Protein AF-A0A0G2G8X0-F1 (afdb_monomer)

Foldseek 3Di:
DDDDLFDFPVNVVVVCVVVVPPPDDDDDDALDQLQEFEEFAEDDPPVVLLVVVLCCCVPPPDLAAAEEEDQFQVVQQVSQVCCCPVRVALEDEDEPPDDPVVNVVVLVCSLVSVRRYYYYYLRPQPPDDRQGHAEYEYSAFDLALSSLSSRRVSHNNVSHHHYYYYHDDPVSVVLSLVCLVPDPDDPVVSVVSVVRSVLSVLLNPDLADANSCSSSVSSVHHDDSVSSVCSYNSSVDPFQFDFDWCLVVLLLLLVLQAVCLVVQAALVRSLCQQLQHPDPVCVVSPSNVDPNGNVCVVDDSSQSSVSSVVCPVVQQKDWDWDQDPVRDTDTGIHGGPCVVCSNVSVDIDIDGHGDDPPPPPPDDDDDDDDDDDDDDDDDDDDDDDDDPDDDDDDDDDDDDDDDDDDDDDDDDDDDDDDDPPPPSDDPDPDDDDDDDDDDDDDDDDDDDDDDDDDDDDDPVVVLVVDDPLLNVLLVVQLVVLVVVQVCCCVVVVDPDGQDDSQLSSVCSVVLDQDLVVSVVGPPHDNVSSVVCVVVSNVSSVVSVVVSVVVVVVVVVVVPPDDDPPDDDDDDDDDDDDDDDDDDDDDDDDDDDDDDDDDDDDDDDDDDDDDDDDD

Mean predicted aligned error: 20.88 Å

Structure (mmCIF, N/CA/C/O backbone):
data_AF-A0A0G2G8X0-F1
#
_entry.id   AF-A0A0G2G8X0-F1
#
loop_
_atom_site.group_PDB
_atom_site.id
_atom_site.type_symbol
_atom_site.label_atom_id
_atom_site.label_alt_id
_atom_site.label_comp_id
_atom_site.label_asym_id
_atom_site.label_entity_id
_atom_site.label_seq_id
_atom_site.pdbx_PDB_ins_code
_atom_site.Cartn_x
_atom_site.Cartn_y
_atom_site.Cartn_z
_atom_site.occupancy
_atom_site.B_iso_or_equiv
_atom_site.auth_seq_id
_atom_site.auth_comp_id
_atom_site.auth_asym_id
_atom_site.auth_atom_id
_atom_site.pdbx_PDB_model_num
ATOM 1 N N . MET A 1 1 ? 4.693 -26.122 14.799 1.00 83.12 1 MET A N 1
ATOM 2 C CA . MET A 1 1 ? 3.756 -25.385 13.927 1.00 83.12 1 MET A CA 1
ATOM 3 C C . MET A 1 1 ? 4.242 -23.950 13.853 1.00 83.12 1 MET A C 1
ATOM 5 O O . MET A 1 1 ? 4.438 -23.360 14.908 1.00 83.12 1 MET A O 1
ATOM 9 N N . ALA A 1 2 ? 4.506 -23.439 12.652 1.00 87.25 2 ALA A N 1
ATOM 10 C CA . ALA A 1 2 ? 4.885 -22.047 12.412 1.00 87.25 2 ALA A CA 1
ATOM 11 C C . ALA A 1 2 ? 3.737 -21.368 11.653 1.00 87.25 2 ALA A C 1
ATOM 13 O O . ALA A 1 2 ? 3.165 -21.980 10.754 1.00 87.25 2 ALA A O 1
ATOM 14 N N . LEU A 1 3 ? 3.373 -20.149 12.048 1.00 88.44 3 LEU A N 1
ATOM 15 C CA . LEU A 1 3 ? 2.252 -19.396 11.483 1.00 88.44 3 LEU A CA 1
ATOM 16 C C . LEU A 1 3 ? 2.762 -18.026 11.038 1.00 88.44 3 LEU A C 1
ATOM 18 O O . LEU A 1 3 ? 3.487 -17.367 11.781 1.00 88.44 3 LEU A O 1
ATOM 22 N N . THR A 1 4 ? 2.378 -17.598 9.841 1.00 86.12 4 THR A N 1
ATOM 23 C CA . THR A 1 4 ? 2.686 -16.268 9.311 1.00 86.12 4 THR A CA 1
ATOM 24 C C . THR A 1 4 ? 1.564 -15.819 8.385 1.00 86.12 4 THR A C 1
ATOM 26 O O . THR A 1 4 ? 0.991 -16.632 7.667 1.00 86.12 4 THR A O 1
ATOM 29 N N . ALA A 1 5 ? 1.237 -14.528 8.425 1.00 80.81 5 ALA A N 1
ATOM 30 C CA . ALA A 1 5 ? 0.199 -13.934 7.586 1.00 80.81 5 ALA A CA 1
ATOM 31 C C . ALA A 1 5 ? 0.755 -13.302 6.299 1.00 80.81 5 ALA A C 1
ATOM 33 O O . ALA A 1 5 ? -0.010 -12.999 5.392 1.00 80.81 5 ALA A O 1
ATOM 34 N N . THR A 1 6 ? 2.068 -13.049 6.230 1.00 74.19 6 THR A N 1
ATOM 35 C CA . THR A 1 6 ? 2.713 -12.314 5.125 1.00 74.19 6 THR A CA 1
ATOM 36 C C . THR A 1 6 ? 4.116 -12.850 4.880 1.00 74.19 6 THR 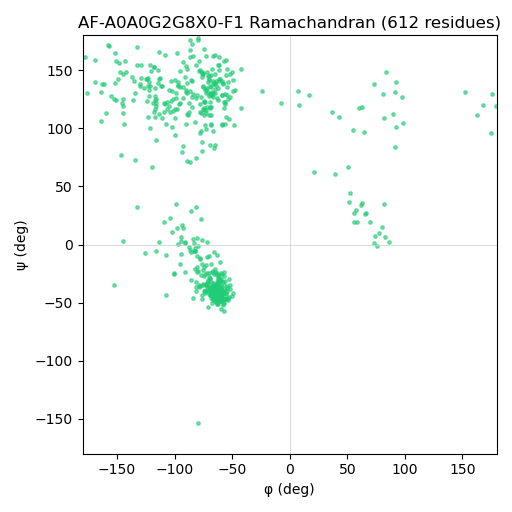A C 1
ATOM 38 O O . THR A 1 6 ? 5.114 -12.270 5.298 1.00 74.19 6 THR A O 1
ATOM 41 N N . ALA A 1 7 ? 4.197 -14.001 4.220 1.00 76.19 7 ALA A N 1
ATOM 42 C CA . ALA A 1 7 ? 5.467 -14.566 3.787 1.00 76.19 7 ALA A CA 1
ATOM 43 C C . ALA A 1 7 ? 5.496 -14.644 2.264 1.00 76.19 7 ALA A C 1
ATOM 45 O O . ALA A 1 7 ? 4.718 -15.379 1.662 1.00 76.19 7 ALA A O 1
ATOM 46 N N . THR A 1 8 ? 6.421 -13.902 1.654 1.00 80.50 8 THR A N 1
ATOM 47 C CA . THR A 1 8 ? 6.822 -14.162 0.268 1.00 80.50 8 THR A CA 1
ATOM 48 C C . THR A 1 8 ? 7.502 -15.529 0.184 1.00 80.50 8 THR A C 1
ATOM 50 O O . THR A 1 8 ? 7.967 -16.064 1.196 1.00 80.50 8 THR A O 1
ATOM 53 N N . GLU A 1 9 ? 7.617 -16.090 -1.020 1.00 81.38 9 GLU A N 1
ATOM 54 C CA . GLU A 1 9 ? 8.256 -17.399 -1.215 1.00 81.38 9 GLU A CA 1
ATOM 55 C C . GLU A 1 9 ? 9.673 -17.447 -0.616 1.00 81.38 9 GLU A C 1
ATOM 57 O O . GLU A 1 9 ? 10.037 -18.403 0.069 1.00 81.38 9 GLU A O 1
ATOM 62 N N . ASN A 1 10 ? 10.432 -16.360 -0.774 1.00 79.00 10 ASN A N 1
ATOM 63 C CA . ASN A 1 10 ? 11.769 -16.222 -0.199 1.00 79.00 10 ASN A CA 1
ATOM 64 C C . ASN A 1 10 ? 11.746 -16.273 1.336 1.00 79.00 10 ASN A C 1
ATOM 66 O O . ASN A 1 10 ? 12.553 -16.979 1.936 1.00 79.00 10 ASN A O 1
ATOM 70 N N . VAL A 1 11 ? 10.808 -15.564 1.974 1.00 84.12 11 VAL A N 1
ATOM 71 C CA . VAL A 1 11 ? 10.655 -15.565 3.441 1.00 84.12 11 VAL A CA 1
ATOM 72 C C . VAL A 1 11 ? 10.214 -16.938 3.944 1.00 84.12 11 VAL A C 1
ATOM 74 O O . VAL A 1 11 ? 10.665 -17.381 4.999 1.00 84.12 11 VAL A O 1
ATOM 77 N N . LYS A 1 12 ? 9.367 -17.644 3.189 1.00 84.44 12 LYS A N 1
ATOM 78 C CA . LYS A 1 12 ? 8.915 -18.997 3.525 1.00 84.44 12 LYS A CA 1
ATOM 79 C C . LYS A 1 12 ? 10.082 -19.987 3.552 1.00 84.44 12 LYS A C 1
ATOM 81 O O . LYS A 1 12 ? 10.251 -20.691 4.546 1.00 84.44 12 LYS A O 1
ATOM 86 N N . VAL A 1 13 ? 10.896 -20.013 2.493 1.00 85.56 13 VAL A N 1
ATOM 87 C CA . VAL A 1 13 ? 12.074 -20.896 2.396 1.00 85.56 13 VAL A CA 1
ATOM 88 C C . VAL A 1 13 ? 13.084 -20.580 3.499 1.00 85.56 13 VAL A C 1
ATOM 90 O O . VAL A 1 13 ? 13.556 -21.494 4.174 1.00 85.56 13 VAL A O 1
ATOM 93 N N . ASP A 1 14 ? 13.357 -19.296 3.732 1.00 85.75 14 ASP A N 1
ATOM 94 C CA . ASP A 1 14 ? 14.277 -18.845 4.779 1.00 85.75 14 ASP A CA 1
ATOM 95 C C . ASP A 1 14 ? 13.788 -19.232 6.186 1.00 85.75 14 ASP A C 1
ATOM 97 O O . ASP A 1 14 ? 14.545 -19.760 6.996 1.00 85.75 14 ASP A O 1
ATOM 101 N N . THR A 1 15 ? 12.489 -19.079 6.464 1.00 87.69 15 THR A N 1
ATOM 102 C CA . THR A 1 15 ? 11.892 -19.460 7.755 1.00 87.69 15 THR A CA 1
ATOM 103 C C . THR A 1 15 ? 11.997 -20.965 8.009 1.00 87.69 15 THR A C 1
ATOM 105 O O . THR A 1 15 ? 12.355 -21.376 9.112 1.00 87.69 15 THR A O 1
ATOM 108 N N . ILE A 1 16 ? 11.714 -21.800 7.003 1.00 88.56 16 ILE A N 1
ATOM 109 C CA . ILE A 1 16 ? 11.816 -23.266 7.120 1.00 88.56 16 ILE A CA 1
ATOM 110 C C . ILE A 1 16 ? 13.268 -23.681 7.384 1.00 88.56 16 ILE A C 1
ATOM 112 O O . ILE A 1 16 ? 13.520 -24.484 8.285 1.00 88.56 16 ILE A O 1
ATOM 116 N N . HIS A 1 17 ? 14.212 -23.094 6.641 1.00 87.75 17 HIS A N 1
ATOM 117 C CA . HIS A 1 17 ? 15.642 -23.344 6.801 1.00 87.75 17 HIS A CA 1
ATOM 118 C C . HIS A 1 17 ? 16.140 -22.933 8.194 1.00 87.75 17 HIS A C 1
ATOM 120 O O . HIS A 1 17 ? 16.748 -23.740 8.896 1.00 87.75 17 HIS A O 1
ATOM 126 N N . ASN A 1 18 ? 15.838 -21.708 8.632 1.00 89.88 18 ASN A N 1
ATOM 127 C CA . ASN A 1 18 ? 16.333 -21.164 9.900 1.00 89.88 18 ASN A CA 1
ATOM 128 C C . ASN A 1 18 ? 15.721 -21.847 11.127 1.00 89.88 18 ASN A C 1
ATOM 130 O O . ASN A 1 18 ? 16.369 -21.938 12.168 1.00 89.88 18 ASN A O 1
ATOM 134 N N . LEU A 1 19 ? 14.493 -22.359 11.013 1.00 91.81 19 LEU A N 1
ATOM 135 C CA . LEU A 1 19 ? 13.866 -23.160 12.064 1.00 91.81 19 LEU A CA 1
ATOM 136 C C . LEU A 1 19 ? 14.296 -24.638 12.034 1.00 91.81 19 LEU A C 1
ATOM 138 O O . LEU A 1 19 ? 13.910 -25.386 12.932 1.00 91.81 19 LEU A O 1
ATOM 142 N N . GLY A 1 20 ? 15.073 -25.066 11.030 1.00 90.38 20 GLY A N 1
ATOM 143 C CA . GLY A 1 20 ? 15.533 -26.449 10.884 1.00 90.38 20 GLY A CA 1
ATOM 144 C C . GLY A 1 20 ? 14.388 -27.448 10.709 1.00 90.38 20 GLY A C 1
ATOM 145 O O . GLY A 1 20 ? 14.451 -28.561 11.232 1.00 90.38 20 GLY A O 1
ATOM 146 N N . ILE A 1 21 ? 13.302 -27.039 10.045 1.00 89.38 21 ILE A N 1
ATOM 147 C CA . ILE A 1 21 ? 12.110 -27.874 9.892 1.00 89.38 21 ILE A CA 1
ATOM 148 C C . ILE A 1 21 ? 12.265 -28.745 8.641 1.00 89.38 21 ILE A C 1
ATOM 150 O O . ILE A 1 21 ? 12.200 -28.255 7.518 1.00 89.38 21 ILE A O 1
ATOM 154 N N . GLU A 1 22 ? 12.417 -30.053 8.830 1.00 88.38 22 GLU A N 1
ATOM 155 C CA . GLU A 1 22 ? 12.468 -31.027 7.737 1.00 88.38 22 GLU A CA 1
ATOM 156 C C . GLU A 1 22 ? 11.096 -31.677 7.502 1.00 88.38 22 GLU A C 1
ATOM 158 O O . GLU A 1 22 ? 10.399 -32.051 8.447 1.00 88.38 22 GLU A O 1
ATOM 163 N N . GLY A 1 23 ? 10.702 -31.830 6.232 1.00 86.69 23 GLY A N 1
ATOM 164 C CA . GLY A 1 23 ? 9.482 -32.551 5.844 1.00 86.69 23 GLY A CA 1
ATOM 165 C C . GLY A 1 23 ? 8.163 -31.905 6.290 1.00 86.69 23 GLY A C 1
ATOM 166 O O . GLY A 1 23 ? 7.185 -32.623 6.495 1.00 86.69 23 GLY A O 1
ATOM 167 N N . CYS A 1 24 ? 8.112 -30.580 6.472 1.00 88.19 24 CYS A N 1
ATOM 168 C CA . CYS A 1 24 ? 6.874 -29.901 6.857 1.00 88.19 24 CYS A CA 1
ATOM 169 C C . CYS A 1 24 ? 5.838 -29.855 5.735 1.00 88.19 24 CYS A C 1
ATOM 171 O O . CYS A 1 24 ? 6.150 -29.546 4.585 1.00 88.19 24 CYS A O 1
ATOM 173 N N . GLU A 1 25 ? 4.577 -30.054 6.111 1.00 89.94 25 GLU A N 1
ATOM 174 C CA . GLU A 1 25 ? 3.440 -29.702 5.269 1.00 89.94 25 GLU A CA 1
ATOM 175 C C . GLU A 1 25 ? 3.268 -28.178 5.251 1.00 89.94 25 GLU A C 1
ATOM 177 O O . GLU A 1 25 ? 3.318 -27.518 6.294 1.00 89.94 25 GLU A O 1
ATOM 182 N N . VAL A 1 26 ? 3.090 -27.619 4.054 1.00 87.75 26 VAL A N 1
ATOM 183 C CA . VAL A 1 26 ? 2.914 -26.182 3.839 1.00 87.75 26 VAL A CA 1
ATOM 184 C C . VAL A 1 26 ? 1.469 -25.936 3.432 1.00 87.75 26 VAL A C 1
ATOM 186 O O . VAL A 1 26 ? 1.045 -26.346 2.354 1.00 87.75 26 VAL A O 1
ATOM 189 N N . PHE A 1 27 ? 0.730 -25.243 4.292 1.00 89.88 27 PHE A N 1
ATOM 190 C CA . PHE A 1 27 ? -0.624 -24.781 4.009 1.00 89.88 27 PHE A CA 1
ATOM 191 C C . PHE A 1 27 ? -0.567 -23.298 3.652 1.00 89.88 27 PHE A C 1
ATOM 193 O O . PHE A 1 27 ? -0.026 -22.499 4.416 1.00 89.88 27 PHE A O 1
ATOM 200 N N . ALA A 1 28 ? -1.110 -22.941 2.491 1.00 86.25 28 ALA A N 1
ATOM 201 C CA . ALA A 1 28 ? -1.198 -21.565 2.025 1.00 86.25 28 ALA A CA 1
ATOM 202 C C . ALA A 1 28 ? -2.655 -21.230 1.703 1.00 86.25 28 ALA A C 1
ATOM 204 O O . ALA A 1 28 ? -3.394 -22.064 1.180 1.00 86.25 28 ALA A O 1
ATOM 205 N N . GLN A 1 29 ? -3.044 -20.002 2.017 1.00 88.88 29 GLN A N 1
ATOM 206 C CA . GLN A 1 29 ? -4.310 -19.410 1.613 1.00 88.88 29 GLN A CA 1
ATOM 207 C C . GLN A 1 29 ? -4.000 -18.190 0.745 1.00 88.88 29 GLN A C 1
ATOM 209 O O . GLN A 1 29 ? -2.937 -17.588 0.893 1.00 88.88 29 GLN A O 1
ATOM 214 N N . SER A 1 30 ? -4.922 -17.851 -0.154 1.00 89.25 30 SER A N 1
ATOM 215 C CA . SER A 1 30 ? -4.846 -16.625 -0.949 1.00 89.25 30 SER A CA 1
ATOM 216 C C . SER A 1 30 ? -4.671 -15.396 -0.051 1.00 89.25 30 SER A C 1
ATOM 218 O O . SER A 1 30 ? -5.315 -15.276 0.995 1.00 89.25 30 SER A O 1
ATOM 220 N N . PHE A 1 31 ? -3.822 -14.472 -0.490 1.00 89.44 31 PHE A N 1
ATOM 221 C CA . PHE A 1 31 ? -3.648 -13.152 0.110 1.00 89.44 31 PHE A CA 1
ATOM 222 C C . PHE A 1 31 ? -4.758 -12.176 -0.324 1.00 89.44 31 PHE A C 1
ATOM 224 O O . PHE A 1 31 ? -4.779 -11.019 0.095 1.00 89.44 31 PHE A O 1
ATOM 231 N N . ASN A 1 32 ? -5.703 -12.594 -1.170 1.00 93.00 32 ASN A N 1
ATOM 232 C CA . ASN A 1 32 ? -6.767 -11.710 -1.620 1.00 93.00 32 ASN A CA 1
ATOM 233 C C . ASN A 1 32 ? -7.718 -11.345 -0.470 1.00 93.00 32 ASN A C 1
ATOM 235 O O . ASN A 1 32 ? -8.234 -12.197 0.256 1.00 93.00 32 ASN A O 1
ATOM 239 N N . ARG A 1 33 ? -7.998 -10.047 -0.343 1.00 93.81 33 ARG A N 1
ATOM 240 C CA . ARG A 1 33 ? -8.970 -9.489 0.598 1.00 93.81 33 ARG A CA 1
ATOM 241 C C . ARG A 1 33 ? -10.097 -8.827 -0.196 1.00 93.81 33 ARG A C 1
ATOM 243 O O . ARG A 1 33 ? -10.004 -7.635 -0.497 1.00 93.81 33 ARG A O 1
ATOM 250 N N . PRO A 1 34 ? -11.165 -9.574 -0.539 1.00 93.31 34 PRO A N 1
ATOM 251 C CA . PRO A 1 34 ? -12.207 -9.090 -1.446 1.00 93.31 34 PRO A CA 1
ATOM 252 C C . PRO A 1 34 ? -12.997 -7.907 -0.873 1.00 93.31 34 PRO A C 1
ATOM 254 O O . PRO A 1 34 ? -13.567 -7.122 -1.622 1.00 93.31 34 PRO A O 1
ATOM 257 N N . ASN A 1 35 ? -12.984 -7.739 0.451 1.00 95.38 35 ASN A N 1
ATOM 258 C CA . ASN A 1 35 ? -13.666 -6.654 1.142 1.00 95.38 35 ASN A CA 1
ATOM 259 C C . ASN A 1 35 ? -12.888 -5.322 1.163 1.00 95.38 35 ASN A C 1
ATOM 261 O O . ASN A 1 35 ? -13.395 -4.339 1.707 1.00 95.38 35 ASN A O 1
ATOM 265 N N . LEU A 1 36 ? -11.663 -5.281 0.626 1.00 96.94 36 LEU A N 1
ATOM 266 C CA . LEU A 1 36 ? -10.848 -4.067 0.581 1.00 96.94 36 LEU A CA 1
ATOM 267 C C . LEU A 1 36 ? -10.928 -3.386 -0.785 1.00 96.94 36 LEU A C 1
ATOM 269 O O . LEU A 1 36 ? -10.687 -4.019 -1.818 1.00 96.94 36 LEU A O 1
ATOM 273 N N . TYR A 1 37 ? -11.200 -2.083 -0.745 1.00 97.12 37 TYR A N 1
ATOM 274 C CA . TYR A 1 37 ? -11.138 -1.181 -1.889 1.00 97.12 37 TYR A CA 1
ATOM 275 C C . TYR A 1 37 ? -9.775 -0.481 -1.934 1.00 97.12 37 TYR A C 1
ATOM 277 O O . TYR A 1 37 ? -9.414 0.204 -0.977 1.00 97.12 37 TYR A O 1
ATOM 285 N N . TYR A 1 38 ? -9.021 -0.618 -3.028 1.00 97.12 38 TYR A N 1
ATOM 286 C CA . TYR A 1 38 ? -7.699 0.014 -3.183 1.00 97.12 38 TYR A CA 1
ATOM 287 C C . TYR A 1 38 ? -7.752 1.264 -4.067 1.00 97.12 38 TYR A C 1
ATOM 289 O O . TYR A 1 38 ? -8.285 1.221 -5.172 1.00 97.12 38 TYR A O 1
ATOM 297 N N . ASP A 1 39 ? -7.146 2.361 -3.610 1.00 95.44 39 ASP A N 1
ATOM 298 C CA . ASP A 1 39 ? -7.187 3.661 -4.287 1.00 95.44 39 ASP A CA 1
ATOM 299 C C . ASP A 1 39 ? -5.869 4.427 -4.136 1.00 95.44 39 ASP A C 1
ATOM 301 O O . ASP A 1 39 ? -5.410 4.659 -3.016 1.00 95.44 39 ASP A O 1
ATOM 305 N N . VAL A 1 40 ? -5.258 4.843 -5.251 1.00 94.25 40 VAL A N 1
ATOM 306 C CA . VAL A 1 40 ? -4.031 5.649 -5.254 1.00 94.25 40 VAL A CA 1
ATOM 307 C C . VAL A 1 40 ? -4.313 7.043 -5.810 1.00 94.25 40 VAL A C 1
ATOM 309 O O . VAL A 1 40 ? -4.527 7.252 -7.005 1.00 94.25 40 VAL A O 1
ATOM 312 N N . ARG A 1 41 ? -4.212 8.045 -4.935 1.00 91.38 41 ARG A N 1
ATOM 313 C CA . ARG A 1 41 ? -4.469 9.455 -5.242 1.00 91.38 41 ARG A CA 1
ATOM 314 C C . ARG A 1 41 ? -3.178 10.232 -5.405 1.00 91.38 41 ARG A C 1
ATOM 316 O O . ARG A 1 41 ? -2.232 10.073 -4.641 1.00 91.38 41 ARG A O 1
ATOM 323 N N . THR A 1 42 ? -3.145 11.146 -6.366 1.00 84.44 42 THR A N 1
ATOM 324 C CA . THR A 1 42 ? -2.022 12.078 -6.511 1.00 84.44 42 THR A CA 1
ATOM 325 C C . THR A 1 42 ? -2.042 13.127 -5.403 1.00 84.44 42 THR A C 1
ATOM 327 O O . THR A 1 42 ? -3.075 13.748 -5.155 1.00 84.44 42 THR A O 1
ATOM 330 N N . LYS A 1 43 ? -0.891 13.378 -4.779 1.00 82.56 43 LYS A N 1
ATOM 331 C CA . LYS A 1 43 ? -0.711 14.482 -3.834 1.00 82.56 43 LYS A CA 1
ATOM 332 C C . LYS A 1 43 ? -0.773 15.832 -4.550 1.00 82.56 43 LYS A C 1
ATOM 334 O O . LYS A 1 43 ? 0.056 16.110 -5.413 1.00 82.56 43 LYS A O 1
ATOM 339 N N . GLY A 1 44 ? -1.757 16.650 -4.173 1.00 70.25 44 GLY A N 1
ATOM 340 C CA . GLY A 1 44 ? -1.861 18.066 -4.546 1.00 70.25 44 GLY A CA 1
ATOM 341 C C . GLY A 1 44 ? -0.964 18.965 -3.686 1.00 70.25 44 GLY A C 1
ATOM 342 O O . GLY A 1 44 ? 0.047 18.508 -3.144 1.00 70.25 44 GLY A O 1
ATOM 343 N N . LYS A 1 45 ? -1.329 20.246 -3.528 1.00 69.00 45 LYS A N 1
ATOM 344 C CA . LYS A 1 45 ? -0.641 21.134 -2.572 1.00 69.00 45 LYS A CA 1
ATOM 345 C C . LYS A 1 45 ? -0.896 20.658 -1.135 1.00 69.00 45 LYS A C 1
ATOM 347 O O . LYS A 1 45 ? -1.806 19.870 -0.885 1.00 69.00 45 LYS A O 1
ATOM 352 N N . ARG A 1 46 ? -0.076 21.103 -0.174 1.00 62.66 46 ARG A N 1
ATOM 353 C CA . ARG A 1 46 ? -0.133 20.613 1.221 1.00 62.66 46 ARG A CA 1
ATOM 354 C C . ARG A 1 46 ? -1.505 20.831 1.859 1.00 62.66 46 ARG A C 1
ATOM 356 O O . ARG A 1 46 ? -2.004 19.923 2.518 1.00 62.66 46 ARG A O 1
ATOM 363 N N . GLU A 1 47 ? -2.096 22.000 1.642 1.00 63.78 47 GLU A N 1
ATOM 364 C CA . GLU A 1 47 ? -3.420 22.370 2.146 1.00 63.78 47 GLU A CA 1
ATOM 365 C C . GLU A 1 47 ? -4.509 21.473 1.541 1.00 63.78 47 GLU A C 1
ATOM 367 O O . GLU A 1 47 ? -5.392 21.001 2.258 1.00 63.78 47 GLU A O 1
ATOM 372 N N . ASP A 1 48 ? -4.375 21.138 0.255 1.00 78.56 48 ASP A N 1
ATOM 373 C CA . ASP A 1 48 ? -5.319 20.280 -0.461 1.00 78.56 48 ASP A CA 1
ATOM 374 C C . ASP A 1 48 ? -5.309 18.845 0.090 1.00 78.56 48 ASP A C 1
ATOM 376 O O . ASP A 1 48 ? -6.346 18.190 0.120 1.00 78.56 48 ASP A O 1
ATOM 380 N N . ILE A 1 49 ? -4.160 18.318 0.535 1.00 86.56 49 ILE A N 1
ATOM 381 C CA . ILE A 1 49 ? -4.068 16.929 1.030 1.00 86.56 49 ILE A CA 1
ATOM 382 C C . ILE A 1 49 ? -4.875 16.754 2.317 1.00 86.56 49 ILE A C 1
ATOM 384 O O . ILE A 1 49 ? -5.630 15.791 2.435 1.00 86.56 49 ILE A O 1
ATOM 388 N N . LEU A 1 50 ? -4.729 17.673 3.275 1.00 90.25 50 LEU A N 1
ATOM 389 C CA . LEU A 1 50 ? -5.470 17.599 4.533 1.00 90.25 50 LEU A CA 1
ATOM 390 C C . LEU A 1 50 ? -6.978 17.704 4.281 1.00 90.25 50 LEU A C 1
ATOM 392 O O . LEU A 1 50 ? -7.735 16.904 4.830 1.00 90.25 50 LEU A O 1
ATOM 396 N N . GLN A 1 51 ? -7.391 18.642 3.423 1.00 90.62 51 GLN A N 1
ATOM 397 C CA . GLN A 1 51 ? -8.789 18.797 3.035 1.00 90.62 51 GLN A CA 1
ATOM 398 C C . GLN A 1 51 ? -9.324 17.509 2.398 1.00 90.62 51 GLN A C 1
ATOM 400 O O . GLN A 1 51 ? -10.334 16.990 2.853 1.00 90.62 51 GLN A O 1
ATOM 405 N N . ASN A 1 52 ? -8.590 16.915 1.451 1.00 91.94 52 ASN A N 1
ATOM 406 C CA . ASN A 1 52 ? -8.972 15.645 0.827 1.00 91.94 52 ASN A CA 1
ATOM 407 C C . ASN A 1 52 ? -9.110 14.500 1.843 1.00 91.94 52 ASN A C 1
ATOM 409 O O . ASN A 1 52 ? -10.049 13.712 1.755 1.00 91.94 52 ASN A O 1
ATOM 413 N N . ILE A 1 53 ? -8.186 14.384 2.805 1.00 94.38 53 ILE A N 1
ATOM 414 C CA . ILE A 1 53 ? -8.280 13.377 3.875 1.00 94.38 53 ILE A CA 1
ATOM 415 C C . ILE A 1 53 ? -9.541 13.620 4.709 1.00 94.38 53 ILE A C 1
ATOM 417 O O . ILE A 1 53 ? -10.292 12.682 4.975 1.00 94.38 53 ILE A O 1
ATOM 421 N N . ALA A 1 54 ? -9.789 14.868 5.108 1.00 94.44 54 ALA A N 1
ATOM 422 C CA . ALA A 1 54 ? -10.962 15.228 5.890 1.00 94.44 54 ALA A CA 1
ATOM 423 C C . ALA A 1 54 ? -12.269 14.967 5.128 1.00 94.44 54 ALA A C 1
ATOM 425 O O . ALA A 1 54 ? -13.217 14.458 5.725 1.00 94.44 54 ALA A O 1
ATOM 426 N N . ASP A 1 55 ? -12.304 15.257 3.828 1.00 94.56 55 ASP A N 1
ATOM 427 C CA . ASP A 1 55 ? -13.458 15.017 2.965 1.00 94.56 55 ASP A CA 1
ATOM 428 C C . ASP A 1 55 ? -13.750 13.523 2.874 1.00 94.56 55 ASP A C 1
ATOM 430 O O . ASP A 1 55 ? -14.857 13.119 3.208 1.00 94.56 55 ASP A O 1
ATOM 434 N N . ILE A 1 56 ? -12.747 12.686 2.577 1.00 95.19 56 ILE A N 1
ATOM 435 C CA . ILE A 1 56 ? -12.897 11.221 2.557 1.00 95.19 56 ILE A CA 1
ATOM 436 C C . ILE A 1 56 ? -13.485 10.709 3.882 1.00 95.19 56 ILE A C 1
ATOM 438 O O . ILE A 1 56 ? -14.416 9.903 3.884 1.00 95.19 56 ILE A O 1
ATOM 442 N N . ILE A 1 57 ? -12.969 11.188 5.018 1.00 96.19 57 ILE A N 1
ATOM 443 C CA . ILE A 1 57 ? -13.444 10.770 6.343 1.00 96.19 57 ILE A CA 1
ATOM 444 C C . ILE A 1 57 ? -14.890 11.226 6.581 1.00 96.19 57 ILE A C 1
ATOM 446 O O . ILE A 1 57 ? -15.691 10.468 7.124 1.00 96.19 57 ILE A O 1
ATOM 450 N N . LYS A 1 58 ? -15.248 12.450 6.187 1.00 94.94 58 LYS A N 1
ATOM 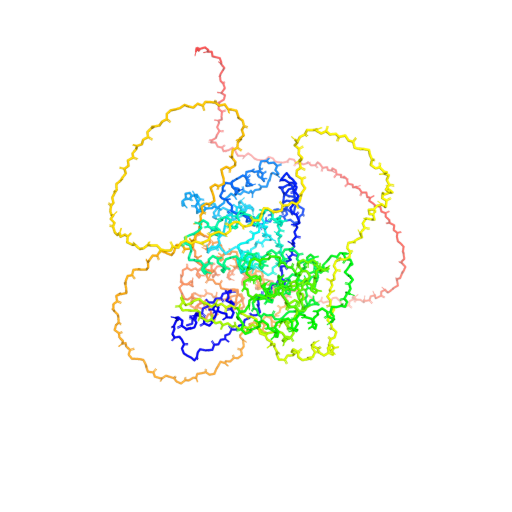451 C CA . LYS A 1 58 ? -16.577 13.023 6.444 1.00 94.94 58 LYS A CA 1
ATOM 452 C C . LYS A 1 58 ? -17.654 12.518 5.496 1.00 94.94 58 LYS A C 1
ATOM 454 O O . LYS A 1 58 ? -18.789 12.365 5.938 1.00 94.94 58 LYS A O 1
ATOM 459 N N . THR A 1 59 ? -17.328 12.290 4.228 1.00 94.25 59 THR A N 1
ATOM 460 C CA . THR A 1 59 ? -18.298 11.856 3.219 1.00 94.25 59 THR A CA 1
ATOM 461 C C . THR A 1 59 ? -18.493 10.350 3.265 1.00 94.25 59 THR A C 1
ATOM 463 O O . THR A 1 59 ? -19.628 9.887 3.292 1.00 94.25 59 THR A O 1
ATOM 466 N N . ASN A 1 60 ? -17.401 9.582 3.328 1.00 94.12 60 ASN A N 1
ATOM 467 C CA . ASN A 1 60 ? -17.463 8.133 3.128 1.00 94.12 60 ASN A CA 1
ATOM 468 C C . ASN A 1 60 ? -17.438 7.352 4.448 1.00 94.12 60 ASN A C 1
ATOM 470 O O . ASN A 1 60 ? -17.947 6.236 4.504 1.00 94.12 60 ASN A O 1
ATOM 474 N N . TYR A 1 61 ? -16.860 7.923 5.511 1.00 96.12 61 TYR A N 1
ATOM 475 C CA . TYR A 1 61 ? -16.572 7.202 6.758 1.00 96.12 61 TYR A CA 1
ATOM 476 C C . TYR A 1 61 ? -17.021 7.959 8.015 1.00 96.12 61 TYR A C 1
ATOM 478 O O . TYR A 1 61 ? -16.401 7.858 9.080 1.00 96.12 61 TYR A O 1
ATOM 486 N N . ARG A 1 62 ? -18.105 8.738 7.918 1.00 94.25 62 ARG A N 1
ATOM 487 C CA . ARG A 1 62 ? -18.586 9.576 9.024 1.00 94.25 62 ARG A CA 1
ATOM 488 C C . ARG A 1 62 ? -18.846 8.732 10.275 1.00 94.25 62 ARG A C 1
ATOM 490 O O . ARG A 1 62 ? -19.635 7.795 10.254 1.00 94.25 62 ARG A O 1
ATOM 497 N N . GLY A 1 63 ? -18.182 9.081 11.377 1.00 91.88 63 GLY A N 1
ATOM 498 C CA . GLY A 1 63 ? -18.328 8.390 12.666 1.00 91.88 63 GLY A CA 1
ATOM 499 C C . GLY A 1 63 ? -17.673 7.004 12.744 1.00 91.88 63 GLY A C 1
ATOM 500 O O . GLY A 1 63 ? -17.742 6.369 13.798 1.00 91.88 63 GLY A O 1
ATOM 501 N N . GLN A 1 64 ? -17.015 6.550 11.676 1.00 96.19 64 GLN A N 1
ATOM 502 C CA . GLN A 1 64 ? -16.358 5.250 11.604 1.00 96.19 64 GLN A CA 1
ATOM 503 C C . GLN A 1 64 ? -14.884 5.328 12.010 1.00 96.19 64 GLN A C 1
ATOM 505 O O . GLN A 1 64 ? -14.256 6.386 11.944 1.00 96.19 64 GLN A O 1
ATOM 510 N N . SER A 1 65 ? -14.327 4.195 12.440 1.00 97.00 65 SER A N 1
ATOM 511 C CA . SER A 1 65 ? -12.931 4.123 12.863 1.00 97.00 65 SER A CA 1
ATOM 512 C C . SER A 1 65 ? -11.974 3.915 11.694 1.00 97.00 65 SER A C 1
ATOM 514 O O . SER A 1 65 ? -12.236 3.107 10.801 1.00 97.00 65 SER A O 1
ATOM 516 N N . GLY A 1 66 ? -10.823 4.583 11.740 1.00 97.12 66 GLY A N 1
ATOM 517 C CA . GLY A 1 66 ? -9.788 4.436 10.721 1.00 97.12 66 GLY A CA 1
ATOM 518 C C . GLY A 1 66 ? -8.393 4.836 11.184 1.00 97.12 66 GLY A C 1
ATOM 519 O O . GLY A 1 66 ? -8.212 5.368 12.283 1.00 97.12 66 GLY A O 1
ATOM 520 N N . ILE A 1 67 ? -7.412 4.541 10.334 1.00 97.25 67 ILE A N 1
ATOM 521 C CA . ILE A 1 67 ? -5.983 4.778 10.574 1.00 97.25 67 ILE A CA 1
ATOM 522 C C . ILE A 1 67 ? -5.439 5.689 9.473 1.00 97.25 67 ILE A C 1
ATOM 524 O O . ILE A 1 67 ? -5.734 5.477 8.299 1.00 97.25 67 ILE A O 1
ATOM 528 N N . VAL A 1 68 ? -4.626 6.678 9.839 1.00 97.38 68 VAL A N 1
ATOM 529 C CA . VAL A 1 68 ? -3.870 7.517 8.903 1.00 97.38 68 VAL A CA 1
ATOM 530 C C . VAL A 1 68 ? -2.378 7.297 9.143 1.00 97.38 68 VAL A C 1
ATOM 532 O O . VAL A 1 68 ? -1.852 7.728 10.163 1.00 97.38 68 VAL A O 1
ATOM 535 N N . TYR A 1 69 ? -1.685 6.644 8.214 1.00 96.38 69 TYR A N 1
ATOM 536 C CA . TYR A 1 69 ? -0.247 6.416 8.300 1.00 96.38 69 TYR A CA 1
ATOM 537 C C . TYR A 1 69 ? 0.553 7.605 7.773 1.00 96.38 69 TYR A C 1
ATOM 539 O O . TYR A 1 69 ? 0.379 8.042 6.633 1.00 96.38 69 TYR A O 1
ATOM 547 N N . CYS A 1 70 ? 1.474 8.103 8.593 1.00 92.81 70 CYS A N 1
ATOM 548 C CA . CYS A 1 70 ? 2.425 9.152 8.254 1.00 92.81 70 CYS A CA 1
ATOM 549 C C . CYS A 1 70 ? 3.862 8.651 8.433 1.00 92.81 70 CYS A C 1
ATOM 551 O O . CYS A 1 70 ? 4.146 7.766 9.234 1.00 92.81 70 CYS A O 1
ATOM 553 N N . LEU A 1 71 ? 4.790 9.256 7.693 1.00 88.12 71 LEU A N 1
ATOM 554 C CA . LEU A 1 71 ? 6.187 8.827 7.696 1.00 88.12 71 LEU A CA 1
ATOM 555 C C . LEU A 1 71 ? 6.977 9.313 8.928 1.00 88.12 71 LEU A C 1
ATOM 557 O O . LEU A 1 71 ? 7.851 8.601 9.406 1.00 88.12 71 LEU A O 1
ATOM 561 N N . ALA A 1 72 ? 6.682 10.513 9.436 1.00 88.38 72 ALA A N 1
ATOM 562 C CA . ALA A 1 72 ? 7.437 11.157 10.516 1.00 88.38 72 ALA A CA 1
ATOM 563 C C . ALA A 1 72 ? 6.559 11.454 11.742 1.00 88.38 72 ALA A C 1
ATOM 565 O O . ALA A 1 72 ? 5.375 11.769 11.595 1.00 88.38 72 ALA A O 1
ATOM 566 N N . ARG A 1 73 ? 7.159 11.432 12.941 1.00 91.56 73 ARG A N 1
ATOM 567 C CA . ARG A 1 73 ? 6.480 11.676 14.233 1.00 91.56 73 ARG A CA 1
ATOM 568 C C . ARG A 1 73 ? 5.831 13.059 14.299 1.00 91.56 73 ARG A C 1
ATOM 570 O O . ARG A 1 73 ? 4.610 13.147 14.381 1.00 91.56 73 ARG A O 1
ATOM 577 N N . LYS A 1 74 ? 6.620 14.118 14.059 1.00 91.38 74 LYS A N 1
ATOM 578 C CA . LYS A 1 74 ? 6.141 15.513 13.962 1.00 91.38 74 LYS A CA 1
ATOM 579 C C . LYS A 1 74 ? 4.975 15.663 12.974 1.00 91.38 74 LYS A C 1
ATOM 581 O O . LYS A 1 74 ? 4.060 16.456 13.174 1.00 91.38 74 LYS A O 1
ATOM 586 N N . LYS A 1 75 ? 4.978 14.879 11.885 1.00 90.94 75 LYS A N 1
ATOM 587 C CA . LYS A 1 75 ? 3.896 14.907 10.891 1.00 90.94 75 LYS A CA 1
ATOM 588 C C . LYS A 1 75 ? 2.613 14.257 11.413 1.00 90.94 75 LYS A C 1
ATOM 590 O O . LYS A 1 75 ? 1.540 14.739 11.065 1.00 90.94 75 LYS A O 1
ATOM 595 N N . CYS A 1 76 ? 2.711 13.213 12.237 1.00 94.56 76 CYS A N 1
ATOM 596 C CA . CYS A 1 76 ? 1.555 12.597 12.891 1.00 94.56 76 CYS A CA 1
ATOM 597 C C . CYS A 1 76 ? 0.859 13.591 13.825 1.00 94.56 76 CYS A C 1
ATOM 599 O O . CYS A 1 76 ? -0.354 13.761 13.731 1.00 94.56 76 CYS A O 1
ATOM 601 N N . GLU A 1 77 ? 1.635 14.270 14.673 1.00 95.81 77 GLU A N 1
ATOM 602 C CA . GLU A 1 77 ? 1.146 15.290 15.609 1.00 95.81 77 GLU A CA 1
ATOM 603 C C . GLU A 1 77 ? 0.420 16.415 14.860 1.00 95.81 77 GLU A C 1
ATOM 605 O O . GLU A 1 77 ? -0.756 16.678 15.119 1.00 95.81 77 GLU A O 1
ATOM 610 N N . LEU A 1 78 ? 1.080 16.991 13.845 1.00 94.88 78 LEU A N 1
ATOM 611 C CA . LEU A 1 78 ? 0.528 18.071 13.027 1.00 94.88 78 LEU A CA 1
ATOM 612 C C . LEU A 1 78 ? -0.778 17.670 12.326 1.00 94.88 78 LEU A C 1
ATOM 614 O O . LEU A 1 78 ? -1.748 18.424 12.336 1.00 94.88 78 LEU A O 1
ATOM 618 N N . ILE A 1 79 ? -0.817 16.497 11.686 1.00 94.88 79 ILE A N 1
ATOM 619 C CA . ILE A 1 79 ? -2.010 16.047 10.956 1.00 94.88 79 ILE A CA 1
ATOM 620 C C . ILE A 1 79 ? -3.153 15.733 11.929 1.00 94.88 79 ILE A C 1
ATOM 622 O O . ILE A 1 79 ? -4.292 16.112 11.658 1.00 94.88 79 ILE A O 1
ATOM 626 N N . ALA A 1 80 ? -2.874 15.099 13.073 1.00 96.50 80 ALA A N 1
ATOM 627 C CA . ALA A 1 80 ? -3.890 14.824 14.089 1.00 96.50 80 ALA A CA 1
ATOM 628 C C . ALA A 1 80 ? -4.499 16.115 14.651 1.00 96.50 80 ALA A C 1
ATOM 630 O O . ALA A 1 80 ? -5.722 16.230 14.755 1.00 96.50 80 ALA A O 1
ATOM 631 N N . GLU A 1 81 ? -3.660 17.100 14.975 1.00 96.12 81 GLU A N 1
ATOM 632 C CA . GLU A 1 81 ? -4.112 18.407 15.440 1.00 96.12 81 GLU A CA 1
ATOM 633 C C . GLU A 1 81 ? -4.972 19.107 14.386 1.00 96.12 81 GLU A C 1
ATOM 635 O O . GLU A 1 81 ? -6.075 19.559 14.691 1.00 96.12 81 GLU A O 1
ATOM 640 N N . GLN A 1 82 ? -4.518 19.151 13.134 1.00 94.88 82 GLN A N 1
ATOM 641 C CA . GLN A 1 82 ? -5.247 19.829 12.068 1.00 94.88 82 GLN A CA 1
ATOM 642 C C . GLN A 1 82 ? -6.596 19.163 11.756 1.00 94.88 82 GLN A C 1
ATOM 644 O O . GLN A 1 82 ? -7.588 19.869 11.564 1.00 94.88 82 GLN A O 1
ATOM 649 N N . LEU A 1 83 ? -6.675 17.828 11.759 1.00 94.94 83 LEU A N 1
ATOM 650 C CA . LEU A 1 83 ? -7.943 17.102 11.606 1.00 94.94 83 LEU A CA 1
ATOM 651 C C . LEU A 1 83 ? -8.923 17.427 12.744 1.00 94.94 83 LEU A C 1
ATOM 653 O O . LEU A 1 83 ? -10.119 17.604 12.495 1.00 94.94 83 LEU A O 1
ATOM 657 N N . ARG A 1 84 ? -8.418 17.564 13.974 1.00 95.38 84 ARG A N 1
ATOM 658 C CA . ARG A 1 84 ? -9.224 17.908 15.148 1.00 95.38 84 ARG A CA 1
ATOM 659 C C . ARG A 1 84 ? -9.697 19.359 15.120 1.00 95.38 84 ARG A C 1
ATOM 661 O O . ARG A 1 84 ? -10.895 19.604 15.211 1.00 95.38 84 ARG A O 1
ATOM 668 N N . VAL A 1 85 ? -8.777 20.309 14.963 1.00 94.62 85 VAL A N 1
ATOM 669 C CA . VAL A 1 85 ? -9.051 21.749 15.096 1.00 94.62 85 VAL A CA 1
ATOM 670 C C . VAL A 1 85 ? -9.770 22.309 13.870 1.00 94.62 85 VAL A C 1
ATOM 672 O O . VAL A 1 85 ? -10.760 23.017 14.017 1.00 94.62 85 VAL A O 1
ATOM 675 N N . LYS A 1 86 ? -9.308 21.993 12.653 1.00 93.00 86 LYS A N 1
ATOM 676 C CA . LYS A 1 86 ? -9.858 22.594 11.423 1.00 93.00 86 LYS A CA 1
ATOM 677 C C . LYS A 1 86 ? -11.080 21.860 10.891 1.00 93.00 86 LYS A C 1
ATOM 679 O O . LYS A 1 86 ? -11.940 22.470 10.265 1.00 93.00 86 LYS A O 1
ATOM 684 N N . HIS A 1 87 ? -11.152 20.548 11.111 1.00 92.06 87 HIS A N 1
ATOM 685 C CA . HIS A 1 87 ? -12.194 19.714 10.517 1.00 92.06 87 HIS A CA 1
ATOM 686 C C . HIS A 1 87 ? -13.136 19.079 11.545 1.00 92.06 87 HIS A C 1
ATOM 688 O O . HIS A 1 87 ? -14.124 18.478 11.124 1.00 92.06 87 HIS A O 1
ATOM 694 N N . GLY A 1 88 ? -12.900 19.226 12.853 1.00 93.44 88 GLY A N 1
ATOM 695 C CA . GLY A 1 88 ? -13.778 18.670 13.889 1.00 93.44 88 GLY A CA 1
ATOM 696 C C . GLY A 1 88 ? -13.812 17.138 13.902 1.00 93.44 88 GLY A C 1
ATOM 697 O O . GLY A 1 88 ? -14.818 16.543 14.281 1.00 93.44 88 GLY A O 1
ATOM 698 N N . ILE A 1 89 ? -12.747 16.482 13.432 1.00 95.12 89 ILE A N 1
ATOM 699 C CA . ILE A 1 89 ? -12.643 15.020 13.405 1.00 95.12 89 ILE A CA 1
ATOM 700 C C . ILE A 1 89 ? -12.010 14.552 14.717 1.00 95.12 89 ILE A C 1
ATOM 702 O O . ILE A 1 89 ? -10.968 15.061 15.125 1.00 95.12 89 ILE A O 1
ATOM 706 N N . SER A 1 90 ? -12.615 13.551 15.367 1.00 95.62 90 SER A N 1
ATOM 707 C CA . SER A 1 90 ? -12.049 12.917 16.566 1.00 95.62 90 SER A CA 1
ATOM 708 C C . SER A 1 90 ? -10.795 12.113 16.196 1.00 95.62 90 SER A C 1
ATOM 710 O O . SER A 1 90 ? -10.879 10.918 15.894 1.00 95.62 90 SER A O 1
ATOM 712 N N . ALA A 1 91 ? -9.653 12.804 16.155 1.00 96.50 91 ALA A N 1
ATOM 713 C CA . ALA A 1 91 ? -8.352 12.293 15.748 1.00 96.50 91 ALA A CA 1
ATOM 714 C C . ALA A 1 91 ? -7.299 12.458 16.857 1.00 96.50 91 ALA A C 1
ATOM 716 O O . ALA A 1 91 ? -7.231 13.506 17.511 1.00 96.50 91 ALA A O 1
ATOM 717 N N . GLN A 1 92 ? -6.453 11.440 17.025 1.00 96.81 92 GLN A N 1
ATOM 718 C CA . GLN A 1 92 ? -5.297 11.471 17.925 1.00 96.81 92 GLN A CA 1
ATOM 719 C C . GLN A 1 92 ? -4.035 10.938 17.230 1.00 96.81 92 GLN A C 1
ATOM 721 O O . GLN A 1 92 ? -4.151 10.172 16.277 1.00 96.81 92 GLN A O 1
ATOM 726 N N . HIS A 1 93 ? -2.843 11.357 17.669 1.00 96.88 93 HIS A N 1
ATOM 727 C CA . HIS A 1 93 ? -1.566 10.874 17.130 1.00 96.88 93 HIS A CA 1
ATOM 728 C C . HIS A 1 93 ? -1.032 9.640 17.882 1.00 96.88 93 HIS A C 1
ATOM 730 O O . HIS A 1 93 ? -1.346 9.442 19.054 1.00 96.88 93 HIS A O 1
ATOM 736 N N . TYR A 1 94 ? -0.226 8.811 17.210 1.00 95.06 94 TYR A N 1
ATOM 737 C CA . TYR A 1 94 ? 0.480 7.677 17.814 1.00 95.06 94 TYR A CA 1
ATOM 738 C C . TYR A 1 94 ? 1.853 7.431 17.176 1.00 95.06 94 TYR A C 1
ATOM 740 O O . TYR A 1 94 ? 1.951 7.141 15.986 1.00 95.06 94 TYR A O 1
ATOM 748 N N . HIS A 1 95 ? 2.932 7.464 17.957 1.00 94.81 95 HIS A N 1
ATOM 749 C CA . HIS A 1 95 ? 4.278 7.108 17.480 1.00 94.81 95 HIS A CA 1
ATOM 750 C C . HIS A 1 95 ? 5.212 6.687 18.618 1.00 94.81 95 HIS A C 1
ATOM 752 O O . HIS A 1 95 ? 4.893 6.865 19.795 1.00 94.81 95 HIS A O 1
ATOM 758 N N . ALA A 1 96 ? 6.396 6.155 18.288 1.00 90.00 96 ALA A N 1
ATOM 759 C CA . ALA A 1 96 ? 7.329 5.639 19.291 1.00 90.00 96 ALA A CA 1
ATOM 760 C C . ALA A 1 96 ? 7.861 6.710 20.260 1.00 90.00 96 ALA A C 1
ATOM 762 O O . ALA A 1 96 ? 8.175 6.366 21.393 1.00 90.00 96 ALA A O 1
ATOM 763 N N . GLY A 1 97 ? 7.881 7.988 19.868 1.00 90.81 97 GLY A N 1
ATOM 764 C CA . GLY A 1 97 ? 8.276 9.095 20.755 1.00 90.81 97 GLY A CA 1
ATOM 765 C C . GLY A 1 97 ? 7.298 9.432 21.895 1.00 90.81 97 GLY A C 1
ATOM 766 O O . GLY A 1 97 ? 7.649 10.226 22.753 1.00 90.81 97 GLY A O 1
ATOM 767 N N . MET A 1 98 ? 6.084 8.865 21.920 1.00 92.19 98 MET A N 1
ATOM 768 C CA . MET A 1 98 ? 5.128 9.118 23.010 1.00 92.19 98 MET A CA 1
ATOM 769 C C . MET A 1 98 ? 5.457 8.314 24.270 1.00 92.19 98 MET A C 1
ATOM 771 O O . MET A 1 98 ? 5.910 7.163 24.187 1.00 92.19 98 MET A O 1
ATOM 775 N N . GLU A 1 99 ? 5.103 8.877 25.426 1.00 94.56 99 GLU A N 1
ATOM 776 C CA . GLU A 1 99 ? 5.215 8.202 26.717 1.00 94.56 99 GLU A CA 1
ATOM 777 C C . GLU A 1 99 ? 4.408 6.888 26.739 1.00 94.56 99 GLU A C 1
ATOM 779 O O . GLU A 1 99 ? 3.274 6.846 26.240 1.00 94.56 99 GLU A O 1
ATOM 784 N N . PRO A 1 100 ? 4.929 5.796 27.335 1.00 92.25 100 PRO A N 1
ATOM 785 C CA . PRO A 1 100 ? 4.243 4.501 27.357 1.00 92.25 100 PRO A CA 1
ATOM 786 C C . PRO A 1 100 ? 2.820 4.556 27.933 1.00 92.25 100 PRO A C 1
ATOM 788 O O . PRO A 1 100 ? 1.917 3.889 27.421 1.00 92.25 100 PRO A O 1
ATOM 791 N N . ALA A 1 101 ? 2.599 5.381 28.963 1.00 93.19 101 ALA A N 1
ATOM 792 C CA . ALA A 1 101 ? 1.278 5.585 29.556 1.00 93.19 101 ALA A CA 1
ATOM 793 C C . ALA A 1 101 ? 0.295 6.213 28.551 1.00 93.19 101 ALA A C 1
ATOM 795 O O . ALA A 1 101 ? -0.802 5.689 28.350 1.00 93.19 101 ALA A O 1
ATOM 796 N N . GLN A 1 102 ? 0.730 7.262 27.845 1.00 93.62 102 GLN A N 1
ATOM 797 C CA . GLN A 1 102 ? -0.066 7.951 26.825 1.00 93.62 102 GLN A CA 1
ATOM 798 C C . GLN A 1 102 ? -0.362 7.052 25.618 1.00 93.62 102 GLN A C 1
ATOM 800 O O . GLN A 1 102 ? -1.474 7.082 25.088 1.00 93.62 102 GLN A O 1
ATOM 805 N N . LYS A 1 103 ? 0.592 6.204 25.200 1.00 91.62 103 LYS A N 1
ATOM 806 C CA . LYS A 1 103 ? 0.365 5.189 24.155 1.00 91.62 103 LYS A CA 1
ATOM 807 C C . LYS A 1 103 ? -0.741 4.217 24.554 1.00 91.62 103 LYS A C 1
ATOM 809 O O . LYS A 1 103 ? -1.643 3.960 23.758 1.00 91.62 103 LYS A O 1
ATOM 814 N N . SER A 1 104 ? -0.678 3.687 25.778 1.00 91.12 104 SER A N 1
ATOM 815 C CA . SER A 1 104 ? 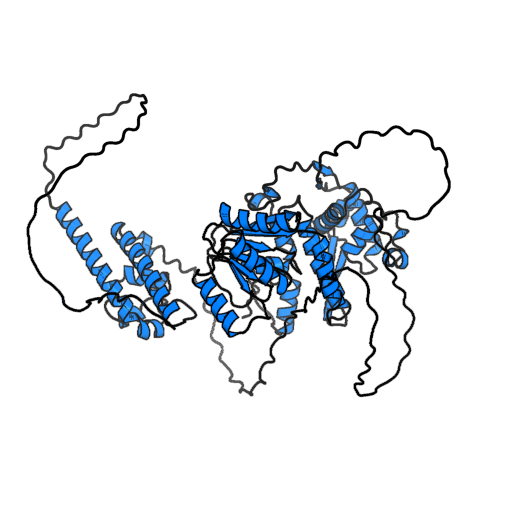-1.671 2.732 26.285 1.00 91.12 104 SER A CA 1
ATOM 816 C C . SER A 1 104 ? -3.065 3.356 26.365 1.00 91.12 104 SER A C 1
ATOM 818 O O . SER A 1 104 ? -4.041 2.750 25.925 1.00 91.12 104 SER A O 1
ATOM 820 N N . GLU A 1 105 ? -3.159 4.581 26.880 1.00 94.06 105 GLU A N 1
ATOM 821 C CA . GLU A 1 105 ? -4.413 5.329 26.970 1.00 94.06 105 GLU A CA 1
ATOM 822 C C . GLU A 1 105 ? -4.998 5.633 25.587 1.00 94.06 105 GLU A C 1
ATOM 824 O O . GLU A 1 105 ? -6.158 5.319 25.322 1.00 94.06 105 GLU A O 1
ATOM 829 N N . THR A 1 106 ? -4.178 6.153 24.672 1.00 94.06 106 THR A N 1
ATOM 830 C CA . THR A 1 106 ? -4.590 6.473 23.299 1.00 94.06 106 THR A CA 1
ATOM 831 C C . THR A 1 106 ? -5.087 5.231 22.562 1.00 94.06 106 THR A C 1
ATOM 833 O O . THR A 1 106 ? -6.138 5.264 21.919 1.00 94.06 106 THR A O 1
ATOM 836 N N . GLN A 1 107 ? -4.369 4.111 22.687 1.00 92.06 107 GLN A N 1
ATOM 837 C CA . GLN A 1 107 ? -4.768 2.845 22.081 1.00 92.06 107 GLN A CA 1
ATOM 838 C C . GLN A 1 107 ? -6.110 2.354 22.638 1.00 92.06 107 GLN A C 1
ATOM 840 O O . GLN A 1 107 ? -6.976 1.964 21.856 1.00 92.06 107 GLN A O 1
ATOM 845 N N . LYS A 1 108 ? -6.314 2.410 23.961 1.00 92.94 108 LYS A N 1
ATOM 846 C CA . LYS A 1 108 ? -7.590 2.036 24.594 1.00 92.94 108 LYS A CA 1
ATOM 847 C C . LYS A 1 108 ? -8.735 2.936 24.134 1.00 92.94 108 LYS A C 1
ATOM 849 O O . LYS A 1 108 ? -9.783 2.422 23.759 1.00 92.94 108 LYS A O 1
ATOM 854 N N . ALA A 1 109 ? -8.517 4.249 24.104 1.00 94.88 109 ALA A N 1
ATOM 855 C CA . ALA A 1 109 ? -9.511 5.231 23.680 1.00 94.88 109 ALA A CA 1
ATOM 856 C C . ALA A 1 109 ? -9.899 5.077 22.198 1.00 94.88 109 ALA A C 1
ATOM 858 O O . ALA A 1 109 ? -11.053 5.283 21.825 1.00 94.88 109 ALA A O 1
ATOM 859 N N . TRP A 1 110 ? -8.963 4.688 21.331 1.00 95.06 110 TRP A N 1
ATOM 860 C CA . TRP A 1 110 ? -9.280 4.369 19.939 1.00 95.06 110 TRP A CA 1
ATOM 861 C C . TRP A 1 110 ? -10.002 3.019 19.802 1.00 95.06 110 TRP A C 1
ATOM 863 O O . TRP A 1 110 ? -10.979 2.909 19.060 1.00 95.06 110 TRP A O 1
ATOM 873 N N . GLN A 1 111 ? -9.590 1.999 20.565 1.00 92.75 111 GLN A N 1
ATOM 874 C CA . GLN A 1 111 ? -10.263 0.695 20.584 1.00 92.75 111 GLN A CA 1
ATOM 875 C C . GLN A 1 111 ? -11.721 0.799 21.055 1.00 92.75 111 GLN A C 1
ATOM 877 O O . GLN A 1 111 ? -12.601 0.218 20.414 1.00 92.75 111 GLN A O 1
ATOM 882 N N . SER A 1 112 ? -11.990 1.590 22.102 1.00 92.06 112 SER A N 1
ATOM 883 C CA . SER A 1 112 ? -13.342 1.873 22.609 1.00 92.06 112 SER A CA 1
ATOM 884 C C . SER A 1 112 ? -14.165 2.784 21.693 1.00 92.06 112 SER A C 1
ATOM 886 O O . SER A 1 112 ? -15.365 2.942 21.901 1.00 92.06 112 SER A O 1
ATOM 888 N N . GLY A 1 113 ? -13.542 3.392 20.679 1.00 91.06 113 GLY A N 1
ATOM 889 C CA . GLY A 1 113 ? -14.198 4.291 19.735 1.00 91.06 113 GLY A CA 1
ATOM 890 C C . GLY A 1 113 ? -14.404 5.721 20.245 1.00 91.06 113 GLY A C 1
ATOM 891 O O . GLY A 1 113 ? -15.172 6.453 19.613 1.00 91.06 113 GLY A O 1
ATOM 892 N N . THR A 1 114 ? -13.730 6.117 21.333 1.00 93.00 114 THR A N 1
ATOM 893 C CA . THR A 1 114 ? -13.645 7.509 21.816 1.00 93.00 114 THR A CA 1
ATOM 894 C C . THR A 1 114 ? -12.920 8.372 20.784 1.00 93.00 114 THR A C 1
ATOM 896 O O . THR A 1 114 ? -13.441 9.396 20.336 1.00 93.00 114 THR A O 1
ATOM 899 N N . TYR A 1 115 ? -11.754 7.904 20.329 1.00 94.69 115 TYR A N 1
ATOM 900 C CA . TYR A 1 115 ? -11.102 8.433 19.135 1.00 94.69 115 TYR A CA 1
ATOM 901 C C . TYR A 1 115 ? -11.530 7.619 17.922 1.00 94.69 115 TYR A C 1
ATOM 903 O O . TYR A 1 115 ? -11.413 6.394 17.910 1.00 94.69 115 TYR A O 1
ATOM 911 N N . LYS A 1 116 ? -12.039 8.293 16.887 1.00 95.31 116 LYS A N 1
ATOM 912 C CA . LYS A 1 116 ? -12.422 7.624 15.636 1.00 95.31 116 LYS A CA 1
ATOM 913 C C . LYS A 1 116 ? -11.201 7.392 14.755 1.00 95.31 116 LYS A C 1
ATOM 915 O O . LYS A 1 116 ? -11.040 6.319 14.181 1.00 95.31 116 LYS A O 1
ATOM 920 N N . VAL A 1 117 ? -10.302 8.366 14.700 1.00 97.31 117 VAL A N 1
ATOM 921 C CA . VAL A 1 117 ? -9.141 8.342 13.813 1.00 97.31 117 VAL A CA 1
ATOM 922 C C . VAL A 1 117 ? -7.859 8.328 14.627 1.00 97.31 117 VAL A C 1
ATOM 924 O O . VAL A 1 117 ? -7.703 9.088 15.579 1.00 97.31 117 VAL A O 1
ATOM 927 N N . ILE A 1 118 ? -6.930 7.469 14.232 1.00 96.50 118 ILE A N 1
ATOM 928 C CA . ILE A 1 118 ? -5.577 7.444 14.779 1.00 96.50 118 ILE A CA 1
ATOM 929 C C . ILE A 1 118 ? -4.592 7.782 13.664 1.00 96.50 118 ILE A C 1
ATOM 931 O O . ILE A 1 118 ? -4.620 7.173 12.596 1.00 96.50 118 ILE A O 1
ATOM 935 N N . VAL A 1 119 ? -3.760 8.794 13.885 1.00 97.44 119 VAL A N 1
ATOM 936 C CA . VAL A 1 119 ? -2.735 9.250 12.945 1.00 97.44 119 VAL A CA 1
ATOM 937 C C . VAL A 1 119 ? -1.388 8.768 13.450 1.00 97.44 119 VAL A C 1
ATOM 939 O O . VAL A 1 119 ? -0.948 9.191 14.516 1.00 97.44 119 VAL A O 1
ATOM 942 N N . ALA A 1 120 ? -0.728 7.874 12.728 1.00 95.25 120 ALA A N 1
ATOM 943 C CA . ALA A 1 120 ? 0.385 7.141 13.300 1.00 95.25 120 ALA A CA 1
ATOM 944 C C . ALA A 1 120 ? 1.544 6.864 12.349 1.00 95.25 120 ALA A C 1
ATOM 946 O O . ALA A 1 120 ? 1.374 6.822 11.132 1.00 95.25 120 ALA A O 1
ATOM 947 N N . THR A 1 121 ? 2.725 6.620 12.919 1.00 92.88 121 THR A N 1
ATOM 948 C CA . THR A 1 121 ? 3.821 5.962 12.195 1.00 92.88 121 THR A CA 1
ATOM 949 C C . THR A 1 121 ? 3.603 4.446 12.155 1.00 92.88 121 THR A C 1
ATOM 951 O O . THR A 1 121 ? 2.673 3.911 12.764 1.00 92.88 121 THR A O 1
ATOM 954 N N . ILE A 1 122 ? 4.490 3.730 11.458 1.00 86.31 122 ILE A N 1
ATOM 955 C CA . ILE A 1 122 ? 4.474 2.260 11.337 1.00 86.31 122 ILE A CA 1
ATOM 956 C C . ILE A 1 122 ? 4.528 1.568 12.717 1.00 86.31 122 ILE A C 1
ATOM 958 O O . ILE A 1 122 ? 4.003 0.466 12.876 1.00 86.31 122 ILE A O 1
ATOM 962 N N . ALA A 1 123 ? 5.053 2.244 13.750 1.00 80.12 123 ALA A N 1
ATOM 963 C CA . ALA A 1 123 ? 5.020 1.780 15.139 1.00 80.12 123 ALA A CA 1
ATOM 964 C C . ALA A 1 123 ? 3.608 1.401 15.625 1.00 80.12 123 ALA A C 1
ATOM 966 O O . ALA A 1 123 ? 3.454 0.511 16.464 1.00 80.12 123 ALA A O 1
ATOM 967 N N . PHE A 1 124 ? 2.561 2.032 15.084 1.00 80.69 124 PHE A N 1
ATOM 968 C CA . PHE A 1 124 ? 1.175 1.646 15.336 1.00 80.69 124 PHE A CA 1
ATOM 969 C C . PHE A 1 124 ? 0.783 0.459 14.451 1.00 80.69 124 PHE A C 1
ATOM 971 O O . PHE A 1 124 ? 0.060 0.585 13.455 1.00 80.69 124 PHE A O 1
ATOM 978 N N . GLY A 1 125 ? 1.292 -0.720 14.811 1.00 64.62 125 GLY A N 1
ATOM 979 C CA . GLY A 1 125 ? 1.033 -1.925 14.037 1.00 64.62 125 GLY A CA 1
ATOM 980 C C . GLY A 1 125 ? 1.084 -3.251 14.792 1.00 64.62 125 GLY A C 1
ATOM 981 O O . GLY A 1 125 ? 0.297 -4.163 14.516 1.00 64.62 125 GLY A O 1
ATOM 982 N N . MET A 1 126 ? 1.958 -3.404 15.773 1.00 68.75 126 MET A N 1
ATOM 983 C CA . MET A 1 126 ? 2.036 -4.669 16.501 1.00 68.75 126 MET A CA 1
ATOM 984 C C . MET A 1 126 ? 0.934 -4.747 17.568 1.00 68.75 126 MET A C 1
ATOM 986 O O . MET A 1 126 ? 0.752 -3.821 18.351 1.00 68.75 126 MET A O 1
ATOM 990 N N . GLY A 1 127 ? 0.168 -5.843 17.583 1.00 68.69 127 GLY A N 1
ATOM 991 C CA . GLY A 1 127 ? -0.823 -6.119 18.636 1.00 68.69 127 GLY A CA 1
ATOM 992 C C . GLY A 1 127 ? -2.147 -5.349 18.551 1.00 68.69 127 GLY A C 1
ATOM 993 O O . GLY A 1 127 ? -2.943 -5.407 19.485 1.00 68.69 127 GLY A O 1
ATOM 994 N N . ILE A 1 128 ? -2.413 -4.641 17.449 1.00 79.44 128 ILE A N 1
ATOM 995 C CA . ILE A 1 128 ? -3.709 -3.988 17.224 1.00 79.44 128 ILE A CA 1
ATOM 996 C C . ILE A 1 128 ? -4.667 -4.974 16.558 1.00 79.44 128 ILE A C 1
ATOM 998 O O . ILE A 1 128 ? -4.404 -5.464 15.454 1.00 79.44 128 ILE A O 1
ATOM 1002 N N . ASP A 1 129 ? -5.792 -5.220 17.224 1.00 84.75 129 ASP A N 1
ATOM 1003 C CA . ASP A 1 129 ? -6.869 -6.072 16.731 1.00 84.75 129 ASP A CA 1
ATOM 1004 C C . ASP A 1 129 ? -8.236 -5.415 16.939 1.00 84.75 129 ASP A C 1
ATOM 1006 O O . ASP A 1 129 ? -8.997 -5.755 17.838 1.00 84.75 129 ASP A O 1
ATOM 1010 N N . LYS A 1 130 ? -8.512 -4.388 16.127 1.00 92.12 130 LYS A N 1
ATOM 1011 C CA . LYS A 1 130 ? -9.835 -3.768 16.039 1.00 92.12 130 LYS A CA 1
ATOM 1012 C C . LYS A 1 130 ? -10.522 -4.306 14.775 1.00 92.12 130 LYS A C 1
ATOM 1014 O O . LYS A 1 130 ? -10.008 -4.049 13.685 1.00 92.12 130 LYS A O 1
ATOM 1019 N N . PRO A 1 131 ? -11.633 -5.057 14.883 1.00 93.25 131 PRO A N 1
ATOM 1020 C CA . PRO A 1 131 ? -12.243 -5.713 13.728 1.00 93.25 131 PRO A CA 1
ATOM 1021 C C . PRO A 1 131 ? -12.887 -4.721 12.748 1.00 93.25 131 PRO A C 1
ATOM 1023 O O . PRO A 1 131 ? -12.913 -4.949 11.538 1.00 93.25 131 PRO A O 1
ATOM 1026 N N . ASP A 1 132 ? -13.362 -3.592 13.272 1.00 95.06 132 ASP A N 1
ATOM 1027 C CA . ASP A 1 132 ? -14.223 -2.622 12.607 1.00 95.06 132 ASP A CA 1
ATOM 1028 C C . ASP A 1 132 ? -13.483 -1.391 12.041 1.00 95.06 132 ASP A C 1
ATOM 1030 O O . ASP A 1 132 ? -14.006 -0.276 12.032 1.00 95.06 132 ASP A O 1
ATOM 1034 N N . VAL A 1 133 ? -12.253 -1.571 11.551 1.00 97.00 133 VAL A N 1
ATOM 1035 C CA . VAL A 1 133 ? -11.498 -0.503 10.868 1.00 97.00 133 VAL A CA 1
ATOM 1036 C C . VAL A 1 133 ? -12.018 -0.325 9.438 1.00 97.00 133 VAL A C 1
ATOM 1038 O O . VAL A 1 133 ? -11.863 -1.204 8.584 1.00 97.00 133 VAL A O 1
ATOM 1041 N N . ARG A 1 134 ? -12.635 0.826 9.161 1.00 97.94 134 ARG A N 1
ATOM 1042 C CA . ARG A 1 134 ? -13.337 1.117 7.899 1.00 97.94 134 ARG A CA 1
ATOM 1043 C C . ARG A 1 134 ? -12.476 1.767 6.839 1.00 97.94 134 ARG A C 1
ATOM 1045 O O . ARG A 1 134 ? -12.746 1.601 5.655 1.00 97.94 134 ARG A O 1
ATOM 1052 N N . PHE A 1 135 ? -11.404 2.428 7.248 1.00 98.12 135 PHE A N 1
ATOM 1053 C CA . PHE A 1 135 ? -10.448 2.975 6.307 1.00 98.12 135 PHE A CA 1
ATOM 1054 C C . PHE A 1 135 ? -9.024 2.964 6.848 1.00 98.12 135 PHE A C 1
ATOM 1056 O O . PHE A 1 135 ? -8.782 3.133 8.046 1.00 98.12 135 PHE A O 1
ATOM 1063 N N . VAL A 1 136 ? -8.081 2.800 5.929 1.00 97.75 136 VAL A N 1
ATOM 1064 C CA . VAL A 1 136 ? -6.654 3.033 6.137 1.00 97.75 136 VAL A CA 1
ATOM 1065 C C . VAL A 1 136 ? -6.207 4.030 5.077 1.00 97.75 136 VAL A C 1
ATOM 1067 O O . VAL A 1 136 ? -6.417 3.816 3.884 1.00 97.75 136 VAL A O 1
ATOM 1070 N N . ILE A 1 137 ? -5.629 5.144 5.516 1.00 97.75 137 ILE A N 1
ATOM 1071 C CA . ILE A 1 137 ? -5.136 6.207 4.646 1.00 97.75 137 ILE A CA 1
ATOM 1072 C C . ILE A 1 137 ? -3.628 6.314 4.815 1.00 97.75 137 ILE A C 1
ATOM 1074 O O . ILE A 1 137 ? -3.139 6.619 5.896 1.00 97.75 137 ILE A O 1
ATOM 1078 N N . HIS A 1 138 ? -2.875 6.150 3.741 1.00 96.75 138 HIS A N 1
ATOM 1079 C CA . HIS A 1 138 ? -1.450 6.447 3.716 1.00 96.75 138 HIS A CA 1
ATOM 1080 C C . HIS A 1 138 ? -1.260 7.894 3.291 1.00 96.75 138 HIS A C 1
ATOM 1082 O O . HIS A 1 138 ? -1.370 8.223 2.111 1.00 96.75 138 HIS A O 1
ATOM 1088 N N . HIS A 1 139 ? -0.963 8.772 4.252 1.00 93.94 139 HIS A N 1
ATOM 1089 C CA . HIS A 1 139 ? -0.581 10.150 3.947 1.00 93.94 139 HIS A CA 1
ATOM 1090 C C . HIS A 1 139 ? 0.721 10.182 3.148 1.00 93.94 139 HIS A C 1
ATOM 1092 O O . HIS A 1 139 ? 0.896 11.092 2.355 1.00 93.94 139 HIS A O 1
ATOM 1098 N N . SER A 1 140 ? 1.652 9.253 3.364 1.00 88.31 140 SER A N 1
ATOM 1099 C CA . SER A 1 140 ? 2.916 9.152 2.623 1.00 88.31 140 SER A CA 1
ATOM 1100 C C . SER A 1 140 ? 3.113 7.733 2.112 1.00 88.31 140 SER A C 1
ATOM 1102 O O . SER A 1 140 ? 2.587 6.792 2.703 1.00 88.31 140 SER A O 1
ATOM 1104 N N . ILE A 1 141 ? 3.887 7.584 1.035 1.00 90.00 141 ILE A N 1
ATOM 1105 C CA . ILE A 1 141 ? 4.175 6.265 0.469 1.00 90.00 141 ILE A CA 1
ATOM 1106 C C . ILE A 1 141 ? 4.853 5.345 1.509 1.00 90.00 141 ILE A C 1
ATOM 1108 O O . ILE A 1 141 ? 5.695 5.817 2.282 1.00 90.00 141 ILE A O 1
ATOM 1112 N N . PRO A 1 142 ? 4.503 4.050 1.539 1.00 93.00 142 PRO A N 1
ATOM 1113 C CA . PRO A 1 142 ? 5.117 3.068 2.428 1.00 93.00 142 PRO A CA 1
ATOM 1114 C C . PRO A 1 142 ? 6.547 2.718 1.983 1.00 93.00 142 PRO A C 1
ATOM 1116 O O . PRO A 1 142 ? 6.943 2.963 0.841 1.00 93.00 142 PRO A O 1
ATOM 1119 N N . LYS A 1 143 ? 7.335 2.122 2.889 1.00 90.88 143 LYS A N 1
ATOM 1120 C CA . LYS A 1 143 ? 8.730 1.712 2.618 1.00 90.88 143 LYS A CA 1
ATOM 1121 C C . LYS A 1 143 ? 8.825 0.514 1.661 1.00 90.88 143 LYS A C 1
ATOM 1123 O O . LYS A 1 143 ? 9.805 0.390 0.929 1.00 90.88 143 LYS A O 1
ATOM 1128 N N . SER A 1 144 ? 7.825 -0.367 1.677 1.00 91.00 144 SER A N 1
ATOM 1129 C CA . SER A 1 144 ? 7.750 -1.558 0.829 1.00 91.00 144 SER A CA 1
ATOM 1130 C C . SER A 1 144 ? 6.295 -1.950 0.553 1.00 91.00 144 SER A C 1
ATOM 1132 O O . SER A 1 144 ? 5.377 -1.475 1.229 1.00 91.00 144 SER A O 1
ATOM 1134 N N . LEU A 1 145 ? 6.078 -2.811 -0.446 1.00 90.81 145 LEU A N 1
ATOM 1135 C CA . LEU A 1 145 ? 4.737 -3.283 -0.793 1.00 90.81 145 LEU A CA 1
ATOM 1136 C C . LEU A 1 145 ? 4.214 -4.308 0.230 1.00 90.81 145 LEU A C 1
ATOM 1138 O O . LEU A 1 145 ? 3.014 -4.365 0.478 1.00 90.81 145 LEU A O 1
ATOM 1142 N N . GLU A 1 146 ? 5.103 -5.046 0.903 1.00 89.25 146 GLU A N 1
ATOM 1143 C CA . GLU A 1 146 ? 4.745 -5.894 2.047 1.00 89.25 146 GLU A CA 1
ATOM 1144 C C . GLU A 1 146 ? 4.235 -5.069 3.220 1.00 89.25 146 GLU A C 1
ATOM 1146 O O . GLU A 1 146 ? 3.196 -5.400 3.788 1.00 89.25 146 GLU A O 1
ATOM 1151 N N . GLY A 1 147 ? 4.946 -3.986 3.559 1.00 90.69 147 GLY A N 1
ATOM 1152 C CA . GLY A 1 147 ? 4.522 -3.057 4.603 1.00 90.69 147 GLY A CA 1
ATOM 1153 C C . GLY A 1 147 ? 3.152 -2.478 4.274 1.00 90.69 147 GLY A C 1
ATOM 1154 O O . GLY A 1 147 ? 2.234 -2.572 5.084 1.00 90.69 147 GLY A O 1
ATOM 1155 N N . TYR A 1 148 ? 2.967 -2.019 3.032 1.00 94.38 148 TYR A N 1
ATOM 1156 C CA . TYR A 1 148 ? 1.672 -1.543 2.548 1.00 94.38 148 TYR A CA 1
ATOM 1157 C C . TYR A 1 148 ? 0.553 -2.579 2.716 1.00 94.38 148 TYR A C 1
ATOM 1159 O O . TYR A 1 148 ? -0.528 -2.254 3.210 1.00 94.38 148 TYR A O 1
ATOM 1167 N N . TYR A 1 149 ? 0.801 -3.832 2.327 1.00 93.62 149 TYR A N 1
ATOM 1168 C CA . TYR A 1 149 ? -0.179 -4.910 2.439 1.00 93.62 149 TYR A CA 1
ATOM 1169 C C . TYR A 1 149 ? -0.519 -5.227 3.905 1.00 93.62 149 TYR A C 1
ATOM 1171 O O . TYR A 1 149 ? -1.691 -5.357 4.254 1.00 93.62 149 TYR A O 1
ATOM 1179 N N . GLN A 1 150 ? 0.474 -5.276 4.797 1.00 91.50 150 GLN A N 1
ATOM 1180 C CA . GLN A 1 150 ? 0.239 -5.476 6.233 1.00 91.50 150 GLN A CA 1
ATOM 1181 C C . GLN A 1 150 ? -0.540 -4.316 6.868 1.00 91.50 150 GLN A C 1
ATOM 1183 O O . GLN A 1 150 ? -1.438 -4.535 7.684 1.00 91.50 150 GLN A O 1
ATOM 1188 N N . GLU A 1 151 ? -0.196 -3.081 6.507 1.00 93.69 151 GLU A N 1
ATOM 1189 C CA . GLU A 1 151 ? -0.816 -1.856 7.013 1.00 93.69 151 GLU A CA 1
ATOM 1190 C C . GLU A 1 151 ? -2.273 -1.740 6.553 1.00 93.69 151 GLU A C 1
ATOM 1192 O O . GLU A 1 151 ? -3.166 -1.521 7.374 1.00 93.69 151 GLU A O 1
ATOM 1197 N N . THR A 1 152 ? -2.535 -1.951 5.260 1.00 95.00 152 THR A N 1
ATOM 1198 C CA . THR A 1 152 ? -3.896 -1.959 4.697 1.00 95.00 152 THR A CA 1
ATOM 1199 C C . THR A 1 152 ? -4.718 -3.156 5.171 1.00 95.00 152 THR A C 1
ATOM 1201 O O . THR A 1 152 ? -5.910 -3.009 5.429 1.00 95.00 152 THR A O 1
ATOM 1204 N N . GLY A 1 153 ? -4.088 -4.309 5.419 1.00 92.69 153 GLY A N 1
ATOM 1205 C CA . GLY A 1 153 ? -4.733 -5.520 5.939 1.00 92.69 153 GLY A CA 1
ATOM 1206 C C . GLY A 1 153 ? -5.350 -5.384 7.339 1.00 92.69 153 GLY A C 1
ATOM 1207 O O . GLY A 1 153 ? -6.077 -6.280 7.782 1.00 92.69 153 GLY A O 1
ATOM 1208 N N . ARG A 1 154 ? -5.099 -4.266 8.036 1.00 93.00 154 ARG A N 1
ATOM 1209 C CA . ARG A 1 154 ? -5.771 -3.884 9.293 1.00 93.00 154 ARG A CA 1
ATOM 1210 C C . ARG A 1 154 ? -7.215 -3.460 9.085 1.00 93.00 154 ARG A C 1
ATOM 1212 O O . ARG A 1 154 ? -8.006 -3.553 10.018 1.00 93.00 154 ARG A O 1
ATOM 1219 N N . ALA A 1 155 ? -7.549 -2.996 7.887 1.00 95.75 155 ALA A N 1
ATOM 1220 C CA . ALA A 1 155 ? -8.906 -2.653 7.525 1.00 95.75 155 ALA A CA 1
ATOM 1221 C C . ALA A 1 155 ? -9.777 -3.914 7.402 1.00 95.75 155 ALA A C 1
ATOM 1223 O O . ALA A 1 155 ? -9.329 -4.973 6.945 1.00 95.75 155 ALA A O 1
ATOM 1224 N N . GLY A 1 156 ? -11.045 -3.797 7.792 1.00 95.69 156 GLY A N 1
ATOM 1225 C CA . GLY A 1 156 ? -12.071 -4.759 7.397 1.00 95.69 156 GLY A CA 1
ATOM 1226 C C . GLY A 1 156 ? -11.849 -6.179 7.900 1.00 95.69 156 GLY A C 1
ATOM 1227 O O . GLY A 1 156 ? -12.118 -7.119 7.156 1.00 95.69 156 GLY A O 1
ATOM 1228 N N . ARG A 1 157 ? -11.301 -6.365 9.107 1.00 94.75 157 ARG A N 1
ATOM 1229 C CA . ARG A 1 157 ? -11.087 -7.707 9.686 1.00 94.75 157 ARG A CA 1
ATOM 1230 C C . ARG A 1 157 ? -12.399 -8.428 10.007 1.00 94.75 157 ARG A C 1
ATOM 1232 O O . ARG A 1 157 ? -12.427 -9.649 10.009 1.00 94.75 157 ARG A O 1
ATOM 1239 N N . ASP A 1 158 ? -13.479 -7.676 10.195 1.00 95.25 158 ASP A N 1
ATOM 1240 C CA . ASP A 1 158 ? -14.863 -8.165 10.237 1.00 95.25 158 ASP A CA 1
ATOM 1241 C C . ASP A 1 158 ? -15.422 -8.608 8.865 1.00 95.25 158 ASP A C 1
ATOM 1243 O O . ASP A 1 158 ? -16.594 -8.961 8.772 1.00 95.25 158 ASP A O 1
ATOM 1247 N N . GLY A 1 159 ? -14.623 -8.552 7.792 1.00 94.56 159 GLY A N 1
ATOM 1248 C CA . GLY A 1 159 ? -15.035 -8.908 6.432 1.00 94.56 159 GLY A CA 1
ATOM 1249 C C . GLY A 1 159 ? -15.906 -7.856 5.739 1.00 94.56 159 GLY A C 1
ATOM 1250 O O . GLY A 1 159 ? -16.258 -8.035 4.575 1.00 94.56 159 GLY A O 1
ATOM 1251 N N . LYS A 1 160 ? -16.234 -6.739 6.401 1.00 96.06 160 LYS A N 1
ATOM 1252 C CA . LYS A 1 160 ? -17.041 -5.666 5.804 1.00 96.06 160 LYS A CA 1
ATOM 1253 C C . LYS A 1 160 ? -16.199 -4.790 4.883 1.00 96.06 160 LYS A C 1
ATOM 1255 O O . LYS A 1 160 ? -14.975 -4.719 5.024 1.00 96.06 160 LYS A O 1
ATOM 1260 N N . ARG A 1 161 ? -16.873 -4.097 3.959 1.00 96.31 161 ARG A N 1
ATOM 1261 C CA . ARG A 1 161 ? -16.232 -3.174 3.014 1.00 96.31 161 ARG A CA 1
ATOM 1262 C C . ARG A 1 161 ? -15.432 -2.108 3.763 1.00 96.31 161 ARG A C 1
ATOM 1264 O O . ARG A 1 161 ? -15.947 -1.471 4.686 1.00 96.31 161 ARG A O 1
ATOM 1271 N N . SER A 1 162 ? -14.181 -1.933 3.355 1.00 97.94 162 SER A N 1
ATOM 1272 C CA . SER A 1 162 ? -13.275 -0.930 3.910 1.00 97.94 162 SER A CA 1
ATOM 1273 C C . SER A 1 162 ? -12.358 -0.362 2.822 1.00 97.94 162 SER A C 1
ATOM 1275 O O . SER A 1 162 ? -11.964 -1.078 1.904 1.00 97.94 162 SER A O 1
ATOM 1277 N N . GLY A 1 163 ? -11.998 0.918 2.929 1.00 97.31 163 GLY A N 1
ATOM 1278 C CA . GLY A 1 163 ? -11.163 1.601 1.937 1.00 97.31 163 GLY A CA 1
ATOM 1279 C C . GLY A 1 163 ? -9.692 1.723 2.321 1.00 97.31 163 GLY A C 1
ATOM 1280 O O . GLY A 1 163 ? -9.341 1.995 3.469 1.00 97.31 163 GLY A O 1
ATOM 1281 N N . CYS A 1 164 ? -8.820 1.573 1.335 1.00 98.06 164 CYS A N 1
ATOM 1282 C CA . CYS A 1 164 ? -7.377 1.720 1.441 1.00 98.06 164 CYS A CA 1
ATOM 1283 C C . CYS A 1 164 ? -6.924 2.815 0.471 1.00 98.06 164 CYS A C 1
ATOM 1285 O O . CYS A 1 164 ? -6.795 2.575 -0.728 1.00 98.06 164 CYS A O 1
ATOM 1287 N N . HIS A 1 165 ? -6.691 4.021 0.992 1.00 97.31 165 HIS A N 1
ATOM 1288 C CA . HIS A 1 165 ? -6.362 5.196 0.183 1.00 97.31 165 HIS A CA 1
ATOM 1289 C C . HIS A 1 165 ? -4.896 5.579 0.365 1.00 97.31 165 HIS A C 1
ATOM 1291 O O . HIS A 1 165 ? -4.473 5.910 1.469 1.00 97.31 165 HIS A O 1
ATOM 1297 N N . LEU A 1 166 ? -4.116 5.590 -0.710 1.00 96.62 166 LEU A N 1
ATOM 1298 C CA . LEU A 1 166 ? -2.716 5.997 -0.688 1.00 96.62 166 LEU A CA 1
ATOM 1299 C C . LEU A 1 166 ? -2.542 7.335 -1.399 1.00 96.62 166 LEU A C 1
ATOM 1301 O O . LEU A 1 166 ? -2.836 7.461 -2.584 1.00 96.62 166 LEU A O 1
ATOM 1305 N N . PHE A 1 167 ? -2.018 8.333 -0.687 1.00 93.38 167 PHE A N 1
ATOM 1306 C CA . PHE A 1 167 ? -1.609 9.601 -1.278 1.00 93.38 167 PHE A CA 1
ATOM 1307 C C . PHE A 1 167 ? -0.164 9.502 -1.765 1.00 93.38 167 PHE A C 1
ATOM 1309 O O . PHE A 1 167 ? 0.777 9.383 -0.981 1.00 93.38 167 PHE A O 1
ATOM 1316 N N . TYR A 1 168 ? 0.007 9.583 -3.079 1.00 88.06 168 TYR A N 1
ATOM 1317 C CA . TYR A 1 168 ? 1.282 9.449 -3.762 1.00 88.06 168 TYR A CA 1
ATOM 1318 C C . TYR A 1 168 ? 1.790 10.793 -4.286 1.00 88.06 168 TYR A C 1
ATOM 1320 O O . TYR A 1 168 ? 1.143 11.453 -5.103 1.00 88.06 168 TYR A O 1
ATOM 1328 N N . GLY A 1 169 ? 2.993 11.172 -3.862 1.00 78.06 169 GLY A N 1
ATOM 1329 C CA . GLY A 1 169 ? 3.793 12.205 -4.508 1.00 78.06 169 GLY A CA 1
ATOM 1330 C C . GLY A 1 169 ? 5.232 11.728 -4.644 1.00 78.06 169 GLY A C 1
ATOM 1331 O O . GLY A 1 169 ? 5.834 11.301 -3.662 1.00 78.06 169 GLY A O 1
ATOM 1332 N N . TYR A 1 170 ? 5.817 11.839 -5.839 1.00 70.38 170 TYR A N 1
ATOM 1333 C CA . TYR A 1 170 ? 7.184 11.358 -6.090 1.00 70.38 170 TYR A CA 1
ATOM 1334 C C . TYR A 1 170 ? 8.228 11.996 -5.151 1.00 70.38 170 TYR A C 1
ATOM 1336 O O . TYR A 1 170 ? 9.235 11.373 -4.819 1.00 70.38 170 TYR A O 1
ATOM 1344 N N . GLN A 1 171 ? 7.970 13.213 -4.661 1.00 65.56 171 GLN A N 1
ATOM 1345 C CA . GLN A 1 171 ? 8.824 13.909 -3.691 1.00 65.56 171 GLN A CA 1
ATOM 1346 C C . GLN A 1 171 ? 8.989 13.140 -2.370 1.00 65.56 171 GLN A C 1
ATOM 1348 O O . GLN A 1 171 ? 10.057 13.213 -1.766 1.00 65.56 171 GLN A O 1
ATOM 1353 N N . ASP A 1 172 ? 7.996 12.344 -1.956 1.00 72.19 172 ASP A N 1
ATOM 1354 C CA . ASP A 1 172 ? 8.103 11.518 -0.746 1.00 72.19 172 ASP A CA 1
ATOM 1355 C C . ASP A 1 172 ? 9.233 10.484 -0.860 1.00 72.19 172 ASP A C 1
ATOM 1357 O O . ASP A 1 172 ? 9.833 10.099 0.146 1.00 72.19 172 ASP A O 1
ATOM 1361 N N . THR A 1 173 ? 9.572 10.065 -2.087 1.00 73.12 173 THR A N 1
ATOM 1362 C CA . THR A 1 173 ? 10.670 9.119 -2.316 1.00 73.12 173 THR A CA 1
ATOM 1363 C C . THR A 1 173 ? 12.006 9.695 -1.872 1.00 73.12 173 THR A C 1
ATOM 1365 O O . THR A 1 173 ? 12.847 8.938 -1.410 1.00 73.12 173 THR A O 1
ATOM 1368 N N . ALA A 1 174 ? 12.219 11.011 -1.966 1.00 69.12 174 ALA A N 1
ATOM 1369 C CA . ALA A 1 174 ? 13.483 11.627 -1.569 1.00 69.12 174 ALA A CA 1
ATOM 1370 C C . ALA A 1 174 ? 13.751 11.444 -0.069 1.00 69.12 174 ALA A C 1
ATOM 1372 O O . ALA A 1 174 ? 14.871 11.124 0.318 1.00 69.12 174 ALA A O 1
ATOM 1373 N N . ILE A 1 175 ? 12.706 11.566 0.754 1.00 76.44 175 ILE A N 1
ATOM 1374 C CA . ILE A 1 175 ? 12.800 11.385 2.206 1.00 76.44 175 ILE A CA 1
ATOM 1375 C C . ILE A 1 175 ? 13.147 9.926 2.528 1.00 76.44 175 ILE A C 1
ATOM 1377 O O . ILE A 1 175 ? 14.049 9.666 3.317 1.00 76.44 175 ILE A O 1
ATOM 1381 N N . LEU A 1 176 ? 12.488 8.965 1.871 1.00 82.19 176 LEU A N 1
ATOM 1382 C CA . LEU A 1 176 ? 12.780 7.542 2.064 1.00 82.19 176 LEU A CA 1
ATOM 1383 C C . LEU A 1 176 ? 14.175 7.146 1.572 1.00 82.19 176 LEU A C 1
ATOM 1385 O O . LEU A 1 176 ? 14.846 6.363 2.233 1.00 82.19 176 LEU A O 1
ATOM 1389 N N . LYS A 1 177 ? 14.642 7.702 0.449 1.00 75.19 177 LYS A N 1
ATOM 1390 C CA . LYS A 1 177 ? 16.012 7.477 -0.040 1.00 75.19 177 LYS A CA 1
ATOM 1391 C C . LYS A 1 177 ? 17.046 8.012 0.948 1.00 75.19 177 LYS A C 1
ATOM 1393 O O . LYS A 1 177 ? 17.980 7.292 1.272 1.00 75.19 177 LYS A O 1
ATOM 1398 N N . LYS A 1 178 ? 16.822 9.216 1.487 1.00 75.25 178 LYS A N 1
ATOM 1399 C CA . LYS A 1 178 ? 17.669 9.796 2.536 1.00 75.25 178 LYS A CA 1
ATOM 1400 C C . LYS A 1 178 ? 17.738 8.881 3.766 1.00 75.25 178 LYS A C 1
ATOM 1402 O O . LYS A 1 178 ? 18.836 8.562 4.198 1.00 75.25 178 LYS A O 1
ATOM 1407 N N . MET A 1 179 ? 16.601 8.364 4.246 1.00 81.31 179 MET A N 1
ATOM 1408 C CA . MET A 1 179 ? 16.590 7.394 5.356 1.00 81.31 179 MET A CA 1
ATOM 1409 C C . MET A 1 179 ? 17.375 6.117 5.040 1.00 81.31 179 MET A C 1
ATOM 1411 O O . MET A 1 179 ? 18.079 5.599 5.898 1.00 81.31 179 MET A O 1
ATOM 1415 N N . ILE A 1 180 ? 17.267 5.599 3.814 1.00 82.06 180 ILE A N 1
ATOM 1416 C CA . ILE A 1 180 ? 18.026 4.413 3.391 1.00 82.06 180 ILE A CA 1
ATOM 1417 C C . ILE A 1 180 ? 19.532 4.713 3.379 1.00 82.06 180 ILE A C 1
ATOM 1419 O O . ILE A 1 180 ? 20.332 3.884 3.814 1.00 82.06 180 ILE A O 1
ATOM 1423 N N . ASP A 1 181 ? 19.932 5.889 2.893 1.00 76.19 181 ASP A N 1
ATOM 1424 C CA . ASP A 1 181 ? 21.336 6.295 2.823 1.00 76.19 181 ASP A CA 1
ATOM 1425 C C . ASP A 1 181 ? 21.943 6.558 4.204 1.00 76.19 181 ASP A C 1
ATOM 1427 O O . ASP A 1 181 ? 23.095 6.185 4.433 1.00 76.19 181 ASP A O 1
ATOM 1431 N N . GLU A 1 182 ? 21.175 7.139 5.124 1.00 81.25 182 GLU A N 1
ATOM 1432 C CA . GLU A 1 182 ? 21.594 7.441 6.498 1.00 81.25 182 GLU A CA 1
ATOM 1433 C C . GLU A 1 182 ? 21.539 6.217 7.425 1.00 81.25 182 GLU A C 1
ATOM 1435 O O . GLU A 1 182 ? 22.281 6.166 8.401 1.00 81.25 182 GLU A O 1
ATOM 1440 N N . GLY A 1 183 ? 20.729 5.204 7.100 1.00 84.06 183 GLY A N 1
ATOM 1441 C CA . GLY A 1 183 ? 20.592 3.994 7.912 1.00 84.06 183 GLY A CA 1
ATOM 1442 C C . GLY A 1 183 ? 21.895 3.195 8.070 1.00 84.06 183 GLY A C 1
ATOM 1443 O O . GLY A 1 183 ? 22.777 3.201 7.204 1.00 84.06 183 GLY A O 1
ATOM 1444 N N . GLU A 1 184 ? 22.000 2.430 9.158 1.00 80.62 184 GLU A N 1
ATOM 1445 C CA . GLU A 1 184 ? 23.201 1.655 9.532 1.00 80.62 184 GLU A CA 1
ATOM 1446 C C . GLU A 1 184 ? 23.405 0.362 8.710 1.00 80.62 184 GLU A C 1
ATOM 1448 O O . GLU A 1 184 ? 24.328 -0.419 8.949 1.00 80.62 184 GLU A O 1
ATOM 1453 N N . GLY A 1 185 ? 22.549 0.114 7.714 1.00 79.94 185 GLY A N 1
ATOM 1454 C CA . GLY A 1 185 ? 22.589 -1.091 6.891 1.00 79.94 185 GLY A CA 1
ATOM 1455 C C . GLY A 1 185 ? 23.852 -1.214 6.030 1.00 79.94 185 GLY A C 1
ATOM 1456 O O . GLY A 1 185 ? 24.382 -0.243 5.487 1.00 79.94 185 GLY A O 1
ATOM 1457 N N . SER A 1 186 ? 24.301 -2.451 5.817 1.00 85.19 186 SER A N 1
ATOM 1458 C CA . SER A 1 186 ? 25.303 -2.773 4.798 1.00 85.19 186 SER A CA 1
ATOM 1459 C C . SER A 1 186 ? 24.844 -2.318 3.407 1.00 85.19 186 SER A C 1
ATOM 1461 O O . SER A 1 186 ? 23.650 -2.204 3.123 1.00 85.19 186 SER A O 1
ATOM 1463 N N . ARG A 1 187 ? 25.792 -2.126 2.483 1.00 75.88 187 ARG A N 1
ATOM 1464 C CA . ARG A 1 187 ? 25.486 -1.723 1.099 1.00 75.88 187 ARG A CA 1
ATOM 1465 C C . ARG A 1 187 ? 24.430 -2.619 0.432 1.00 75.88 187 ARG A C 1
ATOM 1467 O O . ARG A 1 187 ? 23.571 -2.116 -0.279 1.00 75.88 187 ARG A O 1
ATOM 1474 N N . GLN A 1 188 ? 24.471 -3.927 0.683 1.00 73.94 188 GLN A N 1
ATOM 1475 C CA . GLN A 1 188 ? 23.500 -4.877 0.127 1.00 73.94 188 GLN A CA 1
ATOM 1476 C C . GLN A 1 188 ? 22.102 -4.704 0.738 1.00 73.94 188 GLN A C 1
ATOM 1478 O O . GLN A 1 188 ? 21.107 -4.777 0.019 1.00 73.94 188 GLN A O 1
ATOM 1483 N N . GLN A 1 189 ? 22.013 -4.426 2.043 1.00 76.56 189 GLN A N 1
ATOM 1484 C CA . GLN A 1 189 ? 20.739 -4.118 2.702 1.00 76.56 189 GLN A CA 1
ATOM 1485 C C . GLN A 1 189 ? 20.130 -2.829 2.145 1.00 76.56 189 GLN A C 1
ATOM 1487 O O . GLN A 1 189 ? 18.948 -2.821 1.803 1.00 76.56 189 GLN A O 1
ATOM 1492 N N . LYS A 1 190 ? 20.944 -1.785 1.952 1.00 77.88 190 LYS A N 1
ATOM 1493 C CA . LYS A 1 190 ? 20.501 -0.538 1.311 1.00 77.88 190 LYS A CA 1
ATOM 1494 C C . LYS A 1 190 ? 20.012 -0.786 -0.114 1.00 77.88 190 LYS A C 1
ATOM 1496 O O . LYS A 1 190 ? 18.917 -0.362 -0.469 1.00 77.88 190 LYS A O 1
ATOM 1501 N N . GLU A 1 191 ? 20.763 -1.538 -0.925 1.00 73.69 191 GLU A N 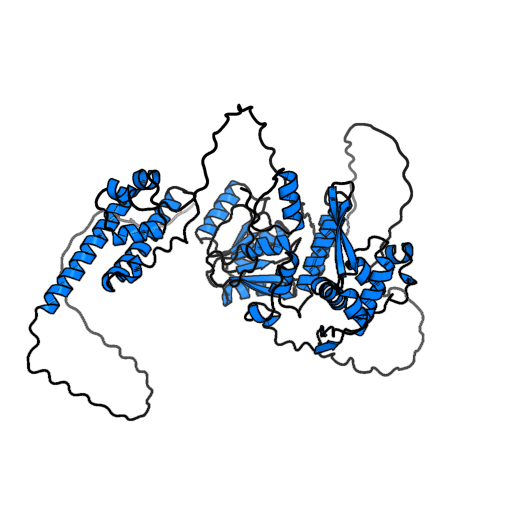1
ATOM 1502 C CA . GLU A 1 191 ? 20.351 -1.915 -2.288 1.00 73.69 191 GLU A CA 1
ATOM 1503 C C . GLU A 1 191 ? 18.995 -2.656 -2.308 1.00 73.69 191 GLU A C 1
ATOM 1505 O O . GLU A 1 191 ? 18.161 -2.378 -3.176 1.00 73.69 191 GLU A O 1
ATOM 1510 N N . ARG A 1 192 ? 18.728 -3.527 -1.323 1.00 76.69 192 ARG A N 1
ATOM 1511 C CA . ARG A 1 192 ? 17.428 -4.200 -1.151 1.00 76.69 192 ARG A CA 1
ATOM 1512 C C . ARG A 1 192 ? 16.310 -3.226 -0.774 1.00 76.69 192 ARG A C 1
ATOM 1514 O O . ARG A 1 192 ? 15.246 -3.277 -1.386 1.00 76.69 192 ARG A O 1
ATOM 1521 N N . GLN A 1 193 ? 16.540 -2.324 0.179 1.00 81.81 193 GLN A N 1
ATOM 1522 C CA . GLN A 1 193 ? 15.560 -1.296 0.557 1.00 81.81 193 GLN A CA 1
ATOM 1523 C C . GLN A 1 193 ? 15.231 -0.376 -0.628 1.00 81.81 193 GLN A C 1
ATOM 1525 O O . GLN A 1 193 ? 14.071 -0.055 -0.873 1.00 81.81 193 GLN A O 1
ATOM 1530 N N . TYR A 1 194 ? 16.234 -0.027 -1.436 1.00 76.38 194 TYR A N 1
ATOM 1531 C CA . TYR A 1 194 ? 16.033 0.697 -2.687 1.00 76.38 194 TYR A CA 1
ATOM 1532 C C . TYR A 1 194 ? 15.176 -0.079 -3.693 1.00 76.38 194 TYR A C 1
ATOM 1534 O O . TYR A 1 194 ? 14.365 0.525 -4.393 1.00 76.38 194 TYR A O 1
ATOM 1542 N N . ALA A 1 195 ? 15.357 -1.397 -3.812 1.00 76.19 195 ALA A N 1
ATOM 1543 C CA . ALA A 1 195 ? 14.514 -2.232 -4.667 1.00 76.19 195 ALA A CA 1
ATOM 1544 C C . ALA A 1 195 ? 13.059 -2.274 -4.164 1.00 76.19 195 ALA A C 1
ATOM 1546 O O . ALA A 1 195 ? 12.143 -2.053 -4.950 1.00 76.19 195 ALA A O 1
ATOM 1547 N N . MET A 1 196 ? 12.855 -2.445 -2.854 1.00 84.12 196 MET A N 1
ATOM 1548 C CA . MET A 1 196 ? 11.530 -2.399 -2.219 1.00 84.12 196 MET A CA 1
ATOM 1549 C C . MET A 1 196 ? 10.814 -1.067 -2.469 1.00 84.12 196 MET A C 1
ATOM 1551 O O . MET A 1 196 ? 9.655 -1.058 -2.882 1.00 84.12 196 MET A O 1
ATOM 1555 N N . LEU A 1 197 ? 11.520 0.055 -2.301 1.00 82.38 197 LEU A N 1
ATOM 1556 C CA . LEU A 1 197 ? 10.973 1.384 -2.565 1.00 82.38 197 LEU A CA 1
ATOM 1557 C C . LEU A 1 197 ? 10.562 1.553 -4.034 1.00 82.38 197 LEU A C 1
ATOM 1559 O O . LEU A 1 197 ? 9.521 2.141 -4.320 1.00 82.38 197 LEU A O 1
ATOM 1563 N N . ARG A 1 198 ? 11.353 1.031 -4.979 1.00 77.50 198 ARG A N 1
ATOM 1564 C CA . ARG A 1 198 ? 11.001 1.083 -6.408 1.00 77.50 198 ARG A CA 1
ATOM 1565 C C . ARG A 1 198 ? 9.712 0.325 -6.704 1.00 77.50 198 ARG A C 1
ATOM 1567 O O . ARG A 1 198 ? 8.884 0.859 -7.430 1.00 77.50 198 ARG A O 1
ATOM 1574 N N . ASN A 1 199 ? 9.506 -0.842 -6.097 1.00 85.25 199 ASN A N 1
ATOM 1575 C CA . ASN A 1 199 ? 8.268 -1.608 -6.269 1.00 85.25 199 ASN A CA 1
ATOM 1576 C C . ASN A 1 199 ? 7.040 -0.812 -5.797 1.00 85.25 199 ASN A C 1
ATOM 1578 O O . ASN A 1 199 ? 6.016 -0.798 -6.474 1.00 85.25 199 ASN A O 1
ATOM 1582 N N . VAL A 1 200 ? 7.154 -0.080 -4.681 1.00 89.88 200 VAL A N 1
ATOM 1583 C CA . VAL A 1 200 ? 6.081 0.814 -4.203 1.00 89.88 200 VAL A CA 1
ATOM 1584 C C . VAL A 1 200 ? 5.830 1.960 -5.180 1.00 89.88 200 VAL A C 1
ATOM 1586 O O . VAL A 1 200 ? 4.679 2.268 -5.482 1.00 89.88 200 VAL A O 1
ATOM 1589 N N . VAL A 1 201 ? 6.889 2.597 -5.686 1.00 81.44 201 VAL A N 1
ATOM 1590 C CA . VAL A 1 201 ? 6.763 3.679 -6.675 1.00 81.44 201 VAL A CA 1
ATOM 1591 C C . VAL A 1 201 ? 6.064 3.175 -7.930 1.00 81.44 201 VAL A C 1
ATOM 1593 O O . VAL A 1 201 ? 5.128 3.816 -8.398 1.00 81.44 201 VAL A O 1
ATOM 1596 N N . GLN A 1 202 ? 6.461 2.006 -8.424 1.00 83.44 202 GLN A N 1
ATOM 1597 C CA . GLN A 1 202 ? 5.859 1.400 -9.597 1.00 83.44 202 GLN A CA 1
ATOM 1598 C C . GLN A 1 202 ? 4.383 1.059 -9.369 1.00 83.44 202 GLN A C 1
ATOM 1600 O O . GLN A 1 202 ? 3.554 1.374 -10.222 1.00 83.44 202 GLN A O 1
ATOM 1605 N N . PHE A 1 203 ? 4.043 0.492 -8.204 1.00 90.06 203 PHE A N 1
ATOM 1606 C CA . PHE A 1 203 ? 2.653 0.283 -7.804 1.00 90.06 203 PHE A CA 1
ATOM 1607 C C . PHE A 1 203 ? 1.871 1.596 -7.877 1.00 90.06 203 PHE A C 1
ATOM 1609 O O . PHE A 1 203 ? 0.814 1.648 -8.492 1.00 90.06 203 PHE A O 1
ATOM 1616 N N . CYS A 1 204 ? 2.407 2.689 -7.330 1.00 87.81 204 CYS A N 1
ATOM 1617 C CA . CYS A 1 204 ? 1.711 3.975 -7.321 1.00 87.81 204 CYS A CA 1
ATOM 1618 C C . CYS A 1 204 ? 1.571 4.614 -8.717 1.00 87.81 204 CYS A C 1
ATOM 1620 O O . CYS A 1 204 ? 0.555 5.246 -9.012 1.00 87.81 204 CYS A O 1
ATOM 1622 N N . GLU A 1 205 ? 2.582 4.471 -9.576 1.00 81.69 205 GLU A N 1
ATOM 1623 C CA . GLU A 1 205 ? 2.597 5.039 -10.930 1.00 81.69 205 GLU A CA 1
ATOM 1624 C C . GLU A 1 205 ? 1.738 4.243 -11.921 1.00 81.69 205 GLU A C 1
ATOM 1626 O O . GLU A 1 205 ? 1.229 4.814 -12.890 1.00 81.69 205 GLU A O 1
ATOM 1631 N N . ASN A 1 206 ? 1.532 2.947 -11.679 1.00 83.25 206 ASN A N 1
ATOM 1632 C CA . ASN A 1 206 ? 0.732 2.094 -12.544 1.00 83.25 206 ASN A CA 1
ATOM 1633 C C . ASN A 1 206 ? -0.765 2.390 -12.387 1.00 83.25 206 ASN A C 1
ATOM 1635 O O . ASN A 1 206 ? -1.408 1.967 -11.428 1.00 83.25 206 ASN A O 1
ATOM 1639 N N . LYS A 1 207 ? -1.332 3.106 -13.359 1.00 80.81 207 LYS A N 1
ATOM 1640 C CA . LYS A 1 207 ? -2.757 3.475 -13.391 1.00 80.81 207 LYS A CA 1
ATOM 1641 C C . LYS A 1 207 ? -3.625 2.555 -14.249 1.00 80.81 207 LYS A C 1
ATOM 1643 O O . LYS A 1 207 ? -4.806 2.828 -14.390 1.00 80.81 207 LYS A O 1
ATOM 1648 N N . ALA A 1 208 ? -3.042 1.532 -14.866 1.00 82.06 208 ALA A N 1
ATOM 1649 C CA . ALA A 1 208 ? -3.717 0.720 -15.876 1.00 82.06 208 ALA A CA 1
ATOM 1650 C C . ALA A 1 208 ? -4.071 -0.675 -15.357 1.00 82.06 208 ALA A C 1
ATOM 1652 O O . ALA A 1 208 ? -5.174 -1.161 -15.581 1.00 82.06 208 ALA A O 1
ATOM 1653 N N . ASP A 1 209 ? -3.147 -1.323 -14.647 1.00 86.62 209 ASP A N 1
ATOM 1654 C CA . ASP A 1 209 ? -3.360 -2.697 -14.198 1.00 86.62 209 ASP A CA 1
ATOM 1655 C C . ASP A 1 209 ? -4.127 -2.714 -12.871 1.00 86.62 209 ASP A C 1
ATOM 1657 O O . ASP A 1 209 ? -3.873 -1.893 -11.988 1.00 86.62 209 ASP A O 1
ATOM 1661 N N . CYS A 1 210 ? -5.039 -3.670 -12.692 1.00 91.69 210 CYS A N 1
ATOM 1662 C CA . CYS A 1 210 ? -5.788 -3.859 -11.445 1.00 91.69 210 CYS A CA 1
ATOM 1663 C C . CYS A 1 210 ? -4.865 -3.842 -10.208 1.00 91.69 210 CYS A C 1
ATOM 1665 O O . CYS A 1 210 ? -3.839 -4.528 -10.175 1.00 91.69 210 CYS A O 1
ATOM 1667 N N . ARG A 1 211 ? -5.237 -3.096 -9.156 1.00 94.50 211 ARG A N 1
ATOM 1668 C CA . ARG A 1 211 ? -4.429 -2.987 -7.925 1.00 94.50 211 ARG A CA 1
ATOM 1669 C C . ARG A 1 211 ? -4.227 -4.333 -7.235 1.00 94.50 211 ARG A C 1
ATOM 1671 O O . ARG A 1 211 ? -3.124 -4.607 -6.771 1.00 94.50 211 ARG A O 1
ATOM 1678 N N . ARG A 1 212 ? -5.258 -5.187 -7.213 1.00 94.06 212 ARG A N 1
ATOM 1679 C CA . ARG A 1 212 ? -5.174 -6.541 -6.639 1.00 94.06 212 ARG A CA 1
ATOM 1680 C C . ARG A 1 212 ? -4.191 -7.411 -7.409 1.00 94.06 212 ARG A C 1
ATOM 1682 O O . ARG A 1 212 ? -3.357 -8.050 -6.784 1.00 94.06 212 ARG A O 1
ATOM 1689 N N . VAL A 1 213 ? -4.214 -7.360 -8.745 1.00 91.81 213 VAL A N 1
ATOM 1690 C CA . VAL A 1 213 ? -3.230 -8.071 -9.581 1.00 91.81 213 VAL A CA 1
ATOM 1691 C C . VAL A 1 213 ? -1.808 -7.656 -9.207 1.00 91.81 213 VAL A C 1
ATOM 1693 O O . VAL A 1 213 ? -0.960 -8.517 -9.015 1.00 91.81 213 VAL A O 1
ATOM 1696 N N . GLN A 1 214 ? -1.552 -6.356 -9.044 1.00 91.06 214 GLN A N 1
ATOM 1697 C CA . GLN A 1 214 ? -0.218 -5.857 -8.694 1.00 91.06 214 GLN A CA 1
ATOM 1698 C C . GLN A 1 214 ? 0.243 -6.311 -7.299 1.00 91.06 214 GLN A C 1
ATOM 1700 O O . GLN A 1 214 ? 1.378 -6.756 -7.141 1.00 91.06 214 GLN A O 1
ATOM 1705 N N . VAL A 1 215 ? -0.628 -6.213 -6.289 1.00 91.81 215 VAL A N 1
ATOM 1706 C CA . VAL A 1 215 ? -0.299 -6.602 -4.907 1.00 91.81 215 VAL A CA 1
ATOM 1707 C C . VAL A 1 215 ? -0.127 -8.115 -4.780 1.00 91.81 215 VAL A C 1
ATOM 1709 O O . VAL A 1 215 ? 0.826 -8.560 -4.154 1.00 91.81 215 VAL A O 1
ATOM 1712 N N . LEU A 1 216 ? -1.002 -8.916 -5.390 1.00 90.62 216 LEU A N 1
ATOM 1713 C CA . LEU A 1 216 ? -0.948 -10.379 -5.303 1.00 90.62 216 LEU A CA 1
ATOM 1714 C C . LEU A 1 216 ? 0.222 -10.957 -6.107 1.00 90.62 216 LEU A C 1
ATOM 1716 O O . LEU A 1 216 ? 0.910 -11.854 -5.617 1.00 90.62 216 LEU A O 1
ATOM 1720 N N . ALA A 1 217 ? 0.541 -10.369 -7.266 1.00 86.69 217 ALA A N 1
ATOM 1721 C CA . ALA A 1 217 ? 1.719 -10.751 -8.043 1.00 86.69 217 ALA A CA 1
ATOM 1722 C C . ALA A 1 217 ? 3.017 -10.594 -7.237 1.00 86.69 217 ALA A C 1
ATOM 1724 O O . ALA A 1 217 ? 3.930 -11.402 -7.386 1.00 86.69 217 ALA A O 1
ATOM 1725 N N . TYR A 1 218 ? 3.085 -9.611 -6.333 1.00 85.00 218 TYR A N 1
ATOM 1726 C CA . TYR A 1 218 ? 4.228 -9.436 -5.435 1.00 85.00 218 TYR A CA 1
ATOM 1727 C C . TYR A 1 218 ? 4.461 -10.637 -4.502 1.00 85.00 218 TYR A C 1
ATOM 1729 O O . TYR A 1 218 ? 5.597 -10.955 -4.153 1.00 85.00 218 TYR A O 1
ATOM 1737 N N . PHE A 1 219 ? 3.389 -11.327 -4.109 1.00 84.50 219 PHE A N 1
ATOM 1738 C CA . PHE A 1 219 ? 3.438 -12.529 -3.275 1.00 84.50 219 PHE A CA 1
ATOM 1739 C C . PHE A 1 219 ? 3.469 -13.825 -4.100 1.00 84.50 219 PHE A C 1
ATOM 1741 O O . PHE A 1 219 ? 3.231 -14.900 -3.553 1.00 84.50 219 PHE A O 1
ATOM 1748 N N . ASN A 1 220 ? 3.796 -13.741 -5.397 1.00 83.00 220 ASN A N 1
ATOM 1749 C CA . ASN A 1 220 ? 3.757 -14.851 -6.354 1.00 83.00 220 ASN A CA 1
ATOM 1750 C C . ASN A 1 220 ? 2.370 -15.509 -6.478 1.00 83.00 220 ASN A C 1
ATOM 1752 O O . ASN A 1 220 ? 2.264 -16.696 -6.789 1.00 83.00 220 ASN A O 1
ATOM 1756 N N . GLU A 1 221 ? 1.302 -14.741 -6.258 1.00 86.12 221 GLU A N 1
ATOM 1757 C CA . GLU A 1 221 ? -0.072 -15.187 -6.450 1.00 86.12 221 GLU A CA 1
ATOM 1758 C C . GLU A 1 221 ? -0.640 -14.612 -7.753 1.00 86.12 221 GLU A C 1
ATOM 1760 O O . GLU A 1 221 ? -0.662 -13.400 -7.975 1.00 86.12 221 GLU A O 1
ATOM 1765 N N . ALA A 1 222 ? -1.106 -15.494 -8.638 1.00 83.62 222 ALA A N 1
ATOM 1766 C CA . ALA A 1 222 ? -1.767 -15.091 -9.870 1.00 83.62 222 ALA A CA 1
ATOM 1767 C C . ALA A 1 222 ? -3.237 -14.748 -9.592 1.00 83.62 222 ALA A C 1
ATOM 1769 O O . ALA A 1 222 ? -3.979 -15.575 -9.072 1.00 83.62 222 ALA A O 1
ATOM 1770 N N . PHE A 1 223 ? -3.662 -13.553 -9.999 1.00 89.81 223 PHE A N 1
ATOM 1771 C CA . PHE A 1 223 ? -5.036 -13.073 -9.859 1.00 89.81 223 PHE A CA 1
ATOM 1772 C C . PHE A 1 223 ? -5.545 -12.537 -11.197 1.00 89.81 223 PHE A C 1
ATOM 1774 O O . PHE A 1 223 ? -4.784 -11.926 -11.955 1.00 89.81 223 PHE A O 1
ATOM 1781 N N . LYS A 1 224 ? -6.825 -12.761 -11.507 1.00 86.31 224 LYS A N 1
ATOM 1782 C CA . LYS A 1 224 ? -7.445 -12.242 -12.732 1.00 86.31 224 LYS A CA 1
ATOM 1783 C C . LYS A 1 224 ? -8.106 -10.903 -12.454 1.00 86.31 224 LYS A C 1
ATOM 1785 O O . LYS A 1 224 ? -8.828 -10.756 -11.478 1.00 86.31 224 LYS A O 1
ATOM 1790 N N . ALA A 1 225 ? -7.901 -9.937 -13.346 1.00 85.88 225 ALA A N 1
ATOM 1791 C CA . ALA A 1 225 ? -8.498 -8.610 -13.200 1.00 85.88 225 ALA A CA 1
ATOM 1792 C C . ALA A 1 225 ? -10.038 -8.655 -13.155 1.00 85.88 225 ALA A C 1
ATOM 1794 O O . ALA A 1 225 ? -10.637 -7.849 -12.447 1.00 85.88 225 ALA A O 1
ATOM 1795 N N . ASP A 1 226 ? -10.653 -9.623 -13.841 1.00 86.75 226 ASP A N 1
ATOM 1796 C CA . ASP A 1 226 ? -12.109 -9.819 -13.882 1.00 86.75 226 ASP A CA 1
ATOM 1797 C C . ASP A 1 226 ? -12.700 -10.185 -12.509 1.00 86.75 226 ASP A C 1
ATOM 1799 O O . ASP A 1 226 ? -13.847 -9.864 -12.233 1.00 86.75 226 ASP A O 1
ATOM 1803 N N . GLU A 1 227 ? -11.905 -10.785 -11.616 1.00 89.94 227 GLU A N 1
ATOM 1804 C CA . GLU A 1 227 ? -12.307 -11.147 -10.245 1.00 89.94 227 GLU A CA 1
ATOM 1805 C C . GLU A 1 227 ? -12.181 -9.957 -9.268 1.00 89.94 227 GLU A C 1
ATOM 1807 O O . GLU A 1 227 ? -12.386 -10.086 -8.061 1.00 89.94 227 GLU A O 1
ATOM 1812 N N . CYS A 1 228 ? -11.774 -8.777 -9.754 1.00 89.50 228 CYS A N 1
ATOM 1813 C CA . CYS A 1 228 ? -11.652 -7.586 -8.917 1.00 89.50 228 CYS A CA 1
ATOM 1814 C C . CYS A 1 228 ? -13.009 -6.956 -8.568 1.00 89.50 228 CYS A C 1
ATOM 1816 O O . CYS A 1 228 ? -13.063 -6.189 -7.608 1.00 89.50 228 CYS A O 1
ATOM 1818 N N . ASP A 1 229 ? -14.064 -7.216 -9.346 1.00 88.50 229 ASP A N 1
ATOM 1819 C CA . ASP A 1 229 ? -15.404 -6.631 -9.173 1.00 88.50 229 ASP A CA 1
ATOM 1820 C C . ASP A 1 229 ? -15.400 -5.093 -9.058 1.00 88.50 229 ASP A C 1
ATOM 1822 O O . ASP A 1 229 ? -16.131 -4.500 -8.271 1.00 88.50 229 ASP A O 1
ATOM 1826 N N . ALA A 1 230 ? -14.516 -4.429 -9.813 1.00 87.44 230 ALA A N 1
ATOM 1827 C CA . ALA A 1 230 ? -14.308 -2.975 -9.776 1.00 87.44 230 ALA A CA 1
ATOM 1828 C C . ALA A 1 230 ? -13.958 -2.383 -8.387 1.00 87.44 230 ALA A C 1
ATOM 1830 O O . ALA A 1 230 ? -14.003 -1.170 -8.195 1.00 87.44 230 ALA A O 1
ATOM 1831 N N . GLU A 1 231 ? -13.494 -3.202 -7.438 1.00 92.06 231 GLU A N 1
ATOM 1832 C CA . GLU A 1 231 ? -13.078 -2.771 -6.092 1.00 92.06 231 GLU A CA 1
ATOM 1833 C C . GLU A 1 231 ? -11.642 -2.184 -6.052 1.00 92.06 231 GLU A C 1
ATOM 1835 O O . GLU A 1 231 ? -10.904 -2.308 -5.070 1.00 92.06 231 GLU A O 1
ATOM 1840 N N . CYS A 1 232 ? -11.206 -1.527 -7.130 1.00 94.62 232 CYS A N 1
ATOM 1841 C CA . CYS A 1 232 ? -10.037 -0.648 -7.097 1.00 94.62 232 CYS A CA 1
ATOM 1842 C C . CYS A 1 232 ? -10.160 0.519 -8.080 1.00 94.62 232 CYS A C 1
ATOM 1844 O O . CYS A 1 232 ? -10.853 0.420 -9.093 1.00 94.62 232 CYS A O 1
ATOM 1846 N N . ASP A 1 233 ? -9.440 1.604 -7.800 1.00 92.81 233 ASP A N 1
ATOM 1847 C CA . ASP A 1 233 ? -9.392 2.821 -8.617 1.00 92.81 233 ASP A CA 1
ATOM 1848 C C . ASP A 1 233 ? -9.123 2.552 -10.104 1.00 92.81 233 ASP A C 1
ATOM 1850 O O . ASP A 1 233 ? -9.808 3.112 -10.954 1.00 92.81 233 ASP A O 1
ATOM 1854 N N . ASN A 1 234 ? -8.171 1.676 -10.431 1.00 90.62 234 ASN A N 1
ATOM 1855 C CA . ASN A 1 234 ? -7.799 1.385 -11.816 1.00 90.62 234 ASN A CA 1
ATOM 1856 C C . ASN A 1 234 ? -8.926 0.660 -12.571 1.00 90.62 234 ASN A C 1
ATOM 1858 O O . ASN A 1 234 ? -9.240 1.036 -13.700 1.00 90.62 234 ASN A O 1
ATOM 1862 N N . CYS A 1 235 ? -9.569 -0.330 -11.940 1.00 88.25 235 CYS A N 1
ATOM 1863 C CA . CYS A 1 235 ? -10.702 -1.055 -12.529 1.00 88.25 235 CYS A CA 1
ATOM 1864 C C . CYS A 1 235 ? -11.967 -0.192 -12.626 1.00 88.25 235 CYS A C 1
ATOM 1866 O O . CYS A 1 235 ? -12.781 -0.413 -13.514 1.00 88.25 235 CYS A O 1
ATOM 1868 N N . ASN A 1 236 ? -12.119 0.787 -11.731 1.00 87.69 236 ASN A N 1
ATOM 1869 C CA . ASN A 1 236 ? -13.230 1.736 -11.732 1.00 87.69 236 ASN A CA 1
ATOM 1870 C C . ASN A 1 236 ? -12.930 3.016 -12.545 1.00 87.69 236 ASN A C 1
ATOM 1872 O O . ASN A 1 236 ? -13.735 3.946 -12.584 1.00 87.69 236 ASN A O 1
ATOM 1876 N N . SER A 1 237 ? -11.750 3.123 -13.164 1.00 78.38 237 SER A N 1
ATOM 1877 C CA . SER A 1 237 ? -11.363 4.345 -13.867 1.00 78.38 237 SER A CA 1
ATOM 1878 C C . SER A 1 237 ? -12.096 4.477 -15.205 1.00 78.38 237 SER A C 1
ATOM 1880 O O . SER A 1 237 ? -12.170 3.543 -15.996 1.00 78.38 237 SER A O 1
ATOM 1882 N N . THR A 1 238 ? -12.579 5.683 -15.505 1.00 63.16 238 THR A N 1
ATOM 1883 C CA . THR A 1 238 ? -13.152 6.039 -16.816 1.00 63.16 238 THR A CA 1
ATOM 1884 C C . THR A 1 238 ? -12.081 6.360 -17.865 1.00 63.16 238 THR A C 1
ATOM 1886 O O . THR A 1 238 ? -12.392 6.835 -18.958 1.00 63.16 238 THR A O 1
ATOM 1889 N N . ILE A 1 239 ? -10.801 6.171 -17.527 1.00 64.31 239 ILE A N 1
ATOM 1890 C CA . ILE A 1 239 ? -9.680 6.469 -18.414 1.00 64.31 239 ILE A CA 1
ATOM 1891 C C . ILE A 1 239 ? -9.639 5.380 -19.484 1.00 64.31 239 ILE A C 1
ATOM 1893 O O . ILE A 1 239 ? -9.415 4.212 -19.185 1.00 64.31 239 ILE A O 1
ATOM 1897 N N . THR A 1 240 ? -9.819 5.764 -20.746 1.00 57.16 240 THR A N 1
ATOM 1898 C CA . THR A 1 240 ? -9.645 4.846 -21.869 1.00 57.16 240 THR A CA 1
ATOM 1899 C C . THR A 1 240 ? -8.159 4.569 -22.067 1.00 57.16 240 THR A C 1
ATOM 1901 O O . THR A 1 240 ? -7.370 5.453 -22.411 1.00 57.16 240 THR A O 1
ATOM 1904 N N . PHE A 1 241 ? -7.760 3.327 -21.824 1.00 63.78 241 PHE A N 1
ATOM 1905 C CA . PHE A 1 241 ? -6.446 2.833 -22.206 1.00 63.78 241 PHE A CA 1
ATOM 1906 C C . PHE A 1 241 ? -6.524 2.330 -23.643 1.00 63.78 241 PHE A C 1
ATOM 1908 O O . PHE A 1 241 ? -7.437 1.577 -23.983 1.00 63.78 241 PHE A O 1
ATOM 1915 N N . GLU A 1 242 ? -5.577 2.726 -24.490 1.00 66.56 242 GLU A N 1
ATOM 1916 C CA . GLU A 1 242 ? -5.434 2.059 -25.782 1.00 66.56 242 GLU A CA 1
ATOM 1917 C C . GLU A 1 242 ? -4.576 0.815 -25.575 1.00 66.56 242 GLU A C 1
ATOM 1919 O O . GLU A 1 242 ? -3.493 0.867 -24.979 1.00 66.56 242 GLU A O 1
ATOM 1924 N N . ASN A 1 243 ? -5.076 -0.314 -26.074 1.00 70.31 243 ASN A N 1
ATOM 1925 C CA . ASN A 1 243 ? -4.265 -1.505 -26.244 1.00 70.31 243 ASN A CA 1
ATOM 1926 C C . ASN A 1 243 ? -3.262 -1.222 -27.350 1.00 70.31 243 ASN A C 1
ATOM 1928 O O . ASN A 1 243 ? -3.605 -1.191 -28.533 1.00 70.31 243 ASN A O 1
ATOM 1932 N N . ARG A 1 244 ? -2.024 -0.961 -26.942 1.00 79.81 244 ARG A N 1
ATOM 1933 C CA . ARG A 1 244 ? -0.918 -0.837 -27.872 1.00 79.81 244 ARG A CA 1
ATOM 1934 C C . ARG A 1 244 ? -0.232 -2.192 -27.946 1.00 79.81 244 ARG A C 1
ATOM 1936 O O . ARG A 1 244 ? 0.009 -2.849 -26.931 1.00 79.81 244 ARG A O 1
ATOM 1943 N N . ASP A 1 245 ? 0.075 -2.594 -29.170 1.00 86.44 245 ASP A N 1
ATOM 1944 C CA . ASP A 1 245 ? 0.818 -3.814 -29.427 1.00 86.44 245 ASP A CA 1
ATOM 1945 C C . ASP A 1 245 ? 2.297 -3.599 -29.073 1.00 86.44 245 ASP A C 1
ATOM 1947 O O . ASP A 1 245 ? 2.985 -2.764 -29.662 1.00 86.44 245 ASP A O 1
ATOM 1951 N N . PHE A 1 246 ? 2.771 -4.339 -28.074 1.00 89.88 246 PHE A N 1
ATOM 1952 C CA . PHE A 1 246 ? 4.151 -4.352 -27.596 1.00 89.88 246 PHE A CA 1
ATOM 1953 C C . PHE A 1 246 ? 4.909 -5.587 -28.092 1.00 89.88 246 PHE A C 1
ATOM 1955 O O . PHE A 1 246 ? 6.015 -5.839 -27.625 1.00 89.88 246 PHE A O 1
ATOM 1962 N N . THR A 1 247 ? 4.373 -6.372 -29.031 1.00 91.00 247 THR A N 1
ATOM 1963 C CA . THR A 1 247 ? 4.982 -7.642 -29.470 1.00 91.00 247 THR A CA 1
ATOM 1964 C C . THR A 1 247 ? 6.418 -7.472 -29.980 1.00 91.00 247 THR A C 1
ATOM 1966 O O . THR A 1 247 ? 7.296 -8.266 -29.632 1.00 91.00 247 THR A O 1
ATOM 1969 N N . ASP A 1 248 ? 6.705 -6.410 -30.737 1.00 91.19 248 ASP A N 1
ATOM 1970 C CA . ASP A 1 248 ? 8.070 -6.116 -31.200 1.00 91.19 248 ASP A CA 1
ATOM 1971 C C . ASP A 1 248 ? 9.001 -5.684 -30.061 1.00 91.19 248 ASP A C 1
ATOM 1973 O O . ASP A 1 248 ? 10.147 -6.136 -29.977 1.00 91.19 248 ASP A O 1
ATOM 1977 N N . LEU A 1 249 ? 8.492 -4.857 -29.146 1.00 92.12 249 LEU A N 1
ATOM 1978 C CA . LEU A 1 249 ? 9.222 -4.395 -27.964 1.00 92.12 249 LEU A CA 1
ATOM 1979 C C . LEU A 1 249 ? 9.512 -5.556 -27.004 1.00 92.12 249 LEU A C 1
ATOM 1981 O O . LEU A 1 249 ? 10.603 -5.637 -26.446 1.00 92.12 249 LEU A O 1
ATOM 1985 N N . ALA A 1 250 ? 8.577 -6.495 -26.866 1.00 92.19 250 ALA A N 1
ATOM 1986 C CA . ALA A 1 250 ? 8.729 -7.732 -26.116 1.00 92.19 250 ALA A CA 1
ATOM 1987 C C . ALA A 1 250 ? 9.834 -8.612 -26.710 1.00 92.19 250 ALA A C 1
ATOM 1989 O O . ALA A 1 250 ? 10.709 -9.075 -25.980 1.00 92.19 250 ALA A O 1
ATOM 1990 N N . ALA A 1 251 ? 9.846 -8.806 -28.033 1.00 93.94 251 ALA A N 1
ATOM 1991 C CA . ALA A 1 251 ? 10.909 -9.552 -28.702 1.00 93.94 251 ALA A CA 1
ATOM 1992 C C . ALA A 1 251 ? 12.285 -8.891 -28.491 1.00 93.94 251 ALA A C 1
ATOM 1994 O O . ALA A 1 251 ? 13.263 -9.583 -28.198 1.00 93.94 251 ALA A O 1
ATOM 1995 N N . ALA A 1 252 ? 12.359 -7.558 -28.572 1.00 94.25 252 ALA A N 1
ATOM 1996 C CA . ALA A 1 252 ? 13.576 -6.801 -28.286 1.00 94.25 252 ALA A CA 1
ATOM 1997 C C . ALA A 1 252 ? 14.019 -6.932 -26.815 1.00 94.25 252 ALA A C 1
ATOM 1999 O O . ALA A 1 252 ? 15.200 -7.154 -26.555 1.00 94.25 252 ALA A O 1
ATOM 2000 N N . ALA A 1 253 ? 13.089 -6.884 -25.858 1.00 93.50 253 ALA A N 1
ATOM 2001 C CA . ALA A 1 253 ? 13.374 -7.083 -24.436 1.00 93.50 253 ALA A CA 1
ATOM 2002 C C . ALA A 1 253 ? 13.910 -8.498 -24.139 1.00 93.50 253 ALA A C 1
ATOM 2004 O O . ALA A 1 253 ? 14.891 -8.647 -23.409 1.00 93.50 253 ALA A O 1
ATOM 2005 N N . ILE A 1 254 ? 13.331 -9.538 -24.753 1.00 94.94 254 ILE A N 1
ATOM 2006 C CA . ILE A 1 254 ? 13.826 -10.921 -24.642 1.00 94.94 254 ILE A CA 1
ATOM 2007 C C . ILE A 1 254 ? 15.230 -11.058 -25.243 1.00 94.94 254 ILE A C 1
ATOM 2009 O O . ILE A 1 254 ? 16.106 -11.662 -24.621 1.00 94.94 254 ILE A O 1
ATOM 2013 N N . ASN A 1 255 ? 15.474 -10.472 -26.420 1.00 94.25 255 ASN A N 1
ATOM 2014 C CA . ASN A 1 255 ? 16.800 -10.478 -27.045 1.00 94.25 255 ASN A CA 1
ATOM 2015 C C . ASN A 1 255 ? 17.841 -9.769 -26.175 1.00 94.25 255 ASN A C 1
ATOM 2017 O O . ASN A 1 255 ? 18.947 -10.287 -26.009 1.00 94.25 255 ASN A O 1
ATOM 2021 N N . LEU A 1 256 ? 17.471 -8.633 -25.575 1.00 94.69 256 LEU A N 1
ATOM 2022 C CA . LEU A 1 256 ? 18.324 -7.906 -24.646 1.00 94.69 256 LEU A CA 1
ATOM 2023 C C . LEU A 1 256 ? 18.738 -8.808 -23.481 1.00 94.69 256 LEU A C 1
ATOM 2025 O O . LEU A 1 256 ? 19.933 -9.035 -23.300 1.00 94.69 256 LEU A O 1
ATOM 2029 N N . VAL A 1 257 ? 17.773 -9.370 -22.738 1.00 93.00 257 VAL A N 1
ATOM 2030 C CA . VAL A 1 257 ? 18.064 -10.256 -21.594 1.00 93.00 257 VAL A CA 1
ATOM 2031 C C . VAL A 1 257 ? 18.912 -11.447 -22.031 1.00 93.00 257 VAL A C 1
ATOM 2033 O O . VAL A 1 257 ? 19.877 -11.792 -21.353 1.00 93.00 257 VAL A O 1
ATOM 2036 N N . GLY A 1 258 ? 18.631 -12.024 -23.201 1.00 91.75 258 GLY A N 1
ATOM 2037 C CA . GLY A 1 258 ? 19.416 -13.120 -23.763 1.00 91.75 258 GLY A CA 1
ATOM 2038 C C . GLY A 1 258 ? 20.912 -12.813 -23.895 1.00 91.75 258 GLY A C 1
ATOM 2039 O O . GLY A 1 258 ? 21.725 -13.708 -23.658 1.00 91.75 258 GLY A O 1
ATOM 2040 N N . ARG A 1 259 ? 21.278 -11.561 -24.208 1.00 91.12 259 ARG A N 1
ATOM 2041 C CA . ARG A 1 259 ? 22.677 -11.117 -24.354 1.00 91.12 259 ARG A CA 1
ATOM 2042 C C . ARG A 1 259 ? 23.365 -10.793 -23.032 1.00 91.12 259 ARG A C 1
ATOM 2044 O O . ARG A 1 259 ? 24.570 -10.999 -22.930 1.00 91.12 259 ARG A O 1
ATOM 2051 N N . ILE A 1 260 ? 22.627 -10.291 -22.039 1.00 91.31 260 ILE A N 1
ATOM 2052 C CA . ILE A 1 260 ? 23.214 -9.766 -20.790 1.00 91.31 260 ILE A CA 1
ATOM 2053 C C . ILE A 1 260 ? 22.997 -10.657 -19.557 1.00 91.31 260 ILE A C 1
ATOM 2055 O O . ILE A 1 260 ? 23.620 -10.424 -18.523 1.00 91.31 260 ILE A O 1
ATOM 2059 N N . GLN A 1 261 ? 22.170 -11.707 -19.646 1.00 87.06 261 GLN A N 1
ATOM 2060 C CA . GLN A 1 261 ? 21.865 -12.610 -18.520 1.00 87.06 261 GLN A CA 1
ATOM 2061 C C . GLN A 1 261 ? 23.097 -13.308 -17.919 1.00 87.06 261 GLN A C 1
ATOM 2063 O O . GLN A 1 261 ? 23.083 -13.680 -16.748 1.00 87.06 261 GLN A O 1
ATOM 2068 N N . THR A 1 262 ? 24.178 -13.481 -18.687 1.00 83.50 262 THR A N 1
ATOM 2069 C CA . THR A 1 262 ? 25.426 -14.111 -18.216 1.00 83.50 262 THR A CA 1
ATOM 2070 C C . THR A 1 262 ? 26.172 -13.264 -17.186 1.00 83.50 262 THR A C 1
ATOM 2072 O O . THR A 1 262 ? 27.022 -13.785 -16.470 1.00 83.50 262 THR A O 1
ATOM 2075 N N . GLN A 1 263 ? 25.841 -11.975 -17.078 1.00 82.31 263 GLN A N 1
ATOM 2076 C CA . GLN A 1 263 ? 26.473 -11.033 -16.157 1.00 82.31 263 GLN A CA 1
ATOM 2077 C C . GLN A 1 263 ? 25.677 -10.826 -14.855 1.00 82.31 263 GLN A C 1
ATOM 2079 O O . GLN A 1 263 ? 25.954 -9.876 -14.126 1.00 82.31 263 GLN A O 1
ATOM 2084 N N . ASN A 1 264 ? 24.696 -11.692 -14.554 1.00 82.50 264 ASN A N 1
ATOM 2085 C CA . ASN A 1 264 ? 23.831 -11.604 -13.368 1.00 82.50 264 ASN A CA 1
ATOM 2086 C C . ASN A 1 264 ? 23.220 -10.200 -13.208 1.00 82.50 264 ASN A C 1
ATOM 2088 O O . ASN A 1 264 ? 23.531 -9.435 -12.291 1.00 82.50 264 ASN A O 1
ATOM 2092 N N . VAL A 1 265 ? 22.352 -9.842 -14.151 1.00 83.50 265 VAL A N 1
ATOM 2093 C CA . VAL A 1 265 ? 21.667 -8.546 -14.183 1.00 83.50 265 VAL A CA 1
ATOM 2094 C C . VAL A 1 265 ? 20.288 -8.626 -13.535 1.00 83.50 265 VAL A C 1
ATOM 2096 O O . VAL A 1 265 ? 19.629 -9.663 -13.566 1.00 83.50 265 VAL A O 1
ATOM 2099 N N . THR A 1 266 ? 19.838 -7.522 -12.942 1.00 84.38 266 THR A N 1
ATOM 2100 C CA . THR A 1 266 ? 18.487 -7.406 -12.375 1.00 84.38 266 THR A CA 1
ATOM 2101 C C . THR A 1 266 ? 17.487 -6.957 -13.444 1.00 84.38 266 THR A C 1
ATOM 2103 O O . THR A 1 266 ? 17.877 -6.370 -14.459 1.00 84.38 266 THR A O 1
ATOM 2106 N N . LEU A 1 267 ? 16.188 -7.166 -13.199 1.00 80.75 267 LEU A N 1
ATOM 2107 C CA . LEU A 1 267 ? 15.111 -6.686 -14.078 1.00 80.75 267 LEU A CA 1
ATOM 2108 C C . LEU A 1 267 ? 15.238 -5.180 -14.353 1.00 80.75 267 LEU A C 1
ATOM 2110 O O . LEU A 1 267 ? 15.196 -4.744 -15.500 1.00 80.75 267 LEU A O 1
ATOM 2114 N N . LEU A 1 268 ? 15.494 -4.391 -13.307 1.00 79.56 268 LEU A N 1
ATOM 2115 C CA . LEU A 1 268 ? 15.632 -2.936 -13.407 1.00 79.56 268 LEU A CA 1
ATOM 2116 C C . LEU A 1 268 ? 16.828 -2.501 -14.258 1.00 79.56 268 LEU A C 1
ATOM 2118 O O . LEU A 1 268 ? 16.724 -1.535 -15.008 1.00 79.56 268 LEU A O 1
ATOM 2122 N N . HIS A 1 269 ? 17.950 -3.224 -14.184 1.00 85.62 269 HIS A N 1
ATOM 2123 C CA . HIS A 1 269 ? 19.093 -2.952 -15.057 1.00 85.62 269 HIS A CA 1
ATOM 2124 C C . HIS A 1 269 ? 18.731 -3.193 -16.524 1.00 85.62 269 HIS A C 1
ATOM 2126 O O . HIS A 1 269 ? 19.100 -2.402 -17.385 1.00 85.62 269 HIS A O 1
ATOM 2132 N N . CYS A 1 270 ? 17.959 -4.246 -16.807 1.00 90.12 270 CYS A N 1
ATOM 2133 C CA . CYS A 1 270 ? 17.477 -4.522 -18.159 1.00 90.12 270 CYS A CA 1
ATOM 2134 C C . CYS A 1 270 ? 16.548 -3.410 -18.664 1.00 90.12 270 CYS A C 1
ATOM 2136 O O . CYS A 1 270 ? 16.699 -2.975 -19.801 1.00 90.12 270 CYS A O 1
ATOM 2138 N N . VAL A 1 271 ? 15.656 -2.894 -17.813 1.00 88.12 271 VAL A N 1
ATOM 2139 C CA . VAL A 1 271 ? 14.788 -1.750 -18.141 1.00 88.12 271 VAL A CA 1
ATOM 2140 C C . VAL A 1 271 ? 15.607 -0.493 -18.443 1.00 88.12 271 VAL A C 1
ATOM 2142 O O . VAL A 1 271 ? 15.348 0.183 -19.439 1.00 88.12 271 VAL A O 1
ATOM 2145 N N . ASP A 1 272 ? 16.608 -0.175 -17.617 1.00 87.19 272 ASP A N 1
ATOM 2146 C CA . ASP A 1 272 ? 17.445 1.013 -17.815 1.00 87.19 272 ASP A CA 1
ATOM 2147 C C . ASP A 1 272 ? 18.245 0.924 -19.133 1.00 87.19 272 ASP A C 1
ATOM 2149 O O . ASP A 1 272 ? 18.324 1.911 -19.867 1.00 87.19 272 ASP A O 1
ATOM 2153 N N . VAL A 1 273 ? 18.782 -0.253 -19.478 1.00 92.25 273 VAL A N 1
ATOM 2154 C CA . VAL A 1 273 ? 19.458 -0.502 -20.768 1.00 92.25 273 VAL A CA 1
ATOM 2155 C C . VAL A 1 273 ? 18.468 -0.403 -21.933 1.00 92.25 273 VAL A C 1
ATOM 2157 O O . VAL A 1 273 ? 18.733 0.287 -22.918 1.00 92.25 273 VAL A O 1
ATOM 2160 N N . PHE A 1 274 ? 17.296 -1.030 -21.809 1.00 94.19 274 PHE A N 1
ATOM 2161 C CA . PHE A 1 274 ? 16.262 -1.037 -22.844 1.00 94.19 274 PHE A CA 1
ATOM 2162 C C . PHE A 1 274 ? 15.766 0.372 -23.187 1.00 94.19 274 PHE A C 1
ATOM 2164 O O . PHE A 1 274 ? 15.569 0.690 -24.358 1.00 94.19 274 PHE A O 1
ATOM 2171 N N . ARG A 1 275 ? 15.619 1.249 -22.187 1.00 94.19 275 ARG A N 1
ATOM 2172 C CA . ARG A 1 275 ? 15.215 2.652 -22.387 1.00 94.19 275 ARG A CA 1
ATOM 2173 C C . ARG A 1 275 ? 16.349 3.578 -22.831 1.00 94.19 275 ARG A C 1
ATOM 2175 O O . ARG A 1 275 ? 16.077 4.717 -23.196 1.00 94.19 275 ARG A O 1
ATOM 2182 N N . GLY A 1 276 ? 17.599 3.117 -22.810 1.00 90.44 276 GLY A N 1
ATOM 2183 C CA . GLY A 1 276 ? 18.752 3.922 -23.217 1.00 90.44 276 GLY A CA 1
ATOM 2184 C C . GLY A 1 276 ? 19.271 4.869 -22.127 1.00 90.44 276 GLY A C 1
ATOM 2185 O O . GLY A 1 276 ? 19.687 5.989 -22.422 1.00 90.44 276 GLY A O 1
ATOM 2186 N N . SER A 1 277 ? 19.209 4.458 -20.857 1.00 90.25 277 SER A N 1
ATOM 2187 C CA . SER A 1 277 ? 19.719 5.240 -19.724 1.00 90.25 277 SER A CA 1
ATOM 2188 C C . SER A 1 277 ? 21.246 5.372 -19.761 1.00 90.25 277 SER A C 1
ATOM 2190 O O . SER A 1 277 ? 21.966 4.401 -19.979 1.00 90.25 277 SER A O 1
ATOM 2192 N N . SER A 1 278 ? 21.773 6.559 -19.448 1.00 85.56 278 SER A N 1
ATOM 2193 C CA . SER A 1 278 ? 23.212 6.859 -19.489 1.00 85.56 278 SER A CA 1
ATOM 2194 C C . SER A 1 278 ? 23.974 6.484 -18.205 1.00 85.56 278 SER A C 1
ATOM 2196 O O . SER A 1 278 ? 24.956 7.145 -17.850 1.00 85.56 278 SER A O 1
ATOM 2198 N N . SER A 1 279 ? 23.515 5.470 -17.465 1.00 84.12 279 SER A N 1
ATOM 2199 C CA . SER A 1 279 ? 24.117 5.061 -16.187 1.00 84.12 279 SER A CA 1
ATOM 2200 C C . SER A 1 279 ? 25.573 4.605 -16.356 1.00 84.12 279 SER A C 1
ATOM 2202 O O . SER A 1 279 ? 25.902 3.888 -17.301 1.00 84.12 279 SER A O 1
ATOM 2204 N N . LYS A 1 280 ? 26.454 4.958 -15.405 1.00 82.25 280 LYS A N 1
ATOM 2205 C CA . LYS A 1 280 ? 27.869 4.530 -15.412 1.00 82.25 280 LYS A CA 1
ATOM 2206 C C . LYS A 1 280 ? 28.001 3.006 -15.493 1.00 82.25 280 LYS A C 1
ATOM 2208 O O . LYS A 1 280 ? 28.764 2.507 -16.310 1.00 82.25 280 LYS A O 1
ATOM 2213 N N . LYS A 1 281 ? 27.161 2.281 -14.745 1.00 83.12 281 LYS A N 1
ATOM 2214 C CA . LYS A 1 281 ? 27.128 0.811 -14.728 1.00 83.12 281 LYS A CA 1
ATOM 2215 C C . LYS A 1 281 ? 26.809 0.204 -16.101 1.00 83.12 281 LYS A C 1
ATOM 2217 O O . LYS A 1 281 ? 27.288 -0.877 -16.414 1.00 83.12 281 LYS A O 1
ATOM 2222 N N . ILE A 1 282 ? 26.003 0.881 -16.922 1.00 89.12 282 ILE A N 1
ATOM 2223 C CA . ILE A 1 282 ? 25.668 0.419 -18.280 1.00 89.12 282 ILE A CA 1
ATOM 2224 C C . ILE A 1 282 ? 26.904 0.492 -19.177 1.00 89.12 282 ILE A C 1
ATOM 2226 O O . ILE A 1 282 ? 27.192 -0.472 -19.879 1.00 89.12 282 ILE A O 1
ATOM 2230 N N . LYS A 1 283 ? 27.663 1.590 -19.089 1.00 87.75 283 LYS A N 1
ATOM 2231 C CA . LYS A 1 283 ? 28.911 1.779 -19.842 1.00 87.75 283 LYS A CA 1
ATOM 2232 C C . LYS A 1 283 ? 30.020 0.841 -19.371 1.00 87.75 283 LYS A C 1
ATOM 2234 O O . LYS A 1 283 ? 30.710 0.248 -20.187 1.00 87.75 283 LYS A O 1
ATOM 2239 N N . GLU A 1 284 ? 30.170 0.669 -18.057 1.00 87.38 284 GLU A N 1
ATOM 2240 C CA . GLU A 1 284 ? 31.163 -0.240 -17.461 1.00 87.38 284 GLU A CA 1
ATOM 2241 C C . GLU A 1 284 ? 30.955 -1.698 -17.892 1.00 87.38 284 GLU A C 1
ATOM 2243 O O . GLU A 1 284 ? 31.923 -2.420 -18.110 1.00 87.38 284 GLU A O 1
ATOM 2248 N N . LEU A 1 285 ? 29.696 -2.120 -18.045 1.00 86.69 285 LEU A N 1
ATOM 2249 C CA . LEU A 1 285 ? 29.334 -3.461 -18.514 1.00 86.69 285 LEU A CA 1
ATOM 2250 C C . LEU A 1 285 ? 29.252 -3.568 -20.051 1.00 86.69 285 LEU A C 1
ATOM 2252 O O . LEU A 1 285 ? 28.995 -4.651 -20.575 1.00 86.69 285 LEU A O 1
ATOM 2256 N N . GLY A 1 286 ? 29.465 -2.468 -20.784 1.00 87.75 286 GLY A N 1
ATOM 2257 C CA . GLY A 1 286 ? 29.411 -2.414 -22.251 1.00 87.75 286 GLY A CA 1
ATOM 2258 C C . GLY A 1 286 ? 28.009 -2.575 -22.847 1.00 87.75 286 GLY A C 1
ATOM 2259 O O . GLY A 1 286 ? 27.864 -2.920 -24.020 1.00 87.75 286 GLY A O 1
ATOM 2260 N N . HIS A 1 287 ? 26.959 -2.358 -22.053 1.00 90.88 287 HIS A N 1
ATOM 2261 C CA . HIS A 1 287 ? 25.570 -2.567 -22.469 1.00 90.88 287 HIS A CA 1
ATOM 2262 C C . HIS A 1 287 ? 25.011 -1.435 -23.341 1.00 90.88 287 HIS A C 1
ATOM 2264 O O . HIS A 1 287 ? 23.962 -1.604 -23.956 1.00 90.88 287 HIS A O 1
ATOM 2270 N N . ASP A 1 288 ? 25.702 -0.300 -23.413 1.00 89.75 288 ASP A N 1
ATOM 2271 C CA . ASP A 1 288 ? 25.406 0.817 -24.315 1.00 89.75 288 ASP A CA 1
ATOM 2272 C C . ASP A 1 288 ? 25.753 0.518 -25.782 1.00 89.75 288 ASP A C 1
ATOM 2274 O O . ASP A 1 288 ? 25.244 1.176 -26.684 1.00 89.75 288 ASP A O 1
ATOM 2278 N N . SER A 1 289 ? 26.585 -0.497 -26.029 1.00 88.69 289 SER A N 1
ATOM 2279 C CA . SER A 1 289 ? 26.967 -0.945 -27.376 1.00 88.69 289 SER A CA 1
ATOM 2280 C C . SER A 1 289 ? 26.000 -1.963 -28.001 1.00 88.69 289 SER A C 1
ATOM 2282 O O . SER A 1 289 ? 26.171 -2.367 -29.153 1.00 88.69 289 SER A O 1
ATOM 2284 N N . LEU A 1 290 ? 24.991 -2.409 -27.247 1.00 89.19 290 LEU A N 1
ATOM 2285 C CA . LEU A 1 290 ? 24.044 -3.428 -27.693 1.00 89.19 290 LEU A CA 1
ATOM 2286 C C . LEU A 1 290 ? 23.040 -2.854 -28.694 1.00 89.19 290 LEU A C 1
ATOM 2288 O O . LEU A 1 290 ? 22.587 -1.723 -28.565 1.00 89.19 290 LEU A O 1
ATOM 2292 N N . THR A 1 291 ? 22.613 -3.676 -29.654 1.00 89.81 291 THR A N 1
ATOM 2293 C CA . THR A 1 291 ? 21.594 -3.286 -30.645 1.00 89.81 291 THR A CA 1
ATOM 2294 C C . THR A 1 291 ? 20.242 -2.962 -30.013 1.00 89.81 291 THR A C 1
ATOM 2296 O O . THR A 1 291 ? 19.487 -2.157 -30.541 1.00 89.81 291 THR A O 1
ATOM 2299 N N . GLU A 1 292 ? 19.938 -3.588 -28.879 1.00 91.38 292 GLU A N 1
ATOM 2300 C CA . GLU A 1 292 ? 18.695 -3.425 -28.135 1.00 91.38 292 GLU A CA 1
ATOM 2301 C C . GLU A 1 292 ? 18.736 -2.226 -27.163 1.00 91.38 292 GLU A C 1
ATOM 2303 O O . GLU A 1 292 ? 17.716 -1.883 -26.561 1.00 91.38 292 GLU A O 1
ATOM 2308 N N . TYR A 1 293 ? 19.891 -1.563 -27.007 1.00 92.19 293 TYR A N 1
ATOM 2309 C CA . TYR A 1 293 ? 20.014 -0.358 -26.188 1.00 92.19 293 TYR A CA 1
ATOM 2310 C C . TYR A 1 293 ? 19.150 0.769 -26.766 1.00 92.19 293 TYR A C 1
ATOM 2312 O O . TYR A 1 293 ? 19.247 1.110 -27.943 1.00 92.19 293 TYR A O 1
ATOM 2320 N N . GLY A 1 294 ? 18.278 1.348 -25.938 1.00 89.94 294 GLY A N 1
ATOM 2321 C CA . GLY A 1 294 ? 17.367 2.413 -26.372 1.00 89.94 294 GLY A CA 1
ATOM 2322 C C . GLY A 1 294 ? 16.193 1.960 -27.252 1.00 89.94 294 GLY A C 1
ATOM 2323 O O . GLY A 1 294 ? 15.441 2.817 -27.721 1.00 89.94 294 GLY A O 1
ATOM 2324 N N . SER A 1 295 ? 15.980 0.649 -27.443 1.00 91.81 295 SER A N 1
ATOM 2325 C CA . SER A 1 295 ? 14.818 0.118 -28.183 1.00 91.81 295 SER A CA 1
ATOM 2326 C C . SER A 1 295 ? 13.471 0.510 -27.561 1.00 91.81 295 SER A C 1
ATOM 2328 O O . SER A 1 295 ? 12.473 0.591 -28.265 1.00 91.81 295 SER A O 1
ATOM 2330 N N . GLY A 1 296 ? 13.441 0.797 -26.257 1.00 89.56 296 GLY A N 1
ATOM 2331 C CA . GLY A 1 296 ? 12.279 1.312 -25.529 1.00 89.56 296 GLY A CA 1
ATOM 2332 C C . GLY A 1 296 ? 12.352 2.805 -25.201 1.00 89.56 296 GLY A C 1
ATOM 2333 O O . GLY A 1 296 ? 11.727 3.231 -24.234 1.00 89.56 296 GLY A O 1
ATOM 2334 N N . SER A 1 297 ? 13.141 3.602 -25.930 1.00 90.00 297 SER A N 1
ATOM 2335 C CA . SER A 1 297 ? 13.321 5.044 -25.655 1.00 90.00 297 SER A CA 1
ATOM 2336 C C . SER A 1 297 ? 12.032 5.869 -25.768 1.00 90.00 297 SER A C 1
ATOM 2338 O O . SER A 1 297 ? 11.889 6.894 -25.105 1.00 90.00 297 SER A O 1
ATOM 2340 N N . GLU A 1 298 ? 11.079 5.405 -26.574 1.00 84.75 298 GLU A N 1
ATOM 2341 C CA . GLU A 1 298 ? 9.745 5.992 -26.731 1.00 84.75 298 GLU A CA 1
ATOM 2342 C C . GLU A 1 298 ? 8.772 5.655 -25.592 1.00 84.75 298 GLU A C 1
ATOM 2344 O O . GLU A 1 298 ? 7.697 6.249 -25.515 1.00 84.75 298 GLU A O 1
ATOM 2349 N N . LEU A 1 299 ? 9.130 4.703 -24.724 1.00 82.88 299 LEU A N 1
ATOM 2350 C CA . LEU A 1 299 ? 8.306 4.297 -23.595 1.00 82.88 299 LEU A CA 1
ATOM 2351 C C . LEU A 1 299 ? 8.613 5.144 -22.363 1.00 82.88 299 LEU A C 1
ATOM 2353 O O . LEU A 1 299 ? 9.776 5.381 -21.993 1.00 82.88 299 LEU A O 1
ATOM 2357 N N . ASP A 1 300 ? 7.553 5.506 -21.651 1.00 80.75 300 ASP A N 1
ATOM 2358 C CA . ASP A 1 300 ? 7.679 5.962 -20.276 1.00 80.75 300 ASP A CA 1
ATOM 2359 C C . ASP A 1 300 ? 8.251 4.838 -19.399 1.00 80.75 300 ASP A C 1
ATOM 2361 O O . ASP A 1 300 ? 8.150 3.648 -19.711 1.00 80.75 300 ASP A O 1
ATOM 2365 N N . ARG A 1 301 ? 8.903 5.214 -18.288 1.00 78.31 301 ARG A N 1
ATOM 2366 C CA . ARG A 1 301 ? 9.589 4.245 -17.414 1.00 78.31 301 ARG A CA 1
ATOM 2367 C C . ARG A 1 301 ? 8.639 3.149 -16.944 1.00 78.31 301 ARG A C 1
ATOM 2369 O O . ARG A 1 301 ? 8.983 1.977 -17.047 1.00 78.31 301 ARG A O 1
ATOM 2376 N N . GLY A 1 302 ? 7.453 3.550 -16.488 1.00 73.38 302 GLY A N 1
ATOM 2377 C CA . GLY A 1 302 ? 6.430 2.634 -16.000 1.00 73.38 302 GLY A CA 1
ATOM 2378 C C . GLY A 1 302 ? 5.982 1.627 -17.059 1.00 73.38 302 GLY A C 1
ATOM 2379 O O . GLY A 1 302 ? 5.880 0.445 -16.752 1.00 73.38 302 GLY A O 1
ATOM 2380 N N . ASP A 1 303 ? 5.796 2.047 -18.313 1.00 81.31 303 ASP A N 1
ATOM 2381 C CA . ASP A 1 303 ? 5.381 1.136 -19.389 1.00 81.31 303 ASP A CA 1
ATOM 2382 C C . ASP A 1 303 ? 6.483 0.137 -19.760 1.00 81.31 303 ASP A C 1
ATOM 2384 O O . ASP A 1 303 ? 6.201 -1.034 -20.017 1.00 81.31 303 ASP A O 1
ATOM 2388 N N . ALA A 1 304 ? 7.750 0.561 -19.722 1.00 86.62 304 ALA A N 1
ATOM 2389 C CA . ALA A 1 304 ? 8.870 -0.357 -19.895 1.00 86.62 304 ALA A CA 1
ATOM 2390 C C . ALA A 1 304 ? 8.958 -1.367 -18.737 1.00 86.62 304 ALA A C 1
ATOM 2392 O O . ALA A 1 304 ? 9.112 -2.558 -18.982 1.00 86.62 304 ALA A O 1
ATOM 2393 N N . GLU A 1 305 ? 8.824 -0.937 -17.479 1.00 82.19 305 GLU A N 1
ATOM 2394 C CA . GLU A 1 305 ? 8.832 -1.856 -16.327 1.00 82.19 305 GLU A CA 1
ATOM 2395 C C . GLU A 1 305 ? 7.658 -2.850 -16.389 1.00 82.19 305 GLU A C 1
ATOM 2397 O O . GLU A 1 305 ? 7.861 -4.051 -16.193 1.00 82.19 305 GLU A O 1
ATOM 2402 N N . ARG A 1 306 ? 6.459 -2.382 -16.766 1.00 80.38 306 ARG A N 1
ATOM 2403 C CA . ARG A 1 306 ? 5.270 -3.224 -16.987 1.00 80.38 306 ARG A CA 1
ATOM 2404 C C . ARG A 1 306 ? 5.488 -4.260 -18.084 1.00 80.38 306 ARG A C 1
ATOM 2406 O O . ARG A 1 306 ? 5.101 -5.411 -17.904 1.00 80.38 306 ARG A O 1
ATOM 2413 N N . LEU A 1 307 ? 6.153 -3.895 -19.183 1.00 87.75 307 LEU A N 1
ATOM 2414 C CA . LEU A 1 307 ? 6.537 -4.853 -20.221 1.00 87.75 307 LEU A CA 1
ATOM 2415 C C . LEU A 1 307 ? 7.410 -5.977 -19.652 1.00 87.75 307 LEU A C 1
ATOM 2417 O O . LEU A 1 307 ? 7.109 -7.151 -19.857 1.00 87.75 307 LEU A O 1
ATOM 2421 N N . PHE A 1 308 ? 8.470 -5.641 -18.914 1.00 86.62 308 PHE A N 1
ATOM 2422 C CA . PHE A 1 308 ? 9.363 -6.652 -18.343 1.00 86.62 308 PHE A CA 1
ATOM 2423 C C . PHE A 1 308 ? 8.655 -7.537 -17.307 1.00 86.62 308 PHE A C 1
ATOM 2425 O O . PHE A 1 308 ? 8.837 -8.752 -17.327 1.00 86.62 308 PHE A O 1
ATOM 2432 N N . GLN A 1 309 ? 7.795 -6.974 -16.457 1.00 77.56 309 GLN A N 1
ATOM 2433 C CA . GLN A 1 309 ? 6.987 -7.754 -15.510 1.00 77.56 309 GLN A CA 1
ATOM 2434 C C . GLN A 1 309 ? 5.962 -8.654 -16.194 1.00 77.56 309 GLN A C 1
ATOM 2436 O O . GLN A 1 309 ? 5.737 -9.789 -15.766 1.00 77.56 309 GLN A O 1
ATOM 2441 N N . ARG A 1 310 ? 5.364 -8.191 -17.293 1.00 78.06 310 ARG A N 1
ATOM 2442 C CA . ARG A 1 310 ? 4.476 -9.026 -18.097 1.00 78.06 310 ARG A CA 1
ATOM 2443 C C . ARG A 1 310 ? 5.226 -10.226 -18.672 1.00 78.06 310 ARG A C 1
ATOM 2445 O O . ARG A 1 310 ? 4.719 -11.340 -18.637 1.00 78.06 310 ARG A O 1
ATOM 2452 N N . LEU A 1 311 ? 6.459 -10.024 -19.133 1.00 85.50 311 LEU A N 1
ATOM 2453 C CA . LEU A 1 311 ? 7.306 -11.113 -19.620 1.00 85.50 311 LEU A CA 1
ATOM 2454 C C . LEU A 1 311 ? 7.711 -12.095 -18.511 1.00 85.50 311 LEU A C 1
ATOM 2456 O O . LEU A 1 311 ? 7.820 -13.287 -18.789 1.00 85.50 311 LEU A O 1
ATOM 2460 N N . VAL A 1 312 ? 7.897 -11.632 -17.272 1.00 79.31 312 VAL A N 1
ATOM 2461 C CA . VAL A 1 312 ? 8.116 -12.520 -16.115 1.00 79.31 312 VAL A CA 1
ATOM 2462 C C . VAL A 1 312 ? 6.860 -13.334 -15.798 1.00 79.31 312 VAL A C 1
ATOM 2464 O O . VAL A 1 312 ? 6.930 -14.556 -15.729 1.00 79.31 312 VAL A O 1
ATOM 2467 N N . SER A 1 313 ? 5.695 -12.691 -15.676 1.00 69.25 313 SER A N 1
ATOM 2468 C CA . SER A 1 313 ? 4.439 -13.388 -15.334 1.00 69.25 313 SER A CA 1
ATOM 2469 C C . SER A 1 313 ? 3.976 -14.389 -16.399 1.00 69.25 313 SER A C 1
ATOM 2471 O O . SER A 1 313 ? 3.268 -15.341 -16.082 1.00 69.25 313 SER A O 1
ATOM 2473 N N . GLU A 1 314 ? 4.391 -14.217 -17.657 1.00 77.31 314 GLU A N 1
ATOM 2474 C CA . GLU A 1 314 ? 4.128 -15.173 -18.738 1.00 77.31 314 GLU A CA 1
ATOM 2475 C C . GLU A 1 314 ? 5.245 -16.217 -18.953 1.00 77.31 314 GLU A C 1
ATOM 2477 O O . GLU A 1 314 ? 5.265 -16.900 -19.986 1.00 77.31 314 GLU A O 1
ATOM 2482 N N . ASP A 1 315 ? 6.177 -16.365 -18.004 1.00 75.94 315 ASP A N 1
ATOM 2483 C CA . ASP A 1 315 ? 7.307 -17.308 -18.068 1.00 75.94 315 ASP A CA 1
ATOM 2484 C C . ASP A 1 315 ? 8.230 -17.087 -19.290 1.00 75.94 315 ASP A C 1
ATOM 2486 O O . ASP A 1 315 ? 8.974 -17.981 -19.714 1.00 75.94 315 ASP A O 1
ATOM 2490 N N . ALA A 1 316 ? 8.188 -15.902 -19.907 1.00 84.31 316 ALA A N 1
ATOM 2491 C CA . ALA A 1 316 ? 9.087 -15.512 -20.994 1.00 84.31 316 ALA A CA 1
ATOM 2492 C C . ALA A 1 316 ? 10.463 -15.111 -20.453 1.00 84.31 316 ALA A C 1
ATOM 2494 O O . ALA A 1 316 ? 11.495 -15.401 -21.062 1.00 84.31 316 ALA A O 1
ATOM 2495 N N . LEU A 1 317 ? 10.460 -14.483 -19.282 1.00 86.50 317 LEU A N 1
ATOM 2496 C CA . LEU A 1 317 ? 11.610 -14.238 -18.427 1.00 86.50 317 LEU A CA 1
ATOM 2497 C C . LEU A 1 317 ? 11.428 -15.034 -17.136 1.00 86.50 317 LEU A C 1
ATOM 2499 O O . LEU A 1 317 ? 10.306 -15.290 -16.716 1.00 86.50 317 LEU A O 1
ATOM 2503 N N . ALA A 1 318 ? 12.532 -15.445 -16.531 1.00 80.12 318 ALA A N 1
ATOM 2504 C CA . ALA A 1 318 ? 12.546 -16.158 -15.267 1.00 80.12 318 ALA A CA 1
ATOM 2505 C C . ALA A 1 318 ? 13.416 -15.409 -14.266 1.00 80.12 318 ALA A C 1
ATOM 2507 O O . ALA A 1 318 ? 14.466 -14.862 -14.613 1.00 80.12 318 ALA A O 1
ATOM 2508 N N . GLU A 1 319 ? 12.977 -15.413 -13.019 1.00 81.00 319 GLU A N 1
ATOM 2509 C CA . GLU A 1 319 ? 13.736 -14.870 -11.906 1.00 81.00 319 GLU A CA 1
ATOM 2510 C C . GLU A 1 319 ? 14.631 -15.968 -11.328 1.00 81.00 319 GLU A C 1
ATOM 2512 O O . GLU A 1 319 ? 14.181 -17.085 -11.072 1.00 81.00 319 GLU A O 1
ATOM 2517 N N . ASP A 1 320 ? 15.912 -15.659 -11.151 1.00 78.62 320 ASP A N 1
ATOM 2518 C CA . ASP A 1 320 ? 16.908 -16.567 -10.595 1.00 78.62 320 ASP A CA 1
ATOM 2519 C C . ASP A 1 320 ? 17.463 -15.991 -9.291 1.00 78.62 320 ASP A C 1
ATOM 2521 O O . ASP A 1 320 ? 18.106 -14.936 -9.273 1.00 78.62 320 ASP A O 1
ATOM 2525 N N . ASN A 1 321 ? 17.182 -16.685 -8.190 1.00 77.25 321 ASN A N 1
ATOM 2526 C CA . ASN A 1 321 ? 17.471 -16.240 -6.834 1.00 77.25 321 ASN A CA 1
ATOM 2527 C C . ASN A 1 321 ? 18.773 -16.868 -6.337 1.00 77.25 321 ASN A C 1
ATOM 2529 O O . ASN A 1 321 ? 18.872 -18.083 -6.184 1.00 77.25 321 ASN A O 1
ATOM 2533 N N . HIS A 1 322 ? 19.775 -16.036 -6.062 1.00 73.38 322 HIS A N 1
ATOM 2534 C CA . HIS A 1 322 ? 21.087 -16.484 -5.594 1.00 73.38 322 HIS A CA 1
ATOM 2535 C C . HIS A 1 322 ? 21.355 -15.943 -4.201 1.00 73.38 322 HIS A C 1
ATOM 2537 O O . HIS A 1 322 ? 21.339 -14.731 -3.984 1.00 73.38 322 HIS A O 1
ATOM 2543 N N . ILE A 1 323 ? 21.648 -16.837 -3.260 1.00 68.56 323 ILE A N 1
ATOM 2544 C CA . ILE A 1 323 ? 22.117 -16.449 -1.931 1.00 68.56 323 ILE A CA 1
ATOM 2545 C C . ILE A 1 323 ? 23.574 -16.014 -2.072 1.00 68.56 323 ILE A C 1
ATOM 2547 O O . ILE A 1 323 ? 24.448 -16.784 -2.473 1.00 68.56 323 ILE A O 1
ATOM 2551 N N . ASN A 1 324 ? 23.838 -14.746 -1.787 1.00 71.12 324 ASN A N 1
ATOM 2552 C CA . ASN A 1 324 ? 25.181 -14.203 -1.823 1.00 71.12 324 ASN A CA 1
ATOM 2553 C C . ASN A 1 324 ? 25.995 -14.672 -0.600 1.00 71.12 324 ASN A C 1
ATOM 2555 O O . ASN A 1 324 ? 25.464 -15.208 0.370 1.00 71.12 324 ASN A O 1
ATOM 2559 N N . ARG A 1 325 ? 27.315 -14.447 -0.617 1.00 65.56 325 ARG A N 1
ATOM 2560 C CA . ARG A 1 325 ? 28.218 -14.870 0.476 1.00 65.56 325 ARG A CA 1
ATOM 2561 C C . ARG A 1 325 ? 27.891 -14.255 1.846 1.00 65.56 325 ARG A C 1
ATOM 2563 O O . ARG A 1 325 ? 28.419 -14.729 2.843 1.00 65.56 325 ARG A O 1
ATOM 2570 N N . ALA A 1 326 ? 27.069 -13.208 1.889 1.00 60.00 326 ALA A N 1
ATOM 2571 C CA . ALA A 1 326 ? 26.615 -12.559 3.115 1.00 60.00 326 ALA A CA 1
ATOM 2572 C C . ALA A 1 326 ? 25.257 -13.100 3.609 1.00 60.00 326 ALA A C 1
ATOM 2574 O O . ALA A 1 326 ? 24.704 -12.557 4.559 1.00 60.00 326 ALA A O 1
ATOM 2575 N N . GLY A 1 327 ? 24.723 -14.156 2.983 1.00 50.47 327 GLY A N 1
ATOM 2576 C CA . GLY A 1 327 ? 23.462 -14.790 3.371 1.00 50.47 327 GLY A CA 1
ATOM 2577 C C . GLY A 1 327 ? 22.210 -14.103 2.820 1.00 50.47 327 GLY A C 1
ATOM 2578 O O . GLY A 1 327 ? 21.107 -14.506 3.168 1.00 50.47 327 GLY A O 1
ATOM 2579 N N . PHE A 1 328 ? 22.343 -13.092 1.952 1.00 52.25 328 PHE A N 1
ATOM 2580 C CA . PHE A 1 328 ? 21.196 -12.406 1.352 1.00 52.25 328 PHE A CA 1
ATOM 2581 C C . PHE A 1 328 ? 20.862 -12.949 -0.037 1.00 52.25 328 PHE A C 1
ATOM 2583 O O . PHE A 1 328 ? 21.738 -13.104 -0.889 1.00 52.25 328 PHE A O 1
ATOM 2590 N N . THR A 1 329 ? 19.576 -13.146 -0.307 1.00 61.94 329 THR A N 1
ATOM 2591 C CA . THR A 1 329 ?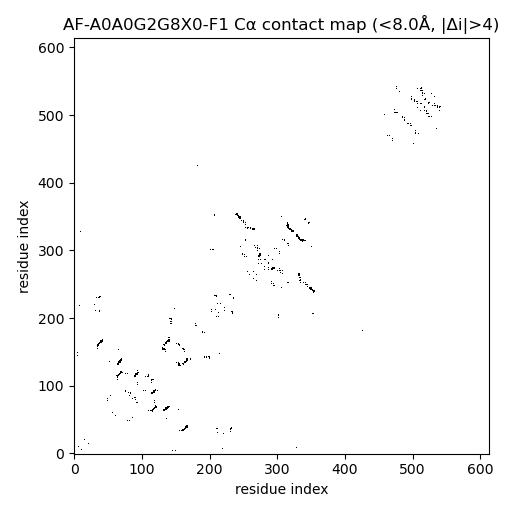 19.075 -13.546 -1.626 1.00 61.94 329 THR A CA 1
ATOM 2592 C C . THR A 1 329 ? 19.033 -12.349 -2.578 1.00 61.94 329 THR A C 1
ATOM 2594 O O . THR A 1 329 ? 18.363 -11.353 -2.308 1.00 61.94 329 THR A O 1
ATOM 2597 N N . SER A 1 330 ? 19.755 -12.437 -3.694 1.00 70.44 330 SER A N 1
ATOM 2598 C CA . SER A 1 330 ? 19.715 -11.482 -4.808 1.00 70.44 330 SER A CA 1
ATOM 2599 C C . SER A 1 330 ? 18.936 -12.085 -5.975 1.00 70.44 330 SER A C 1
ATOM 2601 O O . SER A 1 330 ? 19.182 -13.231 -6.345 1.00 70.44 330 SER A O 1
ATOM 2603 N N . GLN A 1 331 ? 18.017 -11.311 -6.551 1.00 72.50 331 GLN A N 1
ATOM 2604 C CA . GLN A 1 331 ? 17.160 -11.739 -7.656 1.00 72.50 331 GLN A CA 1
ATOM 2605 C C . GLN A 1 331 ? 17.714 -11.210 -8.984 1.00 72.50 331 GLN A C 1
ATOM 2607 O O . GLN A 1 331 ? 17.794 -9.998 -9.212 1.00 72.50 331 GLN A O 1
ATOM 2612 N N . TYR A 1 332 ? 18.107 -12.128 -9.857 1.00 83.81 332 TYR A N 1
ATOM 2613 C CA . TYR A 1 332 ? 18.575 -11.849 -11.211 1.00 83.81 332 TYR A CA 1
ATOM 2614 C C . TYR A 1 332 ? 17.537 -12.292 -12.232 1.00 83.81 332 TYR A C 1
ATOM 2616 O O . TYR A 1 332 ? 16.639 -13.066 -11.914 1.00 83.81 332 TYR A O 1
ATOM 2624 N N . ILE A 1 333 ? 17.651 -11.805 -13.466 1.00 84.44 333 ILE A N 1
ATOM 2625 C CA . ILE A 1 333 ? 16.739 -12.187 -14.543 1.00 84.44 333 ILE A CA 1
ATOM 2626 C C . ILE A 1 333 ? 17.451 -13.026 -15.601 1.00 84.44 333 ILE A C 1
ATOM 2628 O O . ILE A 1 333 ? 18.578 -12.733 -16.009 1.00 84.44 333 ILE A O 1
ATOM 2632 N N . LYS A 1 334 ? 16.774 -14.083 -16.043 1.00 90.50 334 LYS A N 1
ATOM 2633 C CA . LYS A 1 334 ? 17.206 -15.012 -17.089 1.00 90.50 334 LYS A CA 1
ATOM 2634 C C . LYS A 1 334 ? 16.078 -15.241 -18.088 1.00 90.50 334 LYS A C 1
ATOM 2636 O O . LYS A 1 334 ? 14.939 -14.827 -17.876 1.00 90.50 334 LYS A O 1
ATOM 2641 N N . LEU A 1 335 ? 16.392 -15.904 -19.196 1.00 93.19 335 LEU A N 1
ATOM 2642 C CA . LEU A 1 335 ? 15.365 -16.350 -20.135 1.00 93.19 335 LEU A CA 1
ATOM 2643 C C . LEU A 1 335 ? 14.482 -17.431 -19.501 1.00 93.19 335 LEU A C 1
ATOM 2645 O O . LEU A 1 335 ? 14.982 -18.414 -18.955 1.00 93.19 335 LEU A O 1
ATOM 2649 N N . GLY A 1 336 ? 13.167 -17.248 -19.604 1.00 87.06 336 GLY A N 1
ATOM 2650 C CA . GLY A 1 336 ? 12.173 -18.209 -19.142 1.00 87.06 336 GLY A CA 1
ATOM 2651 C C . GLY A 1 336 ? 11.837 -19.270 -20.192 1.00 87.06 336 GLY A C 1
ATOM 2652 O O . GLY A 1 336 ? 12.304 -19.235 -21.335 1.00 87.06 336 GLY A O 1
ATOM 2653 N N . ARG A 1 337 ? 10.991 -20.231 -19.809 1.00 85.69 337 ARG A N 1
ATOM 2654 C CA . ARG A 1 337 ? 10.587 -21.377 -20.649 1.00 85.69 337 ARG A CA 1
ATOM 2655 C C . ARG A 1 337 ? 9.911 -20.940 -21.950 1.00 85.69 337 ARG A C 1
ATOM 2657 O O . ARG A 1 337 ? 10.139 -21.545 -22.998 1.00 85.69 337 ARG A O 1
ATOM 2664 N N . ASN A 1 338 ? 9.141 -19.857 -21.895 1.00 87.81 338 ASN A N 1
ATOM 2665 C CA . ASN A 1 338 ? 8.368 -19.356 -23.025 1.00 87.81 338 ASN A CA 1
ATOM 2666 C C . ASN A 1 338 ? 9.126 -18.332 -23.884 1.00 87.81 338 ASN A C 1
ATOM 2668 O O . ASN A 1 338 ? 8.564 -17.863 -24.872 1.00 87.81 338 ASN A O 1
ATOM 2672 N N . CYS A 1 339 ? 10.395 -18.007 -23.585 1.00 89.25 339 CYS A N 1
ATOM 2673 C CA . CYS A 1 339 ? 11.153 -16.948 -24.276 1.00 89.25 339 CYS A CA 1
ATOM 2674 C C . CYS A 1 339 ? 11.094 -17.041 -25.812 1.00 89.25 339 CYS A C 1
ATOM 2676 O O . CYS A 1 339 ? 10.876 -16.037 -26.489 1.00 89.25 339 CYS A O 1
ATOM 2678 N N . ARG A 1 340 ? 11.200 -18.256 -26.370 1.00 90.56 340 ARG A N 1
ATOM 2679 C CA . ARG A 1 340 ? 11.182 -18.506 -27.822 1.00 90.56 340 ARG A CA 1
ATOM 2680 C C . ARG A 1 340 ? 9.867 -18.097 -28.486 1.00 90.56 340 ARG A C 1
ATOM 2682 O O . ARG A 1 340 ? 9.876 -17.727 -29.655 1.00 90.56 340 ARG A O 1
ATOM 2689 N N . ILE A 1 341 ? 8.746 -18.163 -27.767 1.00 90.06 341 ILE A N 1
ATOM 2690 C CA . ILE A 1 341 ? 7.421 -17.806 -28.290 1.00 90.06 341 ILE A CA 1
ATOM 2691 C C . ILE A 1 341 ? 7.352 -16.293 -28.533 1.00 90.06 341 ILE A C 1
ATOM 2693 O O . ILE A 1 341 ? 6.936 -15.862 -29.608 1.00 90.06 341 ILE A O 1
ATOM 2697 N N . PHE A 1 342 ? 7.825 -15.499 -27.572 1.00 89.69 342 PHE A N 1
ATOM 2698 C CA . PHE A 1 342 ? 7.854 -14.035 -27.662 1.00 89.69 342 PHE A CA 1
ATOM 2699 C C . PHE A 1 342 ? 8.944 -13.544 -28.610 1.00 89.69 342 PHE A C 1
ATOM 2701 O O . PHE A 1 342 ? 8.697 -12.665 -29.427 1.00 89.69 342 PHE A O 1
ATOM 2708 N N . GLN A 1 343 ? 10.123 -14.173 -28.583 1.00 90.94 343 GLN A N 1
ATOM 2709 C CA . GLN A 1 343 ? 11.210 -13.872 -29.515 1.00 90.94 343 GLN A CA 1
ATOM 2710 C C . GLN A 1 343 ? 10.786 -14.095 -30.978 1.00 90.94 343 GLN A C 1
ATOM 2712 O O . GLN A 1 343 ? 11.135 -13.313 -31.861 1.00 90.94 343 GLN A O 1
ATOM 2717 N N . ALA A 1 344 ? 9.987 -15.138 -31.231 1.00 89.62 344 ALA A N 1
ATOM 2718 C CA . ALA A 1 344 ? 9.421 -15.440 -32.542 1.00 89.62 344 ALA A CA 1
ATOM 2719 C C . ALA A 1 344 ? 8.129 -14.663 -32.862 1.00 89.62 344 ALA A C 1
ATOM 2721 O O . ALA A 1 344 ? 7.524 -14.937 -33.897 1.00 89.62 344 ALA A O 1
ATOM 2722 N N . ARG A 1 345 ? 7.690 -13.731 -31.999 1.00 92.06 345 ARG A N 1
ATOM 2723 C CA . ARG A 1 345 ? 6.446 -12.945 -32.151 1.00 92.06 345 ARG A CA 1
ATOM 2724 C C . ARG A 1 345 ? 5.182 -13.801 -32.308 1.00 92.06 345 ARG A C 1
ATOM 2726 O O . ARG A 1 345 ? 4.210 -13.386 -32.927 1.00 92.06 345 ARG A O 1
ATOM 2733 N N . LYS A 1 346 ? 5.188 -15.023 -31.767 1.00 85.69 346 LYS A N 1
ATOM 2734 C CA . LYS A 1 346 ? 4.068 -15.973 -31.895 1.00 85.69 346 LYS A CA 1
ATOM 2735 C C . LYS A 1 346 ? 2.932 -15.705 -30.913 1.00 85.69 346 LYS A C 1
ATOM 2737 O O . LYS A 1 346 ? 1.831 -16.202 -31.123 1.00 85.69 346 LYS A O 1
ATOM 2742 N N . LYS A 1 347 ? 3.203 -14.964 -29.838 1.00 83.19 347 LYS A N 1
ATOM 2743 C CA . LYS A 1 347 ? 2.201 -14.551 -28.858 1.00 83.19 347 LYS A CA 1
ATOM 2744 C C . LYS A 1 347 ? 2.129 -13.025 -28.842 1.00 83.19 347 LYS A C 1
ATOM 2746 O O . LYS A 1 347 ? 3.166 -12.407 -28.594 1.00 83.19 347 LYS A O 1
ATOM 2751 N N . PRO A 1 348 ? 0.954 -12.431 -29.113 1.00 84.88 348 PRO A N 1
ATOM 2752 C CA . PRO A 1 348 ? 0.805 -10.989 -29.066 1.00 84.88 348 PRO A CA 1
ATOM 2753 C C . PRO A 1 348 ? 0.929 -10.498 -27.621 1.00 84.88 348 PRO A C 1
ATOM 2755 O O . PRO A 1 348 ? 0.338 -11.083 -26.711 1.00 84.88 348 PRO A O 1
ATOM 2758 N N . VAL A 1 349 ? 1.688 -9.423 -27.416 1.00 83.94 349 VAL A N 1
ATOM 2759 C CA . VAL A 1 349 ? 1.818 -8.756 -26.115 1.00 83.94 349 VAL A CA 1
ATOM 2760 C C . VAL A 1 349 ? 1.072 -7.440 -26.189 1.00 83.94 349 VAL A C 1
ATOM 2762 O O . VAL A 1 349 ? 1.551 -6.483 -26.784 1.00 83.94 349 VAL A O 1
ATOM 2765 N N . GLN A 1 350 ? -0.110 -7.399 -25.588 1.00 83.38 350 GLN A N 1
ATOM 2766 C CA . GLN A 1 350 ? -0.915 -6.186 -25.500 1.00 83.38 350 GLN A CA 1
ATOM 2767 C C . GLN A 1 350 ? -0.695 -5.554 -24.129 1.00 83.38 350 GLN A C 1
ATOM 2769 O O . GLN A 1 350 ? -0.846 -6.224 -23.104 1.00 83.38 350 GLN A O 1
ATOM 2774 N N . ILE A 1 351 ? -0.310 -4.279 -24.114 1.00 78.50 351 ILE A N 1
ATOM 2775 C CA . ILE A 1 351 ? -0.179 -3.498 -22.884 1.00 78.50 351 ILE A CA 1
ATOM 2776 C C . ILE A 1 351 ? -1.089 -2.285 -22.999 1.00 78.50 351 ILE A C 1
ATOM 2778 O O . ILE A 1 351 ? -1.033 -1.524 -23.965 1.00 78.50 351 ILE A O 1
ATOM 2782 N N . HIS A 1 352 ? -1.919 -2.105 -21.977 1.00 73.56 352 HIS A N 1
ATOM 2783 C CA . HIS A 1 352 ? -2.781 -0.944 -21.826 1.00 73.56 352 HIS A CA 1
ATOM 2784 C C . HIS A 1 352 ? -1.915 0.285 -21.557 1.00 73.56 352 HIS A C 1
ATOM 2786 O O . HIS A 1 352 ? -1.407 0.446 -20.444 1.00 73.56 352 HIS A O 1
ATOM 2792 N N . VAL A 1 353 ? -1.718 1.138 -22.561 1.00 71.31 353 VAL A N 1
ATOM 2793 C CA . VAL A 1 353 ? -0.969 2.391 -22.417 1.00 71.31 353 VAL A CA 1
ATOM 2794 C C . VAL A 1 353 ? -1.947 3.532 -22.199 1.00 71.31 353 VAL A C 1
ATOM 2796 O O . VAL A 1 353 ? -3.013 3.609 -22.814 1.00 71.31 353 VAL A O 1
ATOM 2799 N N . ARG A 1 354 ? -1.587 4.446 -21.296 1.00 61.75 354 ARG A N 1
ATOM 2800 C CA . ARG A 1 354 ? -2.399 5.628 -21.026 1.00 61.75 354 ARG A CA 1
ATOM 2801 C C . ARG A 1 354 ? -2.334 6.581 -22.215 1.00 61.75 354 ARG A C 1
ATOM 2803 O O . ARG A 1 354 ? -1.332 7.265 -22.412 1.00 61.75 354 ARG A O 1
ATOM 2810 N N . VAL A 1 355 ? -3.445 6.735 -22.923 1.00 59.00 355 VAL A N 1
ATOM 2811 C CA . VAL A 1 355 ? -3.592 7.797 -23.921 1.00 59.00 355 VAL A CA 1
ATOM 2812 C C . VAL A 1 355 ? -4.230 8.984 -23.227 1.00 59.00 355 VAL A C 1
ATOM 2814 O O . VAL A 1 355 ? -5.440 9.162 -23.198 1.00 59.00 355 VAL A O 1
ATOM 2817 N N . SER A 1 356 ? -3.401 9.804 -22.579 1.00 45.19 356 SER A N 1
ATOM 2818 C CA . SER A 1 356 ? -3.887 11.138 -22.217 1.00 45.19 356 SER A CA 1
ATOM 2819 C C . SER A 1 356 ? -4.165 11.886 -23.523 1.00 45.19 356 SER A C 1
ATOM 2821 O O . SER A 1 356 ? -3.311 11.819 -24.415 1.00 45.19 356 SER A O 1
ATOM 2823 N N . PRO A 1 357 ? -5.276 12.635 -23.660 1.00 37.03 357 PRO A N 1
ATOM 2824 C CA . PRO A 1 357 ? -5.418 13.565 -24.765 1.00 37.03 357 PRO A CA 1
ATOM 2825 C C . PRO A 1 357 ? -4.202 14.485 -24.713 1.00 37.03 357 PRO A C 1
ATOM 2827 O O . PRO A 1 357 ? -4.041 15.275 -23.779 1.00 37.03 357 PRO A O 1
ATOM 2830 N N . ARG A 1 358 ? -3.282 14.344 -25.673 1.00 34.06 358 ARG A N 1
ATOM 2831 C CA . ARG A 1 358 ? -2.229 15.333 -25.871 1.00 34.06 358 ARG A CA 1
ATOM 2832 C C . ARG A 1 358 ? -2.975 16.627 -26.150 1.00 34.06 358 ARG A C 1
ATOM 2834 O O . ARG A 1 358 ? -3.472 16.807 -27.257 1.00 34.06 358 ARG A O 1
ATOM 2841 N N . GLN A 1 359 ? -3.053 17.530 -25.171 1.00 31.28 359 GLN A N 1
ATOM 2842 C CA . GLN A 1 359 ? -3.307 18.928 -25.479 1.00 31.28 359 GLN A CA 1
ATOM 2843 C C . GLN A 1 359 ? -2.252 19.300 -26.511 1.00 31.28 359 GLN A C 1
ATOM 2845 O O . GLN A 1 359 ? -1.050 19.307 -26.225 1.00 31.28 359 GLN A O 1
ATOM 2850 N N . SER A 1 360 ? -2.700 19.480 -27.748 1.00 31.05 360 SER A N 1
ATOM 2851 C CA . SER A 1 360 ? -1.857 19.852 -28.861 1.00 31.05 360 SER A CA 1
ATOM 2852 C C . SER A 1 360 ? -1.157 21.143 -28.466 1.00 31.05 360 SER A C 1
ATOM 2854 O O . SER A 1 360 ? -1.771 22.210 -28.456 1.00 31.05 360 SER A O 1
ATOM 2856 N N . LYS A 1 361 ? 0.128 21.058 -28.109 1.00 32.75 361 LYS A N 1
ATOM 2857 C CA . LYS A 1 361 ? 0.987 22.236 -28.058 1.00 32.75 361 LYS A CA 1
ATOM 2858 C C . LYS A 1 361 ? 0.958 22.814 -29.466 1.00 32.75 361 LYS A C 1
ATOM 2860 O O . LYS A 1 361 ? 1.553 22.248 -30.382 1.00 32.75 361 LYS A O 1
ATOM 2865 N N . GLY A 1 362 ? 0.185 23.885 -29.635 1.00 30.47 362 GLY A N 1
ATOM 2866 C CA . GLY A 1 362 ? 0.049 24.588 -30.898 1.00 30.47 362 GLY A CA 1
ATOM 2867 C C . GLY A 1 362 ? 1.430 24.877 -31.472 1.00 30.47 362 GLY A C 1
ATOM 2868 O O . GLY A 1 362 ? 2.329 25.332 -30.759 1.00 30.47 362 GLY A O 1
ATOM 2869 N N . LYS A 1 363 ? 1.599 24.573 -32.762 1.00 30.53 363 LYS A N 1
ATOM 2870 C CA . LYS A 1 363 ? 2.756 24.974 -33.565 1.00 30.53 363 LYS A CA 1
ATOM 2871 C C . LYS A 1 363 ? 2.997 26.472 -33.354 1.00 30.53 363 LYS A C 1
ATOM 2873 O O . LYS A 1 363 ? 2.299 27.294 -33.938 1.00 30.53 363 LYS A O 1
ATOM 2878 N N . LYS A 1 364 ? 4.000 26.837 -32.551 1.00 30.05 364 LYS A N 1
ATOM 2879 C CA . LYS A 1 364 ? 4.575 28.182 -32.610 1.00 30.05 364 LYS A CA 1
ATOM 2880 C C . LYS A 1 364 ? 5.501 28.231 -33.819 1.00 30.05 364 LYS A C 1
ATOM 2882 O O . LYS A 1 364 ? 6.495 27.510 -33.898 1.00 30.05 364 LYS A O 1
ATOM 2887 N N . THR A 1 365 ? 5.101 29.047 -34.780 1.00 29.94 365 THR A N 1
ATOM 2888 C CA . THR A 1 365 ? 5.868 29.457 -35.950 1.00 29.94 365 THR A CA 1
ATOM 2889 C C . THR A 1 365 ? 7.215 30.045 -35.527 1.00 29.94 365 THR A C 1
ATOM 2891 O O . THR A 1 365 ? 7.320 30.809 -34.568 1.00 29.94 365 THR A O 1
ATOM 2894 N N . LYS A 1 366 ? 8.269 29.639 -36.239 1.00 35.66 366 LYS A N 1
ATOM 2895 C CA . LYS A 1 366 ? 9.630 30.152 -36.080 1.00 35.66 366 LYS A CA 1
ATOM 2896 C C . LYS A 1 366 ? 9.669 31.595 -36.587 1.00 35.66 366 LYS A C 1
ATOM 2898 O O . LYS A 1 366 ? 9.480 31.792 -37.780 1.00 35.66 366 LYS A O 1
ATOM 2903 N N . ASN A 1 367 ? 9.980 32.558 -35.721 1.00 30.44 367 ASN A N 1
ATOM 2904 C CA . ASN A 1 367 ? 10.467 33.869 -36.150 1.00 30.44 367 ASN A CA 1
ATOM 2905 C C . ASN A 1 367 ? 11.919 34.070 -35.711 1.00 30.44 367 ASN A C 1
ATOM 2907 O O . ASN A 1 367 ? 12.355 33.581 -34.669 1.00 30.44 367 ASN A O 1
ATOM 2911 N N . ALA A 1 368 ? 12.652 34.728 -36.606 1.00 30.48 368 ALA A N 1
ATOM 2912 C CA . ALA A 1 368 ? 14.098 34.809 -36.685 1.00 30.48 368 ALA A CA 1
ATOM 2913 C C . ALA A 1 368 ? 14.752 35.586 -35.532 1.00 30.48 368 ALA A C 1
ATOM 2915 O O . ALA A 1 368 ? 14.179 36.501 -34.946 1.00 30.48 368 ALA A O 1
ATOM 2916 N N . ALA A 1 369 ? 15.990 35.193 -35.238 1.00 31.03 369 ALA A N 1
ATOM 2917 C CA . ALA A 1 369 ? 16.817 35.697 -34.157 1.00 31.03 369 ALA A CA 1
ATOM 2918 C C . ALA A 1 369 ? 17.402 37.092 -34.441 1.00 31.03 369 ALA A C 1
ATOM 2920 O O . ALA A 1 369 ? 18.016 37.315 -35.483 1.00 31.03 369 ALA A O 1
ATOM 2921 N N . THR A 1 370 ? 17.351 37.975 -33.443 1.00 29.42 370 THR A N 1
ATOM 2922 C CA . THR A 1 370 ? 18.240 39.140 -33.320 1.00 29.42 370 THR A CA 1
ATOM 2923 C C . THR A 1 370 ? 19.096 39.004 -32.062 1.00 29.42 370 THR A C 1
ATOM 2925 O O . THR A 1 370 ? 18.584 38.927 -30.948 1.00 29.42 370 THR A O 1
ATOM 2928 N N . LYS A 1 371 ? 20.420 38.959 -32.259 1.00 37.78 371 LYS A N 1
ATOM 2929 C CA . LYS A 1 371 ? 21.464 38.904 -31.222 1.00 37.78 371 LYS A CA 1
ATOM 2930 C C . LYS A 1 371 ? 21.482 40.179 -30.368 1.00 37.78 371 LYS A C 1
ATOM 2932 O O . LYS A 1 371 ? 21.661 41.264 -30.915 1.00 37.78 371 LYS A O 1
ATOM 2937 N N . ARG A 1 372 ? 21.487 40.034 -29.038 1.00 29.47 372 ARG A N 1
ATOM 2938 C CA . ARG A 1 372 ? 22.104 40.992 -28.099 1.00 29.47 372 ARG A CA 1
ATOM 2939 C C . ARG A 1 372 ? 22.880 40.253 -27.000 1.00 29.47 372 ARG A C 1
ATOM 2941 O O . ARG A 1 372 ? 22.524 39.141 -26.628 1.00 29.47 372 ARG A O 1
ATOM 2948 N N . LYS A 1 373 ? 23.997 40.864 -26.590 1.00 30.50 373 LYS A N 1
ATOM 2949 C CA . LYS A 1 373 ? 25.045 40.371 -25.676 1.00 30.50 373 LYS A CA 1
ATOM 2950 C C . LYS A 1 373 ? 24.752 40.761 -24.215 1.00 30.50 373 LYS A C 1
ATOM 2952 O O . LYS A 1 373 ? 24.364 41.903 -24.006 1.00 30.50 373 LYS A O 1
ATOM 2957 N N . GLY A 1 374 ? 25.103 39.872 -23.270 1.00 30.55 374 GLY A N 1
ATOM 2958 C CA . GLY A 1 374 ? 25.256 40.112 -21.814 1.00 30.55 374 GLY A CA 1
ATOM 2959 C C . GLY A 1 374 ? 23.929 40.294 -21.064 1.00 30.55 374 GLY A C 1
ATOM 2960 O O . GLY A 1 374 ? 23.034 40.935 -21.587 1.00 30.55 374 GLY A O 1
ATOM 2961 N N . THR A 1 375 ? 23.688 39.756 -19.870 1.00 27.88 375 THR A N 1
ATOM 2962 C CA . THR A 1 375 ? 24.558 39.389 -18.741 1.00 27.88 375 THR A CA 1
ATOM 2963 C C . THR A 1 375 ? 24.061 38.082 -18.101 1.00 27.88 375 THR A C 1
ATOM 2965 O O . THR A 1 375 ? 22.877 37.756 -18.159 1.00 27.88 375 THR A O 1
ATOM 2968 N N . GLY A 1 376 ? 24.979 37.275 -17.566 1.00 43.22 376 GLY A N 1
ATOM 2969 C CA . GLY A 1 376 ? 24.666 35.943 -17.054 1.00 43.22 376 GLY A CA 1
ATOM 2970 C C . GLY A 1 376 ? 23.884 35.979 -15.746 1.00 43.22 376 GLY A C 1
ATOM 2971 O O . GLY A 1 376 ? 24.418 36.475 -14.769 1.00 43.22 376 GLY A O 1
ATOM 2972 N N . VAL A 1 377 ? 22.667 35.428 -15.760 1.00 36.06 377 VAL A N 1
ATOM 2973 C CA . VAL A 1 377 ? 22.128 34.406 -14.840 1.00 36.06 377 VAL A CA 1
ATOM 2974 C C . VAL A 1 377 ? 20.948 33.766 -15.590 1.00 36.06 377 VAL A C 1
ATOM 2976 O O . VAL A 1 377 ? 19.963 34.443 -15.878 1.00 36.06 377 VAL A O 1
ATOM 2979 N N . ALA A 1 378 ? 21.047 32.488 -15.965 1.00 30.45 378 ALA A N 1
ATOM 2980 C CA . ALA A 1 378 ? 19.940 31.745 -16.571 1.00 30.45 378 ALA A CA 1
ATOM 2981 C C . ALA A 1 378 ? 19.350 30.780 -15.540 1.00 30.45 378 ALA A C 1
ATOM 2983 O O . ALA A 1 378 ? 20.038 29.897 -15.033 1.00 30.45 378 ALA A O 1
ATOM 2984 N N . ALA A 1 379 ? 18.072 30.990 -15.240 1.00 30.30 379 ALA A N 1
ATOM 2985 C CA . ALA A 1 379 ? 17.262 30.163 -14.368 1.00 30.30 379 ALA A CA 1
ATOM 2986 C C . ALA A 1 379 ? 16.951 28.787 -14.989 1.00 30.30 379 ALA A C 1
ATOM 2988 O O . ALA A 1 379 ? 16.684 28.665 -16.186 1.00 30.30 379 ALA A O 1
ATOM 2989 N N . ALA A 1 380 ? 16.975 27.795 -14.100 1.00 39.59 380 ALA A N 1
ATOM 2990 C CA . ALA A 1 380 ? 16.457 26.432 -14.148 1.00 39.59 380 ALA A CA 1
ATOM 2991 C C . ALA A 1 380 ? 15.580 26.024 -15.351 1.00 39.59 380 ALA A C 1
ATOM 2993 O O . ALA A 1 380 ? 14.466 26.517 -15.545 1.00 39.59 380 ALA A O 1
ATOM 2994 N N . ARG A 1 381 ? 16.040 24.989 -16.063 1.00 29.56 381 ARG A N 1
ATOM 2995 C CA . ARG A 1 381 ? 15.203 24.032 -16.799 1.00 29.56 381 ARG A CA 1
ATOM 2996 C C . ARG A 1 381 ? 15.737 22.624 -16.546 1.00 29.56 381 ARG A C 1
ATOM 2998 O O . ARG A 1 381 ? 16.910 22.392 -16.791 1.00 29.56 381 ARG A O 1
ATOM 3005 N N . ASP A 1 382 ? 14.859 21.753 -16.051 1.00 35.47 382 ASP A N 1
ATOM 3006 C CA . ASP A 1 382 ? 14.881 20.280 -16.086 1.00 35.47 382 ASP A CA 1
ATOM 3007 C C . ASP A 1 382 ? 16.237 19.589 -16.317 1.00 35.47 382 ASP A C 1
ATOM 3009 O O . ASP A 1 382 ? 16.408 18.824 -17.265 1.00 35.47 382 ASP A O 1
ATOM 3013 N N . GLU A 1 383 ? 17.181 19.789 -15.402 1.00 27.16 383 GLU A N 1
ATOM 3014 C CA . GLU A 1 383 ? 18.376 18.957 -15.290 1.00 27.16 383 GLU A CA 1
ATOM 3015 C C . GLU A 1 383 ? 18.444 18.381 -13.877 1.00 27.16 383 GLU A C 1
ATOM 3017 O O . GLU A 1 383 ? 18.674 19.077 -12.889 1.00 27.16 383 GLU A O 1
ATOM 3022 N N . TYR A 1 384 ? 18.212 17.071 -13.787 1.00 30.09 384 TYR A N 1
ATOM 3023 C CA . TYR A 1 384 ? 18.604 16.278 -12.630 1.00 30.09 384 TYR A CA 1
ATOM 3024 C C . TYR A 1 384 ? 20.127 16.391 -12.460 1.00 30.09 384 TYR A C 1
ATOM 3026 O O . TYR A 1 384 ? 20.850 16.119 -13.423 1.00 30.09 384 TYR A O 1
ATOM 3034 N N . PRO A 1 385 ? 20.652 16.735 -11.272 1.00 30.97 385 PRO A N 1
ATOM 3035 C CA . PRO A 1 385 ? 22.090 16.733 -11.078 1.00 30.97 385 PRO A CA 1
ATOM 3036 C C . PRO A 1 385 ? 22.633 15.301 -11.166 1.00 30.97 385 PRO A C 1
ATOM 3038 O O . PRO A 1 385 ? 22.167 14.371 -10.503 1.00 30.97 385 PRO A O 1
ATOM 3041 N N . PHE A 1 386 ? 23.627 15.147 -12.037 1.00 27.08 386 PHE A N 1
ATOM 3042 C CA . PHE A 1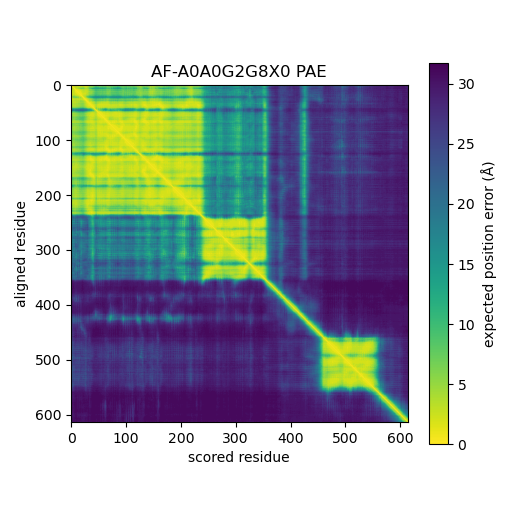 386 ? 24.358 13.916 -12.287 1.00 27.08 386 PHE A CA 1
ATOM 3043 C C . PHE A 1 386 ? 25.182 13.486 -11.066 1.00 27.08 386 PHE A C 1
ATOM 3045 O O . PHE A 1 386 ? 25.870 14.279 -10.430 1.00 27.08 386 PHE A O 1
ATOM 3052 N N . SER A 1 387 ? 25.148 12.180 -10.801 1.00 27.05 387 SER A N 1
ATOM 3053 C CA . SER A 1 387 ? 25.925 11.474 -9.780 1.00 27.05 387 SER A CA 1
ATOM 3054 C C . SER A 1 387 ? 27.440 11.667 -9.941 1.00 27.05 387 SER A C 1
ATOM 3056 O O . SER A 1 387 ? 28.065 11.181 -10.894 1.00 27.05 387 SER A O 1
ATOM 3058 N N . THR A 1 388 ? 28.062 12.277 -8.938 1.00 28.03 388 THR A N 1
ATOM 3059 C CA . THR A 1 388 ? 29.511 12.263 -8.724 1.00 28.03 388 THR A CA 1
ATOM 3060 C C . THR A 1 388 ? 29.922 11.065 -7.864 1.00 28.03 388 THR A C 1
ATOM 3062 O O . THR A 1 388 ? 30.342 11.196 -6.725 1.00 28.03 388 THR A O 1
ATOM 3065 N N . ASN A 1 389 ? 29.868 9.858 -8.436 1.00 28.62 389 ASN A N 1
ATOM 3066 C CA . ASN A 1 389 ? 30.716 8.759 -7.957 1.00 28.62 389 ASN A CA 1
ATOM 3067 C C . ASN A 1 389 ? 32.160 8.989 -8.422 1.00 28.62 389 ASN A C 1
ATOM 3069 O O . ASN A 1 389 ? 32.437 8.861 -9.620 1.00 28.62 389 ASN A O 1
ATOM 3073 N N . VAL A 1 390 ? 33.056 9.284 -7.481 1.00 24.59 390 VAL A N 1
ATOM 3074 C CA . VAL A 1 390 ? 34.504 9.091 -7.621 1.00 24.59 390 VAL A CA 1
ATOM 3075 C C . VAL A 1 390 ? 34.915 8.070 -6.563 1.00 24.59 390 VAL A C 1
ATOM 3077 O O . VAL A 1 390 ? 34.584 8.213 -5.390 1.00 24.59 390 VAL A O 1
ATOM 3080 N N . SER A 1 391 ? 35.612 7.017 -6.979 1.00 26.17 391 SER A N 1
ATOM 3081 C CA . SER A 1 391 ? 36.253 6.045 -6.092 1.00 26.17 391 SER A CA 1
ATOM 3082 C C . SER A 1 391 ? 37.738 6.007 -6.414 1.00 26.17 391 SER A C 1
ATOM 3084 O O . SER A 1 391 ? 38.082 5.906 -7.589 1.00 26.17 391 SER A O 1
ATOM 3086 N N . SER A 1 392 ? 38.593 6.065 -5.390 1.00 26.86 392 SER A N 1
ATOM 3087 C CA . SER A 1 392 ? 39.975 5.543 -5.330 1.00 26.86 392 SER A CA 1
ATOM 3088 C C . SER A 1 392 ? 40.545 5.804 -3.919 1.00 26.86 392 SER A C 1
ATOM 3090 O O . SER A 1 392 ? 40.082 6.733 -3.265 1.00 26.86 392 SER A O 1
ATOM 3092 N N . PRO A 1 393 ? 41.609 5.116 -3.467 1.00 29.78 393 PRO A N 1
ATOM 3093 C CA . PRO A 1 393 ? 41.722 3.696 -3.136 1.00 29.78 393 PRO A CA 1
ATOM 3094 C C . PRO A 1 393 ? 41.970 3.473 -1.622 1.00 29.78 393 PRO A C 1
ATOM 3096 O O . PRO A 1 393 ? 42.343 4.378 -0.883 1.00 29.78 393 PRO A O 1
ATOM 3099 N N . LEU A 1 394 ? 41.792 2.229 -1.169 1.00 23.91 394 LEU A N 1
ATOM 3100 C CA . LEU A 1 394 ? 42.106 1.761 0.187 1.00 23.91 394 LEU A CA 1
ATOM 3101 C C . LEU A 1 394 ? 43.596 1.953 0.538 1.00 23.91 394 LEU A C 1
ATOM 3103 O O . LEU A 1 394 ? 44.466 1.426 -0.153 1.00 23.91 394 LEU A O 1
ATOM 3107 N N . GLN A 1 395 ? 43.873 2.584 1.681 1.00 26.00 395 GLN A N 1
ATOM 3108 C CA . GLN A 1 395 ? 45.067 2.319 2.489 1.00 26.00 395 GLN A CA 1
ATOM 3109 C C . GLN A 1 395 ? 44.638 1.930 3.910 1.00 26.00 395 GLN A C 1
ATOM 3111 O O . GLN A 1 395 ? 43.699 2.487 4.473 1.00 26.00 395 GLN A O 1
ATOM 3116 N N . MET A 1 396 ? 45.290 0.894 4.436 1.00 23.36 396 MET A N 1
ATOM 3117 C CA . MET A 1 396 ? 45.009 0.239 5.716 1.00 23.36 396 MET A CA 1
ATOM 3118 C C . MET A 1 396 ? 45.724 0.905 6.906 1.00 23.36 396 MET A C 1
ATOM 3120 O O . MET A 1 396 ? 46.716 1.599 6.710 1.00 23.36 396 MET A O 1
ATOM 3124 N N . ALA A 1 397 ? 45.289 0.496 8.114 1.00 24.12 397 ALA A N 1
ATOM 3125 C CA . ALA A 1 397 ? 45.842 0.711 9.469 1.00 24.12 397 ALA A CA 1
ATOM 3126 C C . ALA A 1 397 ? 45.272 1.948 10.196 1.00 24.12 397 ALA A C 1
ATOM 3128 O O . ALA A 1 397 ? 45.073 2.982 9.586 1.00 24.12 397 ALA A O 1
ATOM 3129 N N . SER A 1 398 ? 44.959 1.963 11.494 1.00 25.94 398 SER A N 1
ATOM 3130 C CA . SER A 1 398 ? 45.055 1.009 12.608 1.00 25.94 398 SER A CA 1
ATOM 3131 C C . SER A 1 398 ? 44.252 1.575 13.796 1.00 25.94 398 SER A C 1
ATOM 3133 O O . SER A 1 398 ? 44.036 2.778 13.882 1.00 25.94 398 SER A O 1
ATOM 3135 N N . ARG A 1 399 ? 43.859 0.697 14.728 1.00 29.08 399 ARG A N 1
ATOM 3136 C CA . ARG A 1 399 ? 43.392 0.959 16.108 1.00 29.08 399 ARG A CA 1
ATOM 3137 C C . ARG A 1 399 ? 43.866 2.290 16.736 1.00 29.08 399 ARG A C 1
ATOM 3139 O O . ARG A 1 399 ? 45.071 2.479 16.829 1.00 29.08 399 ARG A O 1
ATOM 3146 N N . ALA A 1 400 ? 42.952 3.061 17.346 1.00 26.55 400 ALA A N 1
ATOM 3147 C CA . ALA A 1 400 ? 43.078 3.575 18.726 1.00 26.55 400 ALA A CA 1
ATOM 3148 C C . ALA A 1 400 ? 41.882 4.451 19.178 1.00 26.55 400 ALA A C 1
ATOM 3150 O O . ALA A 1 400 ? 41.605 5.508 18.633 1.00 26.55 400 ALA A O 1
ATOM 3151 N N . SER A 1 401 ? 41.214 3.981 20.232 1.00 25.30 401 SER A N 1
ATOM 3152 C CA . SER A 1 401 ? 40.749 4.692 21.436 1.00 25.30 401 SER A CA 1
ATOM 3153 C C . SER A 1 401 ? 40.875 6.236 21.554 1.00 25.30 401 SER A C 1
ATOM 3155 O O . SER A 1 401 ? 41.982 6.764 21.609 1.00 25.30 401 SER A O 1
ATOM 3157 N N . ARG A 1 402 ? 39.735 6.822 21.977 1.00 26.55 402 ARG A N 1
ATOM 3158 C CA . ARG A 1 402 ? 39.505 7.888 22.992 1.00 26.55 402 ARG A CA 1
ATOM 3159 C C . ARG A 1 402 ? 39.466 9.377 22.594 1.00 26.55 402 ARG A C 1
ATOM 3161 O O . ARG A 1 402 ? 40.452 9.963 22.178 1.00 26.55 402 ARG A O 1
ATOM 3168 N N . LYS A 1 403 ? 38.379 9.962 23.127 1.00 24.97 403 LYS A N 1
ATOM 3169 C CA . LYS A 1 403 ? 38.217 11.224 23.879 1.00 24.97 403 LYS A CA 1
ATOM 3170 C C . LYS A 1 403 ? 37.749 12.478 23.134 1.00 24.97 403 LYS A C 1
ATOM 3172 O O . LYS A 1 403 ? 38.346 12.941 22.175 1.00 24.97 403 LYS A O 1
ATOM 3177 N N . ALA A 1 404 ? 36.689 13.022 23.732 1.00 28.02 404 ALA A N 1
ATOM 3178 C CA . ALA A 1 404 ? 36.057 14.308 23.518 1.00 28.02 404 ALA A CA 1
ATOM 3179 C C . ALA A 1 404 ? 37.033 15.489 23.533 1.00 28.02 404 ALA A C 1
ATOM 3181 O O . ALA A 1 404 ? 37.978 15.512 24.329 1.00 28.02 404 ALA A O 1
ATOM 3182 N N . ARG A 1 405 ? 36.705 16.516 22.744 1.00 24.33 405 ARG A N 1
ATOM 3183 C CA . ARG A 1 405 ? 37.122 17.889 23.012 1.00 24.33 405 ARG A CA 1
ATOM 3184 C C . ARG A 1 405 ? 36.104 18.883 22.450 1.00 24.33 405 ARG A C 1
ATOM 3186 O O . ARG A 1 405 ? 35.778 18.845 21.271 1.00 24.33 405 ARG A O 1
ATOM 3193 N N . VAL A 1 406 ? 35.634 19.728 23.359 1.00 26.11 406 VAL A N 1
ATOM 3194 C CA . VAL A 1 406 ? 34.877 20.969 23.170 1.00 26.11 406 VAL A CA 1
ATOM 3195 C C . VAL A 1 406 ? 35.752 21.997 22.453 1.00 26.11 406 VAL A C 1
ATOM 3197 O O . VAL A 1 406 ? 36.925 22.121 22.818 1.00 26.11 406 VAL A O 1
ATOM 3200 N N . VAL A 1 407 ? 35.185 22.744 21.502 1.00 28.20 407 VAL A N 1
ATOM 3201 C CA . VAL A 1 407 ? 35.689 24.060 21.080 1.00 28.20 407 VAL A CA 1
ATOM 3202 C C . VAL A 1 407 ? 34.490 24.948 20.720 1.00 28.20 407 VAL A C 1
ATOM 3204 O O . VAL A 1 407 ? 33.715 24.591 19.836 1.00 28.20 407 VAL A O 1
ATOM 3207 N N . ASP A 1 408 ? 34.363 26.061 21.442 1.00 24.58 408 ASP A N 1
ATOM 3208 C CA . ASP A 1 408 ? 33.534 27.234 21.140 1.00 24.58 408 ASP A CA 1
ATOM 3209 C C . ASP A 1 408 ? 34.070 28.000 19.922 1.00 24.58 408 ASP A C 1
ATOM 3211 O O . ASP A 1 408 ? 35.287 28.134 19.765 1.00 24.58 408 ASP A O 1
ATOM 3215 N N . MET A 1 409 ? 33.174 28.586 19.125 1.00 27.06 409 MET A N 1
ATOM 3216 C CA . MET A 1 409 ? 33.471 29.806 18.369 1.00 27.06 409 MET A CA 1
ATOM 3217 C C . MET A 1 409 ? 32.185 30.605 18.127 1.00 27.06 409 MET A C 1
ATOM 3219 O O . MET A 1 409 ? 31.206 30.067 17.611 1.00 27.06 409 MET A O 1
ATOM 3223 N N . GLU A 1 410 ? 32.228 31.868 18.544 1.00 27.39 410 GLU A N 1
ATOM 3224 C CA . GLU A 1 410 ? 31.186 32.894 18.442 1.00 27.39 410 GLU A CA 1
ATOM 3225 C C . GLU A 1 410 ? 31.150 33.566 17.049 1.00 27.39 410 GLU A C 1
ATOM 3227 O O . GLU A 1 410 ? 32.172 33.627 16.363 1.00 27.39 410 GLU A O 1
ATOM 3232 N N . ASP A 1 411 ? 29.948 34.072 16.733 1.00 28.44 411 ASP A N 1
ATOM 3233 C CA . ASP A 1 411 ? 29.520 35.194 15.871 1.00 28.44 411 ASP A CA 1
ATOM 3234 C C . ASP A 1 411 ? 29.835 35.240 14.358 1.00 28.44 411 ASP A C 1
ATOM 3236 O O . ASP A 1 411 ? 30.979 35.345 13.926 1.00 28.44 411 ASP A O 1
ATOM 3240 N N . ASP A 1 412 ? 28.773 35.241 13.533 1.00 28.44 412 ASP A N 1
ATOM 3241 C CA . ASP A 1 412 ? 28.267 36.474 12.893 1.00 28.44 412 ASP A CA 1
ATOM 3242 C C . ASP A 1 412 ? 26.890 36.254 12.214 1.00 28.44 412 ASP A C 1
ATOM 3244 O O . ASP A 1 412 ? 26.608 35.213 11.613 1.00 28.44 412 ASP A O 1
ATOM 3248 N N . ASP A 1 413 ? 26.036 37.264 12.375 1.00 29.48 413 ASP A N 1
ATOM 3249 C CA . ASP A 1 413 ? 24.635 37.427 11.962 1.00 29.48 413 ASP A CA 1
ATOM 3250 C C . ASP A 1 413 ? 24.481 37.738 10.457 1.00 29.48 413 ASP A C 1
ATOM 3252 O O . ASP A 1 413 ? 25.321 38.429 9.890 1.00 29.48 413 ASP A O 1
ATOM 3256 N N . ASP A 1 414 ? 23.417 37.208 9.825 1.00 27.41 414 ASP A N 1
ATOM 3257 C CA . ASP A 1 414 ? 22.574 37.866 8.800 1.00 27.41 414 ASP A CA 1
ATOM 3258 C C . ASP A 1 414 ? 21.723 36.852 7.983 1.00 27.41 414 ASP A C 1
ATOM 3260 O O . ASP A 1 414 ? 22.205 36.140 7.100 1.00 27.41 414 ASP A O 1
ATOM 3264 N N . GLY A 1 415 ? 20.397 36.885 8.183 1.00 27.58 415 GLY A N 1
ATOM 3265 C CA . GLY A 1 415 ? 19.451 36.944 7.053 1.00 27.58 415 GLY A CA 1
ATOM 3266 C C . GLY A 1 415 ? 18.865 35.660 6.428 1.00 27.58 415 GLY A C 1
ATOM 3267 O O . GLY A 1 415 ? 19.211 35.281 5.316 1.00 27.58 415 GLY A O 1
ATOM 3268 N N . PHE A 1 416 ? 17.794 35.158 7.054 1.00 29.14 416 PHE A N 1
ATOM 3269 C CA . PHE A 1 416 ? 16.546 34.667 6.426 1.00 29.14 416 PHE A CA 1
ATOM 3270 C C . PHE A 1 416 ? 16.577 33.427 5.497 1.00 29.14 416 PHE A C 1
ATOM 3272 O O . PHE A 1 416 ? 16.702 33.509 4.275 1.00 29.14 416 PHE A O 1
ATOM 3279 N N . GLY A 1 417 ? 16.254 32.270 6.083 1.00 27.84 417 GLY A N 1
ATOM 3280 C CA . GLY A 1 417 ? 15.797 31.071 5.378 1.00 27.84 417 GLY A CA 1
ATOM 3281 C C . GLY A 1 417 ? 15.651 29.902 6.347 1.00 27.84 417 GLY A C 1
ATOM 3282 O O . GLY A 1 417 ? 16.642 29.251 6.653 1.00 27.84 417 GLY A O 1
ATOM 3283 N N . GLU A 1 418 ? 14.440 29.649 6.855 1.00 26.84 418 GLU A N 1
ATOM 3284 C CA . GLU A 1 418 ? 14.189 28.519 7.763 1.00 26.84 418 GLU A CA 1
ATOM 3285 C C . GLU A 1 418 ? 14.601 27.183 7.113 1.00 26.84 418 GLU A C 1
ATOM 3287 O O . GLU A 1 418 ? 14.066 26.820 6.055 1.00 26.84 418 GLU A O 1
ATOM 3292 N N . PRO A 1 419 ? 15.506 26.409 7.736 1.00 28.12 419 PRO A N 1
ATOM 3293 C CA . PRO A 1 419 ? 15.738 25.035 7.349 1.00 28.12 419 PRO A CA 1
ATOM 3294 C C . PRO A 1 419 ? 14.600 24.177 7.908 1.00 28.12 419 PRO A C 1
ATOM 3296 O O . PRO A 1 419 ? 14.278 24.190 9.091 1.00 28.12 419 PRO A O 1
ATOM 3299 N N . VAL A 1 420 ? 13.969 23.403 7.031 1.00 32.44 420 VAL A N 1
ATOM 3300 C CA . VAL A 1 420 ? 13.082 22.314 7.439 1.00 32.44 420 VAL A CA 1
ATOM 3301 C C . VAL A 1 420 ? 13.920 21.234 8.125 1.00 32.44 420 VAL A C 1
ATOM 3303 O O . VAL A 1 420 ? 14.513 20.386 7.457 1.00 32.44 420 VAL A O 1
ATOM 3306 N N . ASP A 1 421 ? 13.943 21.259 9.457 1.00 25.77 421 ASP A N 1
ATOM 3307 C CA . ASP A 1 421 ? 14.521 20.212 10.303 1.00 25.77 421 ASP A CA 1
ATOM 3308 C C . ASP A 1 421 ? 13.742 18.901 10.140 1.00 25.77 421 ASP A C 1
ATOM 3310 O O . ASP A 1 421 ? 12.803 18.573 10.876 1.00 25.77 421 ASP A O 1
ATOM 3314 N N . ALA A 1 422 ? 14.130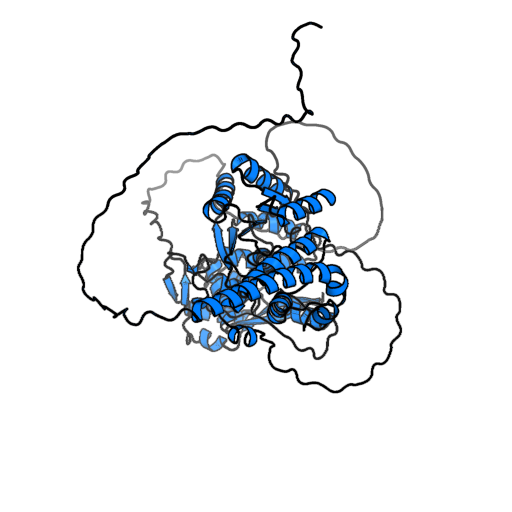 18.136 9.124 1.00 35.31 422 ALA A N 1
ATOM 3315 C CA . ALA A 1 422 ? 13.706 16.763 8.918 1.00 35.31 422 ALA A CA 1
ATOM 3316 C C . ALA A 1 422 ? 14.631 15.819 9.697 1.00 35.31 422 ALA A C 1
ATOM 3318 O O . ALA A 1 422 ? 15.421 15.082 9.107 1.00 35.31 422 ALA A O 1
ATOM 3319 N N . GLU A 1 423 ? 14.507 15.839 11.022 1.00 30.66 423 GLU A N 1
ATOM 3320 C CA . GLU A 1 423 ? 14.948 14.736 11.876 1.00 30.66 423 GLU A CA 1
ATOM 3321 C C . GLU A 1 423 ? 13.918 13.605 11.756 1.00 30.66 423 GLU A C 1
ATOM 3323 O O . GLU A 1 423 ? 12.898 13.563 12.450 1.00 30.66 423 GLU A O 1
ATOM 3328 N N . ALA A 1 424 ? 14.126 12.730 10.773 1.00 41.16 424 ALA A N 1
ATOM 3329 C CA . ALA A 1 424 ? 13.400 11.475 10.651 1.00 41.16 424 ALA A CA 1
ATOM 3330 C C . ALA A 1 424 ? 14.296 10.366 11.206 1.00 41.16 424 ALA A C 1
ATOM 3332 O O . ALA A 1 424 ? 15.162 9.853 10.505 1.00 41.16 424 ALA A O 1
ATOM 3333 N N . GLU A 1 425 ? 14.106 10.040 12.481 1.00 41.03 425 GLU A N 1
ATOM 3334 C CA . GLU A 1 425 ? 14.840 8.962 13.142 1.00 41.03 425 GLU A CA 1
ATOM 3335 C C . GLU A 1 425 ? 14.376 7.588 12.639 1.00 41.03 425 GLU A C 1
ATOM 3337 O O . GLU A 1 425 ? 13.176 7.316 12.513 1.00 41.03 425 GLU A O 1
ATOM 3342 N N . ASP A 1 426 ? 15.353 6.730 12.347 1.00 38.81 426 ASP A N 1
ATOM 3343 C CA . ASP A 1 426 ? 15.173 5.380 11.824 1.00 38.81 426 ASP A CA 1
ATOM 3344 C C . ASP A 1 426 ? 14.628 4.440 12.909 1.00 38.81 426 ASP A C 1
ATOM 3346 O O . ASP A 1 426 ? 15.355 3.932 13.761 1.00 38.81 426 ASP A O 1
ATOM 3350 N N . GLU A 1 427 ? 13.318 4.194 12.885 1.00 47.62 427 GLU A N 1
ATOM 3351 C CA . GLU A 1 427 ? 12.708 3.089 13.627 1.00 47.62 427 GLU A CA 1
ATOM 3352 C C . GLU A 1 427 ? 12.996 1.779 12.877 1.00 47.62 427 GLU A C 1
ATOM 3354 O O . GLU A 1 427 ? 12.175 1.281 12.101 1.00 47.62 427 GLU A O 1
ATOM 3359 N N . SER A 1 428 ? 14.208 1.258 13.076 1.00 35.50 428 SER A N 1
ATOM 3360 C CA . SER A 1 428 ? 14.560 -0.125 12.760 1.00 35.50 428 SER A CA 1
ATOM 3361 C C . SER A 1 428 ? 13.984 -1.066 13.826 1.00 35.50 428 SER A C 1
ATOM 3363 O O . SER A 1 428 ? 13.806 -0.688 14.986 1.00 35.50 428 SER A O 1
ATOM 3365 N N . GLU A 1 429 ? 13.633 -2.291 13.427 1.00 36.16 429 GLU A N 1
ATOM 3366 C CA . GLU A 1 429 ? 13.072 -3.319 14.309 1.00 36.16 429 GLU A CA 1
ATOM 3367 C C . GLU A 1 429 ? 14.095 -3.771 15.367 1.00 36.16 429 GLU A C 1
ATOM 3369 O O . GLU A 1 429 ? 14.795 -4.773 15.212 1.00 36.16 429 GLU A O 1
ATOM 3374 N N . ALA A 1 430 ? 14.199 -3.017 16.459 1.00 25.95 430 ALA A N 1
ATOM 3375 C CA . ALA A 1 430 ? 15.004 -3.375 17.615 1.00 25.95 430 ALA A CA 1
ATOM 3376 C C . ALA A 1 430 ? 14.273 -4.448 18.439 1.00 25.95 430 ALA A C 1
ATOM 3378 O O . ALA A 1 430 ? 13.379 -4.160 19.234 1.00 25.95 430 ALA A O 1
ATOM 3379 N N . PHE A 1 431 ? 14.653 -5.706 18.224 1.00 28.78 431 PHE A N 1
ATOM 3380 C CA . PHE A 1 431 ? 14.257 -6.833 19.064 1.00 28.78 431 PHE A CA 1
ATOM 3381 C C . PHE A 1 431 ? 14.908 -6.719 20.452 1.00 28.78 431 PHE A C 1
ATOM 3383 O O . PHE A 1 431 ? 16.127 -6.590 20.573 1.00 28.78 431 PHE A O 1
ATOM 3390 N N . GLU A 1 432 ? 14.100 -6.825 21.504 1.00 27.84 432 GLU A N 1
ATOM 3391 C CA . GLU A 1 432 ? 14.572 -6.997 22.878 1.00 27.84 432 GLU A CA 1
ATOM 3392 C C . GLU A 1 432 ? 15.119 -8.430 23.054 1.00 27.84 432 GLU A C 1
ATOM 3394 O O . GLU A 1 432 ? 14.498 -9.410 22.632 1.00 27.84 432 GLU A O 1
ATOM 3399 N N . ALA A 1 433 ? 16.325 -8.559 23.616 1.00 28.80 433 ALA A N 1
ATOM 3400 C CA . ALA A 1 433 ? 17.047 -9.829 23.699 1.00 28.80 433 ALA A CA 1
ATOM 3401 C C . ALA A 1 433 ? 16.319 -10.858 24.599 1.00 28.80 433 ALA A C 1
ATOM 3403 O O . ALA A 1 433 ? 15.945 -10.521 25.725 1.00 28.80 433 ALA A O 1
ATOM 3404 N N . PRO A 1 434 ? 16.164 -12.132 24.180 1.00 32.44 434 PRO A N 1
ATOM 3405 C CA . PRO A 1 434 ? 15.545 -13.151 25.021 1.00 32.44 434 PRO A CA 1
ATOM 3406 C C . PRO A 1 434 ? 16.459 -13.551 26.196 1.00 32.44 434 PRO A C 1
ATOM 3408 O O . PRO A 1 434 ? 17.678 -13.653 26.021 1.00 32.44 434 PRO A O 1
ATOM 3411 N N . PRO A 1 435 ? 15.905 -13.871 27.381 1.00 30.91 435 PRO A N 1
ATOM 3412 C CA . PRO A 1 435 ? 16.682 -14.457 28.466 1.00 30.91 435 PRO A CA 1
ATOM 3413 C C . PRO A 1 435 ? 17.160 -15.872 28.095 1.00 30.91 435 PRO A C 1
ATOM 3415 O O . PRO A 1 435 ? 16.440 -16.656 27.474 1.00 30.91 435 PRO A O 1
ATOM 3418 N N . GLN A 1 436 ? 18.395 -16.191 28.491 1.00 31.58 436 GLN A N 1
ATOM 3419 C CA . GLN A 1 436 ? 19.099 -17.433 28.154 1.00 31.58 436 GLN A CA 1
ATOM 3420 C C . GLN A 1 436 ? 18.327 -18.710 28.550 1.00 31.58 436 GLN A C 1
ATOM 3422 O O . GLN A 1 436 ? 17.677 -18.746 29.601 1.00 31.58 436 GLN A O 1
ATOM 3427 N N . PRO A 1 437 ? 18.436 -19.800 27.765 1.00 30.11 437 PRO A N 1
ATOM 3428 C CA . PRO A 1 437 ? 17.690 -21.022 28.022 1.00 30.11 437 PRO A CA 1
ATOM 3429 C C . PRO A 1 437 ? 18.256 -21.783 29.228 1.00 30.11 437 PRO A C 1
ATOM 3431 O O . PRO A 1 437 ? 19.409 -22.213 29.245 1.00 30.11 437 PRO A O 1
ATOM 3434 N N . ARG A 1 438 ? 17.399 -22.019 30.228 1.00 28.31 438 ARG A N 1
ATOM 3435 C CA . ARG A 1 438 ? 17.620 -23.060 31.238 1.00 28.31 438 ARG A CA 1
ATOM 3436 C C . ARG A 1 438 ? 17.445 -24.430 30.585 1.00 28.31 438 ARG A C 1
ATOM 3438 O O . ARG A 1 438 ? 16.419 -24.705 29.965 1.00 28.31 438 ARG A O 1
ATOM 3445 N N . SER A 1 439 ? 18.445 -25.283 30.767 1.00 29.42 439 SER A N 1
ATOM 3446 C CA . SER A 1 439 ? 18.458 -26.685 30.363 1.00 29.42 439 SER A CA 1
ATOM 3447 C C . SER A 1 439 ? 17.216 -27.428 30.869 1.00 29.42 439 SER A C 1
ATOM 3449 O O . SER A 1 439 ? 16.905 -27.420 32.062 1.00 29.42 439 SER A O 1
ATOM 3451 N N . ARG A 1 440 ? 16.502 -28.106 29.963 1.00 29.67 440 ARG A N 1
ATOM 3452 C CA . ARG A 1 440 ? 15.501 -29.112 30.331 1.00 29.67 440 ARG A CA 1
ATOM 3453 C C . ARG A 1 440 ? 15.709 -30.407 29.561 1.00 29.67 440 ARG A C 1
ATOM 3455 O O . ARG A 1 440 ? 16.036 -30.435 28.381 1.00 29.67 440 ARG A O 1
ATOM 3462 N N . ILE A 1 441 ? 15.555 -31.457 30.348 1.00 29.08 441 ILE A N 1
ATOM 3463 C CA . ILE A 1 441 ? 15.870 -32.860 30.137 1.00 29.08 441 ILE A CA 1
ATOM 3464 C C . ILE A 1 441 ? 14.937 -33.470 29.084 1.00 29.08 441 ILE A C 1
ATOM 3466 O O . ILE A 1 441 ? 13.729 -33.245 29.104 1.00 29.08 441 ILE A O 1
ATOM 3470 N N . VAL A 1 442 ? 15.517 -34.264 28.183 1.00 27.91 442 VAL A N 1
ATOM 3471 C CA . VAL A 1 442 ? 14.818 -35.027 27.143 1.00 27.91 442 VAL A CA 1
ATOM 3472 C C . VAL A 1 442 ? 13.999 -36.147 27.791 1.00 27.91 442 VAL A C 1
ATOM 3474 O O . VAL A 1 442 ? 14.561 -37.121 28.289 1.00 27.91 442 VAL A O 1
ATOM 3477 N N . ALA A 1 443 ? 12.671 -36.037 27.747 1.00 28.34 443 ALA A N 1
ATOM 3478 C CA . ALA A 1 443 ? 11.764 -37.155 27.988 1.00 28.34 443 ALA A CA 1
ATOM 3479 C C . ALA A 1 443 ? 11.349 -37.768 26.640 1.00 28.34 443 ALA A C 1
ATOM 3481 O O . ALA A 1 443 ? 10.803 -37.089 25.772 1.00 28.34 443 ALA A O 1
ATOM 3482 N N . LYS A 1 444 ? 11.640 -39.061 26.460 1.00 31.08 444 LYS A N 1
ATOM 3483 C CA . LYS A 1 444 ? 11.215 -39.866 25.306 1.00 31.08 444 LYS A CA 1
ATOM 3484 C C . LYS A 1 444 ? 9.696 -40.052 25.351 1.00 31.08 444 LYS A C 1
ATOM 3486 O O . LYS A 1 444 ? 9.186 -40.519 26.364 1.00 31.08 444 LYS A O 1
ATOM 3491 N N . SER A 1 445 ? 8.998 -39.749 24.255 1.00 30.11 445 SER A N 1
ATOM 3492 C CA . SER A 1 445 ? 7.570 -40.054 24.105 1.00 30.11 445 SER A CA 1
ATOM 3493 C C . SER A 1 445 ? 7.324 -41.088 23.007 1.00 30.11 445 SER A C 1
ATOM 3495 O O . SER A 1 445 ? 7.967 -41.096 21.957 1.00 30.11 445 SER A O 1
ATOM 3497 N N . SER A 1 446 ? 6.406 -41.985 23.342 1.00 28.64 446 SER A N 1
ATOM 3498 C CA . SER A 1 446 ? 5.972 -43.201 22.669 1.00 28.64 446 SER A CA 1
ATOM 3499 C C . SER A 1 446 ? 5.147 -42.921 21.405 1.00 28.64 446 SER A C 1
ATOM 3501 O O . SER A 1 446 ? 4.400 -41.948 21.331 1.00 28.64 446 SER A O 1
ATOM 3503 N N . LYS A 1 447 ? 5.260 -43.814 20.415 1.00 30.22 447 LYS A N 1
ATOM 3504 C CA . LYS A 1 447 ? 4.464 -43.816 19.180 1.00 30.22 447 LYS A CA 1
ATOM 3505 C C . LYS A 1 447 ? 3.002 -44.170 19.491 1.00 30.22 447 LYS A C 1
ATOM 3507 O O . LYS A 1 447 ? 2.738 -45.278 19.948 1.00 30.22 447 LYS A O 1
ATOM 3512 N N . HIS A 1 448 ? 2.061 -43.295 19.135 1.00 30.52 448 HIS A N 1
ATOM 3513 C CA . HIS A 1 448 ? 0.647 -43.652 18.959 1.00 30.52 448 HIS A CA 1
ATOM 3514 C C . HIS A 1 448 ? 0.235 -43.535 17.478 1.00 30.52 448 HIS A C 1
ATOM 3516 O O . HIS A 1 448 ? 0.741 -42.655 16.777 1.00 30.52 448 HIS A O 1
ATOM 3522 N N . PRO A 1 449 ? -0.629 -44.435 16.967 1.00 31.16 449 PRO A N 1
ATOM 3523 C CA . PRO A 1 449 ? -1.006 -44.472 15.558 1.00 31.16 449 PRO A CA 1
ATOM 3524 C C . PRO A 1 449 ? -2.047 -43.401 15.188 1.00 31.16 449 PRO A C 1
ATOM 3526 O O . PRO A 1 449 ? -2.890 -43.008 15.988 1.00 31.16 449 PRO A O 1
ATOM 3529 N N . ARG A 1 450 ? -1.954 -42.962 13.929 1.00 33.31 450 ARG A N 1
ATOM 3530 C CA . ARG A 1 450 ? -2.739 -41.920 13.247 1.00 33.31 450 ARG A CA 1
ATOM 3531 C C . ARG A 1 450 ? -4.257 -42.151 13.334 1.00 33.31 450 ARG A C 1
ATOM 3533 O O . ARG A 1 450 ? -4.742 -43.169 12.845 1.00 33.31 450 ARG A O 1
ATOM 3540 N N . GLN A 1 451 ? -5.006 -41.164 13.827 1.00 35.22 451 GLN A N 1
ATOM 3541 C CA . GLN A 1 451 ? -6.447 -41.035 13.569 1.00 35.22 451 GLN A CA 1
ATOM 3542 C C . GLN A 1 451 ? -6.672 -40.196 12.304 1.00 35.22 451 GLN A C 1
ATOM 3544 O O . GLN A 1 451 ? -6.047 -39.153 12.121 1.00 35.22 451 GLN A O 1
ATOM 3549 N N . LYS A 1 452 ? -7.544 -40.679 11.413 1.00 33.12 452 LYS A N 1
ATOM 3550 C CA . LYS A 1 452 ? -8.012 -39.942 10.233 1.00 33.12 452 LYS A CA 1
ATOM 3551 C C . LYS A 1 452 ? -8.939 -38.811 10.685 1.00 33.12 452 LYS A C 1
ATOM 3553 O O . LYS A 1 452 ? -9.852 -39.055 11.468 1.00 33.12 452 LYS A O 1
ATOM 3558 N N . LEU A 1 453 ? -8.697 -37.605 10.180 1.00 34.28 453 LEU A N 1
ATOM 3559 C CA . LEU A 1 453 ? -9.561 -36.442 10.376 1.00 34.28 453 LEU A CA 1
ATOM 3560 C C . LEU A 1 453 ? -10.883 -36.655 9.619 1.00 34.28 453 LEU A C 1
ATOM 3562 O O . LEU A 1 453 ? -10.869 -37.036 8.448 1.00 34.28 453 LEU A O 1
ATOM 3566 N N . GLY A 1 454 ? -12.004 -36.461 10.317 1.00 33.47 454 GLY A N 1
ATOM 3567 C CA . GLY A 1 454 ? -13.349 -36.429 9.740 1.00 33.47 454 GLY A CA 1
ATOM 3568 C C . GLY A 1 454 ? -13.676 -35.080 9.087 1.00 33.47 454 GLY A C 1
ATOM 3569 O O . GLY A 1 454 ? -12.864 -34.157 9.114 1.00 33.47 454 GLY A O 1
ATOM 3570 N N . ALA A 1 455 ? -14.868 -34.995 8.490 1.00 34.16 455 ALA A N 1
ATOM 3571 C CA . ALA A 1 455 ? -15.394 -33.815 7.797 1.00 34.16 455 ALA A CA 1
ATOM 3572 C C . ALA A 1 455 ? -15.556 -32.582 8.725 1.00 34.16 455 ALA A C 1
ATOM 3574 O O . ALA A 1 455 ? -15.580 -32.745 9.949 1.00 34.16 455 ALA A O 1
ATOM 3575 N N . PRO A 1 456 ? -15.664 -31.354 8.170 1.00 36.47 456 PRO A N 1
ATOM 3576 C CA . PRO A 1 456 ? -15.811 -30.127 8.956 1.00 36.47 456 PRO A CA 1
ATOM 3577 C C . PRO A 1 456 ? -17.049 -30.178 9.860 1.00 36.47 456 PRO A C 1
ATOM 3579 O O . PRO A 1 456 ? -18.117 -30.601 9.429 1.00 36.47 456 PRO A O 1
ATOM 3582 N N . ILE A 1 457 ? -16.919 -29.717 11.106 1.00 40.94 457 ILE A N 1
ATOM 3583 C CA . ILE A 1 457 ? -18.051 -29.549 12.025 1.00 40.94 457 ILE A CA 1
ATOM 3584 C C . ILE A 1 457 ? -18.791 -28.269 11.618 1.00 40.94 457 ILE A C 1
ATOM 3586 O O . ILE A 1 457 ? -18.393 -27.176 12.016 1.00 40.94 457 ILE A O 1
ATOM 3590 N N . THR A 1 458 ? -19.852 -28.388 10.826 1.00 43.34 458 THR A N 1
ATOM 3591 C CA . THR A 1 458 ? -20.844 -27.318 10.651 1.00 43.34 458 THR A CA 1
ATOM 3592 C C . THR A 1 458 ? -22.049 -27.647 11.527 1.00 43.34 458 THR A C 1
ATOM 3594 O O . THR A 1 458 ? -22.787 -28.585 11.245 1.00 43.34 458 THR A O 1
ATOM 3597 N N . THR A 1 459 ? -22.252 -26.902 12.615 1.00 52.00 459 THR A N 1
ATOM 3598 C CA . THR A 1 459 ? -23.409 -27.038 13.523 1.00 52.00 459 THR A CA 1
ATOM 3599 C C . THR A 1 459 ? -24.703 -26.419 12.969 1.00 52.00 459 THR A C 1
ATOM 3601 O O . THR A 1 459 ? -25.626 -26.142 13.731 1.00 52.00 459 THR A O 1
ATOM 3604 N N . ASP A 1 460 ? -24.809 -26.239 11.650 1.00 58.91 460 ASP A N 1
ATOM 3605 C CA . ASP A 1 460 ? -25.984 -25.635 11.007 1.00 58.91 460 ASP A CA 1
ATOM 3606 C C . ASP A 1 460 ? -27.137 -26.632 10.793 1.00 58.91 460 ASP A C 1
ATOM 3608 O O . ASP A 1 460 ? -28.292 -26.221 10.750 1.00 58.91 460 ASP A O 1
ATOM 3612 N N . GLU A 1 461 ? -26.879 -27.946 10.770 1.00 64.00 461 GLU A N 1
ATOM 3613 C CA . GLU A 1 461 ? -27.944 -28.958 10.619 1.00 64.00 461 GLU A CA 1
ATOM 3614 C C . GLU A 1 461 ? -28.961 -28.922 11.770 1.00 64.00 461 GLU A C 1
ATOM 3616 O O . GLU A 1 461 ? -30.159 -29.095 11.552 1.00 64.00 461 GLU A O 1
ATOM 3621 N N . LYS A 1 462 ? -28.500 -28.658 13.001 1.00 69.00 462 LYS A N 1
ATOM 3622 C CA . LYS A 1 462 ? -29.389 -28.558 14.165 1.00 69.00 462 LYS A CA 1
ATOM 3623 C C . LYS A 1 462 ? -30.253 -27.305 14.132 1.00 69.00 462 LYS A C 1
ATOM 3625 O O . LYS A 1 462 ? -31.363 -27.375 14.625 1.00 69.00 462 LYS A O 1
ATOM 3630 N N . MET A 1 463 ? -29.766 -26.195 13.573 1.00 71.69 463 MET A N 1
ATOM 3631 C CA . MET A 1 463 ? -30.548 -24.956 13.460 1.00 71.69 463 MET A CA 1
ATOM 3632 C C . MET A 1 463 ? -31.698 -25.118 12.473 1.00 71.69 463 MET A C 1
ATOM 3634 O O . MET A 1 463 ? -32.820 -24.743 12.783 1.00 71.69 463 MET A O 1
ATOM 3638 N N . VAL A 1 464 ? -31.428 -25.743 11.324 1.00 72.81 464 VAL A N 1
ATOM 3639 C CA . VAL A 1 464 ? -32.431 -25.986 10.274 1.00 72.81 464 VAL A CA 1
ATOM 3640 C C . VAL A 1 464 ? -33.531 -26.949 10.741 1.00 72.81 464 VAL A C 1
ATOM 3642 O O . VAL A 1 464 ? -34.648 -26.900 10.238 1.00 72.81 464 VAL A O 1
ATOM 3645 N N . ALA A 1 465 ? -33.237 -27.815 11.715 1.00 74.50 465 ALA A N 1
ATOM 3646 C CA . ALA A 1 465 ? -34.200 -28.756 12.285 1.00 74.50 465 ALA A CA 1
ATOM 3647 C C . ALA A 1 465 ? -35.123 -28.151 13.365 1.00 74.50 465 ALA A C 1
ATOM 3649 O O . ALA A 1 465 ? -36.000 -28.858 13.864 1.00 74.50 465 ALA A O 1
ATOM 3650 N N . LEU A 1 466 ? -34.916 -26.891 13.767 1.00 81.38 466 LEU A N 1
ATOM 3651 C CA . LEU A 1 466 ? -35.726 -26.221 14.790 1.00 81.38 466 LEU A CA 1
ATOM 3652 C C . LEU A 1 466 ? -36.931 -25.513 14.169 1.00 81.38 466 LEU A C 1
ATOM 3654 O O . LEU A 1 466 ? -36.870 -25.057 13.031 1.00 81.38 466 LEU A O 1
ATOM 3658 N N . ASP A 1 467 ? -38.001 -25.396 14.953 1.00 81.19 467 ASP A N 1
ATOM 3659 C CA . ASP A 1 467 ? -39.182 -24.599 14.613 1.00 81.19 467 ASP A CA 1
ATOM 3660 C C . ASP A 1 467 ? -38.829 -23.110 14.453 1.00 81.19 467 ASP A C 1
ATOM 3662 O O . ASP A 1 467 ? -37.911 -22.627 15.121 1.00 81.19 467 ASP A O 1
ATOM 3666 N N . GLU A 1 468 ? -39.557 -22.383 13.601 1.00 80.44 468 GLU A N 1
ATOM 3667 C CA . GLU A 1 468 ? -39.261 -20.984 13.233 1.00 80.44 468 GLU A CA 1
ATOM 3668 C C . GLU A 1 468 ? -39.206 -20.078 14.478 1.00 80.44 468 GLU A C 1
ATOM 3670 O O . GLU A 1 468 ? -38.240 -19.346 14.688 1.00 80.44 468 GLU A O 1
ATOM 3675 N N . LEU A 1 469 ? -40.143 -20.273 15.412 1.00 83.00 469 LEU A N 1
ATOM 3676 C CA . LEU A 1 469 ? -40.164 -19.582 16.705 1.00 83.00 469 LEU A CA 1
ATOM 3677 C C . LEU A 1 469 ? -38.927 -19.884 17.571 1.00 83.00 469 LEU A C 1
ATOM 3679 O O . LEU A 1 469 ? -38.433 -19.026 18.303 1.00 83.00 469 LEU A O 1
ATOM 3683 N N . HIS A 1 470 ? -38.424 -21.118 17.530 1.00 83.12 470 HIS A N 1
ATOM 3684 C CA . HIS A 1 470 ? -37.244 -21.507 18.301 1.00 83.12 470 HIS A CA 1
ATOM 3685 C C . HIS A 1 470 ? -35.965 -20.948 17.658 1.00 83.12 470 HIS A C 1
ATOM 3687 O O . HIS A 1 470 ? -35.055 -20.536 18.377 1.00 83.12 470 HIS A O 1
ATOM 3693 N N . GLN A 1 471 ? -35.896 -20.868 16.325 1.00 85.31 471 GLN A N 1
ATOM 3694 C CA . GLN A 1 471 ? -34.776 -20.232 15.625 1.00 85.31 471 GLN A CA 1
ATOM 3695 C C . GLN A 1 471 ? -34.635 -18.757 16.032 1.00 85.31 471 GLN A C 1
ATOM 3697 O O . GLN A 1 471 ? -33.540 -18.348 16.426 1.00 85.31 471 GLN A O 1
ATOM 3702 N N . ASP A 1 472 ? -35.741 -18.009 16.077 1.00 85.19 472 ASP A N 1
ATOM 3703 C CA . ASP A 1 472 ? -35.755 -16.605 16.516 1.00 85.19 472 ASP A CA 1
ATOM 3704 C C . ASP A 1 472 ? -35.256 -16.435 17.960 1.00 85.19 472 ASP A C 1
ATOM 3706 O O . ASP A 1 472 ? -34.423 -15.571 18.260 1.00 85.19 472 ASP A O 1
ATOM 3710 N N . VAL A 1 473 ? -35.706 -17.307 18.870 1.00 88.19 473 VAL A N 1
ATOM 3711 C CA . VAL A 1 473 ? -35.259 -17.314 20.274 1.00 88.19 473 VAL A CA 1
ATOM 3712 C C . VAL A 1 473 ? -33.758 -17.588 20.383 1.00 88.19 473 VAL A C 1
ATOM 3714 O O . VAL A 1 473 ? -33.071 -16.964 21.199 1.00 88.19 473 VAL A O 1
ATOM 3717 N N . VAL A 1 474 ? -33.229 -18.500 19.564 1.00 88.56 474 VAL A N 1
ATOM 3718 C CA . VAL A 1 474 ? -31.795 -18.813 19.532 1.00 88.56 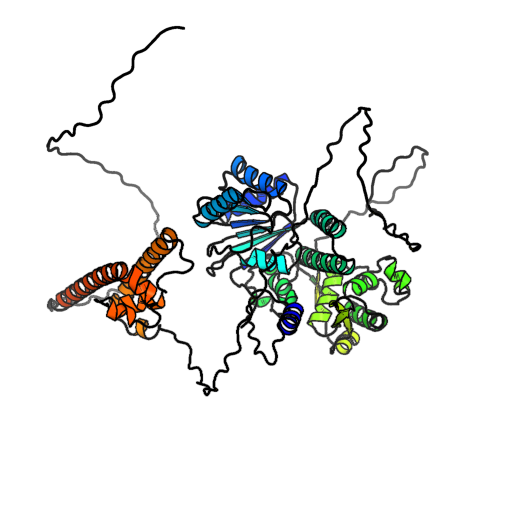474 VAL A CA 1
ATOM 3719 C C . VAL A 1 474 ? -30.991 -17.624 19.008 1.00 88.56 474 VAL A C 1
ATOM 3721 O O . VAL A 1 474 ? -29.969 -17.275 19.605 1.00 88.56 474 VAL A O 1
ATOM 3724 N N . GLU A 1 475 ? -31.435 -16.967 17.936 1.00 88.12 475 GLU A N 1
ATOM 3725 C CA . GLU A 1 475 ? -30.761 -15.781 17.400 1.00 88.12 475 GLU A CA 1
ATOM 3726 C C . GLU A 1 475 ? -30.727 -14.635 18.414 1.00 88.12 475 GLU A C 1
ATOM 3728 O O . GLU A 1 475 ? -29.675 -14.015 18.637 1.00 88.12 475 GLU A O 1
ATOM 3733 N N . GLU A 1 476 ? -31.850 -14.389 19.088 1.00 89.81 476 GLU A N 1
ATOM 3734 C CA . GLU A 1 476 ? -31.938 -13.353 20.104 1.00 89.81 476 GLU A CA 1
ATOM 3735 C C . GLU A 1 476 ? -31.050 -13.668 21.320 1.00 89.81 476 GLU A C 1
ATOM 3737 O O . GLU A 1 476 ? -30.310 -12.792 21.789 1.00 89.81 476 GLU A O 1
ATOM 3742 N N . PHE A 1 477 ? -31.044 -14.925 21.781 1.00 93.69 477 PHE A N 1
ATOM 3743 C CA . PHE A 1 477 ? -30.156 -15.375 22.852 1.00 93.69 477 PHE A CA 1
ATOM 3744 C C . PHE A 1 477 ? -28.684 -15.195 22.478 1.00 93.69 477 PHE A C 1
ATOM 3746 O O . PHE A 1 477 ? -27.904 -14.679 23.279 1.00 93.69 477 PHE A O 1
ATOM 3753 N N . VAL A 1 478 ? -28.275 -15.586 21.266 1.00 92.44 478 VAL A N 1
ATOM 3754 C CA . VAL A 1 478 ? -26.881 -15.453 20.811 1.00 92.44 478 VAL A CA 1
ATOM 3755 C C . VAL A 1 478 ? -26.475 -13.980 20.748 1.00 92.44 478 VAL A C 1
ATOM 3757 O O . VAL A 1 478 ? -25.366 -13.630 21.163 1.00 92.44 478 VAL A O 1
ATOM 3760 N N . ARG A 1 479 ? -27.368 -13.089 20.298 1.00 91.44 479 ARG A N 1
ATOM 3761 C CA . ARG A 1 479 ? -27.129 -11.637 20.284 1.00 91.44 479 ARG A CA 1
ATOM 3762 C C . ARG A 1 479 ? -26.867 -11.093 21.691 1.00 91.44 479 ARG A C 1
ATOM 3764 O O . ARG A 1 479 ? -25.900 -10.352 21.889 1.00 91.44 479 ARG A O 1
ATOM 3771 N N . GLU A 1 480 ? -27.682 -11.474 22.673 1.00 92.44 480 GLU A N 1
ATOM 3772 C CA . GLU A 1 480 ? -27.492 -11.030 24.058 1.00 92.44 480 GLU A CA 1
ATOM 3773 C C . GLU A 1 480 ? -26.285 -11.700 24.729 1.00 92.44 480 GLU A C 1
ATOM 3775 O O . GLU A 1 480 ? -25.490 -11.027 25.391 1.00 92.44 480 GLU A O 1
ATOM 3780 N N . GLY A 1 481 ? -26.077 -12.993 24.482 1.00 92.50 481 GLY A N 1
ATOM 3781 C CA . GLY A 1 481 ? -24.922 -13.754 24.946 1.00 92.50 481 GLY A CA 1
ATOM 3782 C C . GLY A 1 481 ? -23.602 -13.153 24.465 1.00 92.50 481 GLY A C 1
ATOM 3783 O O . GLY A 1 481 ? -22.677 -12.993 25.262 1.00 92.50 481 GLY A O 1
ATOM 3784 N N . ARG A 1 482 ? -23.529 -12.707 23.202 1.00 91.94 482 ARG A N 1
ATOM 3785 C CA . ARG A 1 482 ? -22.375 -11.969 22.660 1.00 91.94 482 ARG A CA 1
ATOM 3786 C C . ARG A 1 482 ? -22.127 -10.663 23.410 1.00 91.94 482 ARG A C 1
ATOM 3788 O O . ARG A 1 482 ? -20.983 -10.373 23.762 1.00 91.94 482 ARG A O 1
ATOM 3795 N N . SER A 1 483 ? -23.178 -9.886 23.688 1.00 91.38 483 SER A N 1
ATOM 3796 C CA . SER A 1 483 ? -23.056 -8.647 24.471 1.00 91.38 483 SER A CA 1
ATOM 3797 C C . SER A 1 483 ? -22.535 -8.930 25.882 1.00 91.38 483 SER A C 1
ATOM 3799 O O . SER A 1 483 ? -21.648 -8.233 26.377 1.00 91.38 483 SER A O 1
ATOM 3801 N N . GLU A 1 484 ? -23.008 -10.001 26.516 1.00 91.31 484 GLU A N 1
ATOM 3802 C CA . GLU A 1 484 ? -22.558 -10.392 27.848 1.00 91.31 484 GLU A CA 1
ATOM 3803 C C . GLU A 1 484 ? -21.104 -10.889 27.858 1.00 91.31 484 GLU A C 1
ATOM 3805 O O . GLU A 1 484 ? -20.309 -10.475 28.710 1.00 91.31 484 GLU A O 1
ATOM 3810 N N . CYS A 1 485 ? -20.713 -11.691 26.863 1.00 90.12 485 CYS A N 1
ATOM 3811 C CA . CYS A 1 485 ? -19.324 -12.077 26.627 1.00 90.12 485 CYS A CA 1
ATOM 3812 C C . CYS A 1 485 ? -18.428 -10.848 26.412 1.00 90.12 485 CYS A C 1
ATOM 3814 O O . CYS A 1 485 ? -17.326 -10.806 26.957 1.00 90.12 485 CYS A O 1
ATOM 3816 N N . GLN A 1 486 ? -18.893 -9.840 25.666 1.00 88.00 486 GLN A N 1
ATOM 3817 C CA . GLN A 1 486 ? -18.161 -8.594 25.423 1.00 88.00 486 GLN A CA 1
ATOM 3818 C C . GLN A 1 486 ? -17.979 -7.778 26.712 1.00 88.00 486 GLN A C 1
ATOM 3820 O O . GLN A 1 486 ? -16.880 -7.293 26.985 1.00 88.00 486 GLN A O 1
ATOM 3825 N N . LYS A 1 487 ? -19.013 -7.674 27.560 1.00 90.69 487 LYS A N 1
ATOM 3826 C CA . LYS A 1 487 ? -18.911 -6.997 28.868 1.00 90.69 487 LYS A CA 1
ATOM 3827 C C . LYS A 1 487 ? -17.892 -7.676 29.783 1.00 90.69 487 LYS A C 1
ATOM 3829 O O . LYS A 1 487 ? -17.130 -6.993 30.464 1.00 90.69 487 LYS A O 1
ATOM 3834 N N . ILE A 1 488 ? -17.870 -9.011 29.812 1.00 89.19 488 ILE A N 1
ATOM 3835 C CA . ILE A 1 488 ? -16.897 -9.776 30.608 1.00 89.19 488 ILE A CA 1
ATOM 3836 C C . ILE A 1 488 ? -15.483 -9.575 30.059 1.00 89.19 488 ILE A C 1
ATOM 3838 O O . ILE A 1 488 ? -14.560 -9.342 30.839 1.00 89.19 488 ILE A O 1
ATOM 3842 N N . LEU A 1 489 ? -15.323 -9.615 28.735 1.00 88.06 489 LEU A N 1
ATOM 3843 C CA . LEU A 1 489 ? -14.038 -9.437 28.067 1.00 88.06 489 LEU A CA 1
ATOM 3844 C C . LEU A 1 489 ? -13.414 -8.074 28.387 1.00 88.06 489 LEU A C 1
ATOM 3846 O O . LEU A 1 489 ? -12.268 -8.022 28.832 1.00 88.06 489 LEU A O 1
ATOM 3850 N N . ILE A 1 490 ? -14.194 -6.995 28.260 1.00 85.06 490 ILE A N 1
ATOM 3851 C CA . ILE A 1 490 ? -13.760 -5.628 28.585 1.00 85.06 490 ILE A CA 1
ATOM 3852 C C . ILE A 1 490 ? -13.501 -5.481 30.091 1.00 85.06 490 ILE A C 1
ATOM 3854 O O . ILE A 1 490 ? -12.459 -4.971 30.494 1.00 85.06 490 I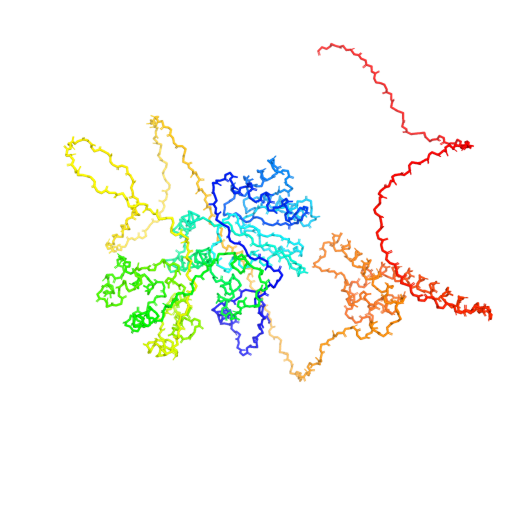LE A O 1
ATOM 3858 N N . GLY A 1 491 ? -14.422 -5.956 30.937 1.00 82.69 491 GLY A N 1
ATOM 3859 C CA . GLY A 1 491 ? -14.339 -5.766 32.388 1.00 82.69 491 GLY A CA 1
ATOM 3860 C C . GLY A 1 491 ? -13.227 -6.566 33.078 1.00 82.69 491 GLY A C 1
ATOM 3861 O O . GLY A 1 491 ? -12.784 -6.185 34.158 1.00 82.69 491 GLY A O 1
ATOM 3862 N N . ARG A 1 492 ? -12.775 -7.677 32.483 1.00 83.50 492 ARG A N 1
ATOM 3863 C CA . ARG A 1 492 ? -11.733 -8.564 33.043 1.00 83.50 492 ARG A CA 1
ATOM 3864 C C . ARG A 1 492 ? -10.438 -8.572 32.224 1.00 83.50 492 ARG A C 1
ATOM 3866 O O . ARG A 1 492 ? -9.514 -9.292 32.592 1.00 83.50 492 ARG A O 1
ATOM 3873 N N . ASN A 1 493 ? -10.364 -7.778 31.152 1.00 79.88 493 ASN A N 1
ATOM 3874 C CA . ASN A 1 493 ? -9.222 -7.693 30.237 1.00 79.88 493 ASN A CA 1
ATOM 3875 C C . ASN A 1 493 ? -8.785 -9.071 29.691 1.00 79.88 493 ASN A C 1
ATOM 3877 O O . ASN A 1 493 ? -7.600 -9.414 29.683 1.00 79.88 493 ASN A O 1
ATOM 3881 N N . LEU A 1 494 ? -9.764 -9.892 29.293 1.00 80.44 494 LEU A N 1
ATOM 3882 C CA . LEU A 1 494 ? -9.521 -11.225 28.732 1.00 80.44 494 LEU A CA 1
ATOM 3883 C C . LEU A 1 494 ? -9.040 -11.119 27.279 1.00 80.44 494 LEU A C 1
ATOM 3885 O O . LEU A 1 494 ? -9.464 -10.241 26.534 1.00 80.44 494 LEU A O 1
ATOM 3889 N N . ARG A 1 495 ? -8.172 -12.048 26.860 1.00 78.38 495 ARG A N 1
ATOM 3890 C CA . ARG A 1 495 ? -7.638 -12.103 25.484 1.00 78.38 495 ARG A CA 1
ATOM 3891 C C . ARG A 1 495 ? -8.630 -12.664 24.457 1.00 78.38 495 ARG A C 1
ATOM 3893 O O . ARG A 1 495 ? -8.407 -12.502 23.265 1.00 78.38 495 ARG A O 1
ATOM 3900 N N . SER A 1 496 ? -9.681 -13.344 24.906 1.00 83.88 496 SER A N 1
ATOM 3901 C CA . SER A 1 496 ? -10.686 -13.993 24.060 1.00 83.88 496 SER A CA 1
ATOM 3902 C C . SER A 1 496 ? -12.038 -14.038 24.767 1.00 83.88 496 SER A C 1
ATOM 3904 O O . SER A 1 496 ? -12.103 -13.963 25.998 1.00 83.88 496 SER A O 1
ATOM 3906 N N . HIS A 1 497 ? -13.120 -14.163 23.995 1.00 85.56 497 HIS A N 1
ATOM 3907 C CA . HIS A 1 497 ? -14.462 -14.298 24.558 1.00 85.56 497 HIS A CA 1
ATOM 3908 C C . HIS A 1 497 ? -14.573 -15.554 25.442 1.00 85.56 497 HIS A C 1
ATOM 3910 O O . HIS A 1 497 ? -13.993 -16.582 25.090 1.00 85.56 497 HIS A O 1
ATOM 3916 N N . PRO A 1 498 ? -15.321 -15.498 26.564 1.00 86.44 498 PRO A N 1
ATOM 3917 C CA . PRO A 1 498 ? -15.502 -16.652 27.449 1.00 86.44 498 PRO A CA 1
ATOM 3918 C C . PRO A 1 498 ? -16.199 -17.842 26.777 1.00 86.44 498 PRO A C 1
ATOM 3920 O O . PRO A 1 498 ? -15.892 -18.988 27.090 1.00 86.44 498 PRO A O 1
ATOM 3923 N N . PHE A 1 499 ? -17.127 -17.565 25.858 1.00 92.38 499 PHE A N 1
ATOM 3924 C CA . PHE A 1 499 ? -17.876 -18.558 25.093 1.00 92.38 499 PHE A CA 1
ATOM 3925 C C . PHE A 1 499 ? -17.922 -18.132 23.625 1.00 92.38 499 PHE A C 1
ATOM 3927 O O . PHE A 1 499 ? -18.033 -16.942 23.327 1.00 92.38 499 PHE A O 1
ATOM 3934 N N . THR A 1 500 ? -17.798 -19.096 22.715 1.00 90.38 500 THR A N 1
ATOM 3935 C CA . THR A 1 500 ? -17.913 -18.871 21.269 1.00 90.38 500 THR A CA 1
ATOM 3936 C C . THR A 1 500 ? -19.378 -18.890 20.841 1.00 90.38 500 THR A C 1
ATOM 3938 O O . THR A 1 500 ? -20.228 -19.435 21.545 1.00 90.38 500 THR A O 1
ATOM 3941 N N . ASP A 1 501 ? -19.680 -18.357 19.657 1.00 88.25 501 ASP A N 1
ATOM 3942 C CA . ASP A 1 501 ? -21.045 -18.362 19.114 1.00 88.25 501 ASP A CA 1
ATOM 3943 C C . ASP A 1 501 ? -21.633 -19.767 18.994 1.00 88.25 501 ASP A C 1
ATOM 3945 O O . ASP A 1 501 ? -22.817 -19.964 19.244 1.00 88.25 501 ASP A O 1
ATOM 3949 N N . THR A 1 502 ? -20.802 -20.759 18.670 1.00 87.94 502 THR A N 1
ATOM 3950 C CA . THR A 1 502 ? -21.217 -22.164 18.621 1.00 87.94 502 THR A CA 1
ATOM 3951 C C . THR A 1 502 ? -21.689 -22.655 19.985 1.00 87.94 502 THR A C 1
ATOM 3953 O O . THR A 1 502 ? -22.715 -23.321 20.078 1.00 87.94 502 THR A O 1
ATOM 3956 N N . VAL A 1 503 ? -20.967 -22.296 21.049 1.00 90.44 503 VAL A N 1
ATOM 3957 C CA . VAL A 1 503 ? -21.330 -22.675 22.418 1.00 90.44 503 VAL A CA 1
ATOM 3958 C C . VAL A 1 503 ? -22.587 -21.928 22.864 1.00 90.44 503 VAL A C 1
ATOM 3960 O O . VAL A 1 503 ? -23.474 -22.546 23.439 1.00 90.44 503 VAL A O 1
ATOM 3963 N N . LEU A 1 504 ? -22.705 -20.630 22.561 1.00 92.31 504 LEU A N 1
ATOM 3964 C CA . LEU A 1 504 ? -23.909 -19.842 22.862 1.00 92.31 504 LEU A CA 1
ATOM 3965 C C . LEU A 1 504 ? -25.147 -20.393 22.143 1.00 92.31 504 LEU A C 1
ATOM 3967 O O . LEU A 1 504 ? -26.222 -20.465 22.730 1.00 92.31 504 LEU A O 1
ATOM 3971 N N . ARG A 1 505 ? -24.995 -20.826 20.892 1.00 90.44 505 ARG A N 1
ATOM 3972 C CA . ARG A 1 505 ? -26.072 -21.457 20.131 1.00 90.44 505 ARG A CA 1
ATOM 3973 C C . ARG A 1 505 ? -26.505 -22.777 20.765 1.00 90.44 505 ARG A C 1
ATOM 3975 O O . ARG A 1 505 ? -27.689 -22.976 20.991 1.00 90.44 505 ARG A O 1
ATOM 3982 N N . GLU A 1 506 ? -25.563 -23.647 21.125 1.00 89.31 506 GLU A N 1
ATOM 3983 C CA . GLU A 1 506 ? -25.892 -24.902 21.818 1.00 89.31 506 GLU A CA 1
ATOM 3984 C C . GLU A 1 506 ? -26.541 -24.650 23.193 1.00 89.31 506 GLU A C 1
ATOM 3986 O O . GLU A 1 506 ? -27.459 -25.376 23.558 1.00 89.31 506 GLU A O 1
ATOM 3991 N N . MET A 1 507 ? -26.157 -23.589 23.920 1.00 91.31 507 MET A N 1
ATOM 3992 C CA . MET A 1 507 ? -26.830 -23.194 25.171 1.00 91.31 507 MET A CA 1
ATOM 3993 C C . MET A 1 507 ? -28.309 -22.842 24.961 1.00 91.31 507 MET A C 1
ATOM 3995 O O . MET A 1 507 ? -29.135 -23.191 25.803 1.00 91.31 507 MET A O 1
ATOM 3999 N N . ALA A 1 508 ? -28.641 -22.155 23.865 1.00 89.50 508 ALA A N 1
ATOM 4000 C CA . ALA A 1 508 ? -30.021 -21.803 23.538 1.00 89.50 508 ALA A CA 1
ATOM 4001 C C . ALA A 1 508 ? -30.842 -23.016 23.081 1.00 89.50 508 ALA A C 1
ATOM 4003 O O . ALA A 1 508 ? -32.023 -23.089 23.383 1.00 89.50 508 ALA A O 1
ATOM 4004 N N . ILE A 1 509 ? -30.210 -23.983 22.408 1.00 88.88 509 ILE A N 1
ATOM 4005 C CA . ILE A 1 509 ? -30.877 -25.199 21.922 1.00 88.88 509 ILE A CA 1
ATOM 4006 C C . ILE A 1 509 ? -31.129 -26.195 23.062 1.00 88.88 509 ILE A C 1
ATOM 4008 O O . ILE A 1 509 ? -32.188 -26.815 23.129 1.00 88.88 509 ILE A O 1
ATOM 4012 N N . SER A 1 510 ? -30.147 -26.400 23.947 1.00 87.12 510 SER A N 1
ATOM 4013 C CA . SER A 1 510 ? -30.210 -27.456 24.966 1.00 87.12 510 SER A CA 1
ATOM 4014 C C . SER A 1 510 ? -30.749 -26.995 26.321 1.00 87.12 510 SER A C 1
ATOM 4016 O O . SER A 1 510 ? -30.919 -27.834 27.200 1.00 87.12 510 SER A O 1
ATOM 4018 N N . PHE A 1 511 ? -30.946 -25.686 26.519 1.00 90.62 511 PHE A N 1
ATOM 4019 C CA . PHE A 1 511 ? -31.401 -25.056 27.766 1.00 90.62 511 PHE A CA 1
ATOM 4020 C C . PHE A 1 511 ? -30.810 -25.669 29.059 1.00 90.62 511 PHE A C 1
ATOM 4022 O O . PHE A 1 511 ? -31.562 -26.170 29.899 1.00 90.62 511 PHE A O 1
ATOM 4029 N N . PRO A 1 512 ? -29.475 -25.643 29.250 1.00 91.94 512 PRO A N 1
ATOM 4030 C CA . PRO A 1 512 ? -28.837 -26.216 30.436 1.00 91.94 512 PRO A CA 1
ATOM 4031 C C . PRO A 1 512 ? -29.295 -25.508 31.720 1.00 91.94 512 PRO A C 1
ATOM 4033 O O . PRO A 1 512 ? -29.302 -24.278 31.796 1.00 91.94 512 PRO A O 1
ATOM 4036 N N . GLU A 1 513 ? -29.625 -26.279 32.754 1.00 88.44 513 GLU A N 1
ATOM 4037 C CA . GLU A 1 513 ? -30.074 -25.762 34.054 1.00 88.44 513 GLU A CA 1
ATOM 4038 C C . GLU A 1 513 ? -28.958 -25.770 35.097 1.00 88.44 513 GLU A C 1
ATOM 4040 O O . GLU A 1 513 ? -28.975 -24.986 36.049 1.00 88.44 513 GLU A O 1
ATOM 4045 N N . THR A 1 514 ? -27.964 -26.641 34.914 1.00 92.19 514 THR A N 1
ATOM 4046 C CA . THR A 1 514 ? -26.855 -26.796 35.856 1.00 92.19 514 THR A CA 1
ATOM 4047 C C . THR A 1 514 ? -25.509 -26.461 35.225 1.00 92.19 514 THR A C 1
ATOM 4049 O O . THR A 1 514 ? -25.270 -26.638 34.031 1.00 92.19 514 THR A O 1
ATOM 4052 N N . GLN A 1 515 ? -24.558 -26.032 36.055 1.00 87.38 515 GLN A N 1
ATOM 4053 C CA . GLN A 1 515 ? -23.189 -25.765 35.607 1.00 87.38 515 GLN A CA 1
ATOM 4054 C C . GLN A 1 515 ? -22.516 -27.019 35.022 1.00 87.38 515 GLN A C 1
ATOM 4056 O O . GLN A 1 515 ? -21.689 -26.919 34.119 1.00 87.38 515 GLN A O 1
ATOM 4061 N N . LYS A 1 516 ? -22.906 -28.205 35.501 1.00 87.69 516 LYS A N 1
ATOM 4062 C CA . LYS A 1 516 ? -22.421 -29.495 35.003 1.00 87.69 516 LYS A CA 1
ATOM 4063 C C . LYS A 1 516 ? -22.922 -29.794 33.587 1.00 87.69 516 LYS A C 1
ATOM 4065 O O . LYS A 1 516 ? -22.160 -30.312 32.781 1.00 87.69 516 LYS A O 1
ATOM 4070 N N . GLU A 1 517 ? -24.166 -29.443 33.270 1.00 88.12 517 GLU A N 1
ATOM 4071 C CA . GLU A 1 517 ? -24.700 -29.537 31.903 1.00 88.12 517 GLU A CA 1
ATOM 4072 C C . GLU A 1 517 ? -24.016 -28.543 30.968 1.00 88.12 517 GLU A C 1
ATOM 4074 O O . GLU A 1 517 ? -23.657 -28.905 29.852 1.00 88.12 517 GLU A O 1
ATOM 4079 N N . LEU A 1 518 ? -23.731 -27.332 31.455 1.00 89.12 518 LEU A N 1
ATOM 4080 C CA . LEU A 1 518 ? -23.002 -26.321 30.689 1.00 89.12 518 LEU A CA 1
ATOM 4081 C C . LEU A 1 518 ? -21.577 -26.777 30.326 1.00 89.12 518 LEU A C 1
ATOM 4083 O O . LEU A 1 518 ? -21.104 -26.504 29.227 1.00 89.12 518 LEU A O 1
ATOM 4087 N N . MET A 1 519 ? -20.901 -27.504 31.225 1.00 89.06 519 MET A N 1
ATOM 4088 C CA . MET A 1 519 ? -19.582 -28.103 30.957 1.00 89.06 519 MET A CA 1
ATOM 4089 C C . MET A 1 519 ? -19.625 -29.225 29.913 1.00 89.06 519 MET A C 1
ATOM 4091 O O . MET A 1 519 ? -18.603 -29.507 29.292 1.00 89.06 519 MET A O 1
ATOM 4095 N N . ASN A 1 520 ? -20.777 -29.872 29.722 1.00 89.19 520 ASN A N 1
ATOM 4096 C CA . ASN A 1 520 ? -20.929 -30.957 28.753 1.00 89.19 520 ASN A CA 1
ATOM 4097 C C . ASN A 1 520 ? -21.193 -30.450 27.325 1.00 89.19 520 ASN A C 1
ATOM 4099 O O . ASN A 1 520 ? -21.226 -31.260 26.398 1.00 89.19 520 ASN A O 1
ATOM 4103 N N . ILE A 1 521 ? -21.367 -29.137 27.125 1.00 88.56 521 ILE A N 1
ATOM 4104 C CA . ILE A 1 521 ? -21.560 -28.556 25.794 1.00 88.56 521 ILE A CA 1
ATOM 4105 C C . ILE A 1 521 ? -20.255 -28.659 24.983 1.00 88.56 521 ILE A C 1
ATOM 4107 O O . ILE A 1 521 ? -19.198 -28.224 25.457 1.00 88.56 521 ILE A O 1
ATOM 4111 N N . PRO A 1 522 ? -20.293 -29.185 23.742 1.00 81.50 522 PRO A N 1
ATOM 4112 C CA . PRO A 1 522 ? -19.116 -29.274 22.886 1.00 81.50 522 PRO A CA 1
ATOM 4113 C C . PRO A 1 522 ? -18.446 -27.909 22.672 1.00 81.50 522 PRO A C 1
ATOM 4115 O O . PRO A 1 522 ? -19.052 -26.974 22.157 1.00 81.50 522 PRO A O 1
ATOM 4118 N N . GLY A 1 523 ? -17.171 -27.801 23.053 1.00 80.94 523 GLY A N 1
ATOM 4119 C CA . GLY A 1 523 ? -16.387 -26.570 22.907 1.00 80.94 523 GLY A CA 1
ATOM 4120 C C . GLY A 1 523 ? -16.512 -25.573 24.065 1.00 80.94 523 GLY A C 1
ATOM 4121 O O . GLY A 1 523 ? -15.881 -24.518 24.003 1.00 80.94 523 GLY A O 1
ATOM 4122 N N . ALA A 1 524 ? -17.268 -25.886 25.125 1.00 86.38 524 ALA A N 1
ATOM 4123 C CA . ALA A 1 524 ? -17.300 -25.073 26.337 1.00 86.38 524 ALA A CA 1
ATOM 4124 C C . ALA A 1 524 ? -16.016 -25.264 27.167 1.00 86.38 524 ALA A C 1
ATOM 4126 O O . ALA A 1 524 ? -15.670 -26.374 27.571 1.00 86.38 524 ALA A O 1
ATOM 4127 N N . ASP A 1 525 ? -15.303 -24.171 27.445 1.00 87.00 525 ASP A N 1
ATOM 4128 C CA . ASP A 1 525 ? -14.110 -24.200 28.293 1.00 87.00 525 ASP A CA 1
ATOM 4129 C C . ASP A 1 525 ? -14.500 -24.353 29.775 1.00 87.00 525 ASP A C 1
ATOM 4131 O O . ASP A 1 525 ? -15.227 -23.529 30.335 1.00 87.00 525 ASP A O 1
ATOM 4135 N N . ALA A 1 526 ? -13.995 -25.400 30.435 1.00 86.88 526 ALA A N 1
ATOM 4136 C CA . ALA A 1 526 ? -14.348 -25.726 31.818 1.00 86.88 526 ALA A CA 1
ATOM 4137 C C . ALA A 1 526 ? -13.980 -24.619 32.829 1.00 86.88 526 ALA A C 1
ATOM 4139 O O . ALA A 1 526 ? -14.682 -24.433 33.829 1.00 86.88 526 ALA A O 1
ATOM 4140 N N . GLN A 1 527 ? -12.911 -23.852 32.583 1.00 86.44 527 GLN A N 1
ATOM 4141 C CA . GLN A 1 527 ? -12.531 -22.728 33.442 1.00 86.44 527 GLN A CA 1
ATOM 4142 C C . GLN A 1 527 ? -13.491 -21.553 33.248 1.00 86.44 527 GLN A C 1
ATOM 4144 O O . GLN A 1 527 ? -13.936 -20.957 34.231 1.00 86.44 527 GLN A O 1
ATOM 4149 N N . MET A 1 528 ? -13.872 -21.257 32.003 1.00 88.25 528 MET A N 1
ATOM 4150 C CA . MET A 1 528 ? -14.844 -20.200 31.699 1.00 88.25 528 MET A CA 1
ATOM 4151 C C . MET A 1 528 ? -16.237 -20.533 32.239 1.00 88.25 528 MET A C 1
ATOM 4153 O O . MET A 1 528 ? -16.894 -19.660 32.808 1.00 88.25 528 MET A O 1
ATOM 4157 N N . VAL A 1 529 ? -16.659 -21.799 32.163 1.00 89.06 529 VAL A N 1
ATOM 4158 C CA . VAL A 1 529 ? -17.898 -22.277 32.798 1.00 89.06 529 VAL A CA 1
ATOM 4159 C C . VAL A 1 529 ? -17.838 -22.124 34.317 1.00 89.06 529 VAL A C 1
ATOM 4161 O O . VAL A 1 529 ? -18.815 -21.682 34.920 1.00 89.06 529 VAL A O 1
ATOM 4164 N N . THR A 1 530 ? -16.698 -22.417 34.944 1.00 89.75 530 THR A N 1
ATOM 4165 C CA . THR A 1 530 ? -16.529 -22.258 36.399 1.00 89.75 530 THR A CA 1
ATOM 4166 C C . THR A 1 530 ? -16.654 -20.794 36.832 1.00 89.75 530 THR A C 1
ATOM 4168 O O . THR A 1 530 ? -17.318 -20.491 37.819 1.00 89.75 530 THR A O 1
ATOM 4171 N N . LEU A 1 531 ? -16.044 -19.877 36.076 1.00 87.12 531 LEU A N 1
ATOM 4172 C CA . LEU A 1 531 ? -15.982 -18.454 36.419 1.00 87.12 531 LEU A CA 1
ATOM 4173 C C . LEU A 1 531 ? -17.244 -17.668 36.041 1.00 87.12 531 LEU A C 1
ATOM 4175 O O . LEU A 1 531 ? -17.621 -16.736 36.753 1.00 87.12 531 LEU A O 1
ATOM 4179 N N . TYR A 1 532 ? -17.871 -18.004 34.912 1.00 91.25 532 TYR A N 1
ATOM 4180 C CA . TYR A 1 532 ? -18.926 -17.189 34.302 1.00 91.25 532 TYR A CA 1
ATOM 4181 C C . TYR A 1 532 ? -20.231 -17.950 34.044 1.00 91.25 532 TYR A C 1
ATOM 4183 O O . TYR A 1 532 ? -21.230 -17.314 33.710 1.00 91.25 532 TYR A O 1
ATOM 4191 N N . GLY A 1 533 ? -20.266 -19.272 34.245 1.00 88.50 533 GLY A N 1
ATOM 4192 C CA . GLY A 1 533 ? -21.425 -20.118 33.942 1.00 88.50 533 GLY A CA 1
ATOM 4193 C C . GLY A 1 533 ? -22.720 -19.672 34.624 1.00 88.50 533 GLY A C 1
ATOM 4194 O O . GLY A 1 533 ? -23.737 -19.564 33.955 1.00 88.50 533 GLY A O 1
ATOM 4195 N N . GLU A 1 534 ? -22.681 -19.284 35.902 1.00 90.38 534 GLU A N 1
ATOM 4196 C CA . GLU A 1 534 ? -23.846 -18.770 36.658 1.00 90.38 534 GLU A CA 1
ATOM 4197 C C . GLU A 1 534 ? -24.526 -17.551 36.009 1.00 90.38 534 GLU A C 1
ATOM 4199 O O . GLU A 1 534 ? -25.733 -17.325 36.118 1.00 90.38 534 GLU A O 1
ATOM 4204 N N . ARG A 1 535 ? -23.749 -16.720 35.312 1.00 90.94 535 ARG A N 1
ATOM 4205 C CA . ARG A 1 535 ? -24.281 -15.550 34.608 1.00 90.94 535 ARG A CA 1
ATOM 4206 C C . ARG A 1 535 ? -25.034 -15.968 33.346 1.00 90.94 535 ARG A C 1
ATOM 4208 O O . ARG A 1 535 ? -26.113 -15.441 33.093 1.00 90.94 535 ARG A O 1
ATOM 4215 N N . PHE A 1 536 ? -24.506 -16.952 32.621 1.00 92.81 536 PHE A N 1
ATOM 4216 C CA . PHE A 1 536 ? -25.138 -17.500 31.423 1.00 92.81 536 PHE A CA 1
ATOM 4217 C C . PHE A 1 536 ? -26.319 -18.419 31.751 1.00 92.81 536 PHE A C 1
ATOM 4219 O O . PHE A 1 536 ? -27.317 -18.350 31.052 1.00 92.81 536 PHE A O 1
ATOM 4226 N N . LEU A 1 537 ? -26.298 -19.174 32.854 1.00 92.12 537 LEU A N 1
ATOM 4227 C CA . LEU A 1 537 ? -27.447 -19.976 33.302 1.00 92.12 537 LEU A CA 1
ATOM 4228 C C . LEU A 1 537 ? -28.670 -19.107 33.630 1.00 92.12 537 LEU A C 1
ATOM 4230 O O . LEU A 1 537 ? -29.796 -19.468 33.299 1.00 92.12 537 LEU A O 1
ATOM 4234 N N . ARG A 1 538 ? -28.470 -17.916 34.216 1.00 91.75 538 ARG A N 1
ATOM 4235 C CA . ARG A 1 538 ? -29.563 -16.946 34.418 1.00 91.75 538 ARG A CA 1
ATOM 4236 C C . ARG A 1 538 ? -30.139 -16.436 33.102 1.00 91.75 538 ARG A C 1
ATOM 4238 O O . ARG A 1 538 ? -31.354 -16.283 32.996 1.00 91.75 538 ARG A O 1
ATOM 4245 N N . LEU A 1 539 ? -29.278 -16.191 32.116 1.00 91.75 539 LEU A N 1
ATOM 4246 C CA . LEU A 1 539 ? -29.699 -15.783 30.780 1.00 91.75 539 LEU A CA 1
ATOM 4247 C C . LEU A 1 539 ? -30.492 -16.907 30.099 1.00 91.75 539 LEU A C 1
ATOM 4249 O O . LEU A 1 539 ? -31.611 -16.676 29.657 1.00 91.75 539 LEU A O 1
ATOM 4253 N N . VAL A 1 540 ? -29.966 -18.135 30.114 1.00 93.00 540 VAL A N 1
ATOM 4254 C CA . VAL A 1 540 ? -30.622 -19.336 29.569 1.00 93.00 540 VAL A CA 1
ATOM 4255 C C . VAL A 1 540 ? -31.995 -19.533 30.203 1.00 93.00 540 VAL A C 1
ATOM 4257 O O . VAL A 1 540 ? -32.978 -19.694 29.489 1.00 93.00 540 VAL A O 1
ATOM 4260 N N . LYS A 1 541 ? -32.099 -19.434 31.533 1.00 92.06 541 LYS A N 1
ATOM 4261 C CA . LYS A 1 541 ? -33.372 -19.575 32.251 1.00 92.06 541 LYS A CA 1
ATOM 4262 C C . LYS A 1 541 ? -34.412 -18.538 31.817 1.00 92.06 541 LYS A C 1
ATOM 4264 O O . LYS A 1 541 ? -35.590 -18.863 31.701 1.00 92.06 541 LYS A O 1
ATOM 4269 N N . ARG A 1 542 ? -33.992 -17.296 31.558 1.00 92.50 542 ARG A N 1
ATOM 4270 C CA . ARG A 1 542 ? -34.891 -16.234 31.081 1.00 92.50 542 ARG A CA 1
ATOM 4271 C C . ARG A 1 542 ? -35.458 -16.563 29.699 1.00 92.50 542 ARG A C 1
ATOM 4273 O O . ARG A 1 542 ? -36.659 -16.426 29.495 1.00 92.50 542 ARG A O 1
ATOM 4280 N N . TYR A 1 543 ? -34.606 -17.018 28.783 1.00 89.88 543 TYR A N 1
ATOM 4281 C CA . TYR A 1 543 ? -35.019 -17.377 27.425 1.00 89.88 543 TYR A CA 1
ATOM 4282 C C . TYR A 1 543 ? -35.829 -18.675 27.377 1.00 89.88 543 TYR A C 1
ATOM 4284 O O . TYR A 1 543 ? -36.802 -18.733 26.634 1.00 89.88 543 TYR A O 1
ATOM 4292 N N . LYS A 1 544 ? -35.518 -19.656 28.232 1.00 90.50 544 LYS A N 1
ATOM 4293 C CA . LYS A 1 544 ? -36.331 -20.866 28.416 1.00 90.50 544 LYS A CA 1
ATOM 4294 C C . LYS A 1 544 ? -37.766 -20.519 28.821 1.00 90.50 544 LYS A C 1
ATOM 4296 O O . LYS A 1 544 ? -38.708 -20.946 28.167 1.00 90.50 544 LYS A O 1
ATOM 4301 N N . ASN A 1 545 ? -37.929 -19.678 29.844 1.00 88.06 545 ASN A N 1
ATOM 4302 C CA . ASN A 1 545 ? -39.254 -19.256 30.306 1.00 88.06 545 ASN A CA 1
ATOM 4303 C C . ASN A 1 545 ? -40.028 -18.481 29.225 1.00 88.06 545 ASN A C 1
ATOM 4305 O O . ASN A 1 545 ? -41.240 -18.642 29.102 1.00 88.06 545 ASN A O 1
ATOM 4309 N N . ASN A 1 546 ? -39.339 -17.636 28.448 1.00 86.06 546 ASN A N 1
ATOM 4310 C CA . ASN A 1 546 ? -39.962 -16.905 27.343 1.00 86.06 546 ASN A CA 1
ATOM 4311 C C . ASN A 1 546 ? -40.438 -17.866 26.241 1.00 86.06 546 ASN A C 1
ATOM 4313 O O . ASN A 1 546 ? -41.577 -17.785 25.792 1.00 86.06 546 ASN A O 1
ATOM 4317 N N . PHE A 1 547 ? -39.593 -18.828 25.865 1.00 87.06 547 PHE A N 1
ATOM 4318 C CA . PHE A 1 547 ? -39.918 -19.854 24.879 1.00 87.06 547 PHE A CA 1
ATOM 4319 C C . PHE A 1 547 ? -41.107 -20.727 25.313 1.00 87.06 547 PHE A C 1
ATOM 4321 O O . PHE A 1 547 ? -42.043 -20.924 24.540 1.00 87.06 547 PHE A O 1
ATOM 4328 N N . GLU A 1 548 ? -41.132 -21.184 26.569 1.00 85.38 548 GLU A N 1
ATOM 4329 C CA . GLU A 1 548 ? -42.253 -21.950 27.132 1.00 85.38 548 GLU A CA 1
ATOM 4330 C C . GLU A 1 548 ? -43.557 -21.130 27.159 1.00 85.38 548 GLU A C 1
ATOM 4332 O O . GLU A 1 548 ? -44.623 -21.653 26.830 1.00 85.38 548 GLU A O 1
ATOM 4337 N N . SER A 1 549 ? -43.478 -19.831 27.477 1.00 82.19 549 SER A N 1
ATOM 4338 C CA . SER A 1 549 ? -44.635 -18.925 27.456 1.00 82.19 549 SER A CA 1
ATOM 4339 C C . SER A 1 549 ? -45.185 -18.714 26.042 1.00 82.19 549 SER A C 1
ATOM 4341 O O . SER A 1 549 ? -46.401 -18.753 25.851 1.00 82.19 549 SER A O 1
ATOM 4343 N N . MET A 1 550 ? -44.314 -18.505 25.050 1.00 78.75 550 MET A N 1
ATOM 4344 C CA . MET A 1 550 ? -44.724 -18.310 23.653 1.00 78.75 550 MET A CA 1
ATOM 4345 C C . MET A 1 550 ? -45.314 -19.593 23.055 1.00 78.75 550 MET A C 1
ATOM 4347 O O . MET A 1 550 ? -46.361 -19.552 22.412 1.00 78.75 550 MET A O 1
ATOM 4351 N N . THR A 1 551 ? -44.722 -20.750 23.360 1.00 79.31 551 THR A N 1
ATOM 4352 C CA . THR A 1 551 ? -45.232 -22.056 22.909 1.00 79.31 551 THR A CA 1
ATOM 4353 C C . THR A 1 551 ? -46.597 -22.374 23.539 1.00 79.31 551 THR A C 1
ATOM 4355 O O . THR A 1 551 ? -47.503 -22.866 22.865 1.00 79.31 551 THR A O 1
ATOM 4358 N N . GLY A 1 552 ? -46.789 -22.043 24.822 1.00 69.44 552 GLY A N 1
ATOM 4359 C CA . GLY A 1 552 ? -48.058 -22.242 25.530 1.00 69.44 552 GLY A CA 1
ATOM 4360 C C . GLY A 1 552 ? -49.217 -21.390 24.997 1.00 69.44 552 GLY A C 1
ATOM 4361 O O . GLY A 1 552 ? -50.354 -21.861 24.956 1.00 69.44 552 GLY A O 1
ATOM 4362 N N . GLN A 1 553 ? -48.943 -20.164 24.543 1.00 60.41 553 GLN A N 1
ATOM 4363 C CA . GLN A 1 553 ? -49.946 -19.302 23.903 1.00 60.41 553 GLN A CA 1
ATOM 4364 C C . GLN A 1 553 ? -50.320 -19.807 22.502 1.00 60.41 553 GLN A C 1
ATOM 4366 O O . GLN A 1 553 ? -51.501 -19.824 22.151 1.00 60.41 553 GLN A O 1
ATOM 4371 N N . HIS A 1 554 ? -49.339 -20.301 21.743 1.00 58.91 554 HIS A N 1
ATOM 4372 C CA . HIS A 1 554 ? -49.554 -20.848 20.402 1.00 58.91 554 HIS A CA 1
ATOM 4373 C C . HIS A 1 554 ? -50.444 -22.108 20.409 1.00 58.91 554 HIS A C 1
ATOM 4375 O O . HIS A 1 554 ? -51.271 -22.293 19.514 1.00 58.91 554 HIS A O 1
ATOM 4381 N N . LEU A 1 555 ? -50.336 -22.938 21.454 1.00 55.59 555 LEU A N 1
ATOM 4382 C CA . LEU A 1 555 ? -51.191 -24.114 21.672 1.00 55.59 555 LEU A CA 1
ATOM 4383 C C . LEU A 1 555 ? -52.624 -23.745 22.106 1.00 55.59 555 LEU A C 1
ATOM 4385 O O . LEU A 1 555 ? -53.570 -24.405 21.690 1.00 55.59 555 LEU A O 1
ATOM 4389 N N . GLN A 1 556 ? -52.815 -22.671 22.883 1.00 51.75 556 GLN A N 1
ATOM 4390 C CA . GLN A 1 556 ? -54.154 -22.206 23.294 1.00 51.75 556 GLN A CA 1
ATOM 4391 C C . GLN A 1 556 ? -54.934 -21.519 22.163 1.00 51.75 556 GLN A C 1
ATOM 4393 O O . GLN A 1 556 ? -56.165 -21.502 22.180 1.00 51.75 556 GLN A O 1
ATOM 4398 N N . GLN A 1 557 ? -54.241 -20.954 21.173 1.00 47.12 557 GLN A N 1
ATOM 4399 C CA . GLN A 1 557 ? -54.873 -20.317 20.017 1.00 47.12 557 GLN A CA 1
ATOM 4400 C C . GLN A 1 557 ? -55.317 -21.333 18.951 1.00 47.12 557 GLN A C 1
ATOM 4402 O O . GLN A 1 557 ? -56.265 -21.062 18.216 1.00 47.12 557 GLN A O 1
ATOM 4407 N N . ALA A 1 558 ? -54.703 -22.522 18.922 1.00 47.78 558 ALA A N 1
ATOM 4408 C CA . ALA A 1 558 ? -55.104 -23.635 18.059 1.00 47.78 558 ALA A CA 1
ATOM 4409 C C . ALA A 1 558 ? -56.396 -24.350 18.521 1.00 47.78 558 ALA A C 1
ATOM 4411 O O . ALA A 1 558 ? -57.050 -24.993 17.704 1.00 47.78 558 ALA A O 1
ATOM 4412 N N . ASP A 1 559 ? -56.795 -24.199 19.792 1.00 43.09 559 ASP A N 1
ATOM 4413 C CA . ASP A 1 559 ? -57.974 -24.853 20.399 1.00 43.09 559 ASP A CA 1
ATOM 4414 C C . ASP A 1 559 ? -59.261 -23.997 20.365 1.00 43.09 559 ASP A C 1
ATOM 4416 O O . ASP A 1 559 ? -60.319 -24.403 20.855 1.00 43.09 559 ASP A O 1
ATOM 4420 N N . LYS A 1 560 ? -59.221 -22.800 19.761 1.00 41.22 560 LYS A N 1
ATOM 4421 C CA . LYS A 1 560 ? -60.441 -22.037 19.461 1.00 41.22 560 LYS A CA 1
ATOM 4422 C C . LYS A 1 560 ? -61.051 -22.550 18.157 1.00 41.22 560 LYS A C 1
ATOM 4424 O O . LYS A 1 560 ? -60.552 -22.268 17.072 1.00 41.22 560 LYS A O 1
ATOM 4429 N N . VAL A 1 561 ? -62.146 -23.299 18.292 1.00 46.59 561 VAL A N 1
ATOM 4430 C CA . VAL A 1 561 ? -63.012 -23.778 17.203 1.00 46.59 561 VAL A CA 1
ATOM 4431 C C . VAL A 1 561 ? -63.250 -22.661 16.178 1.00 46.59 561 VAL A C 1
ATOM 4433 O O . VAL A 1 561 ? -63.819 -21.622 16.513 1.00 46.59 561 VAL A O 1
ATOM 4436 N N . LYS A 1 562 ? -62.809 -22.880 14.932 1.00 43.00 562 LYS A N 1
ATOM 4437 C CA . LYS A 1 562 ? -63.152 -22.028 13.785 1.00 43.00 562 LYS A CA 1
ATOM 4438 C C . LYS A 1 562 ? -64.665 -22.069 13.567 1.00 43.00 562 LYS A C 1
ATOM 4440 O O . LYS A 1 562 ? -65.241 -23.144 13.415 1.00 43.00 562 LYS A O 1
ATOM 4445 N N . ASP A 1 563 ? -65.275 -20.889 13.560 1.00 46.59 563 ASP A N 1
ATOM 4446 C CA . ASP A 1 563 ? -66.669 -20.663 13.185 1.00 46.59 563 ASP A CA 1
ATOM 4447 C C . ASP A 1 563 ? -66.937 -21.252 11.777 1.00 46.59 563 ASP A C 1
ATOM 4449 O O . ASP A 1 563 ? -66.162 -20.963 10.858 1.00 46.59 563 ASP A O 1
ATOM 4453 N N . PRO A 1 564 ? -67.979 -22.086 11.574 1.00 50.16 564 PRO A N 1
ATOM 4454 C CA . PRO A 1 564 ? -68.260 -22.725 10.287 1.00 50.16 564 PRO A CA 1
ATOM 4455 C C . PRO A 1 564 ? -68.646 -21.764 9.156 1.00 50.16 564 PRO A C 1
ATOM 4457 O O . PRO A 1 564 ? -68.809 -22.227 8.031 1.00 50.16 564 PRO A O 1
ATOM 4460 N N . ASN A 1 565 ? -68.833 -20.469 9.429 1.00 48.84 565 ASN A N 1
ATOM 4461 C CA . ASN A 1 565 ? -69.463 -19.550 8.481 1.00 48.84 565 ASN A CA 1
ATOM 4462 C C . ASN A 1 565 ? -68.529 -18.513 7.838 1.00 48.84 565 ASN A C 1
ATOM 4464 O O . ASN A 1 565 ? -69.002 -17.501 7.323 1.00 48.84 565 ASN A O 1
ATOM 4468 N N . HIS A 1 566 ? -67.213 -18.735 7.849 1.00 49.56 566 HIS A N 1
ATOM 4469 C CA . HIS A 1 566 ? -66.287 -17.874 7.112 1.00 49.56 566 HIS A CA 1
ATOM 4470 C C . HIS A 1 566 ? -66.014 -18.448 5.715 1.00 49.56 566 HIS A C 1
ATOM 4472 O O . HIS A 1 566 ? -65.010 -19.125 5.487 1.00 49.56 566 HIS A O 1
ATOM 4478 N N . GLU A 1 567 ? -66.951 -18.212 4.793 1.00 37.81 567 GLU A N 1
ATOM 4479 C CA . GLU A 1 567 ? -66.725 -18.414 3.362 1.00 37.81 567 GLU A CA 1
ATOM 4480 C C . GLU A 1 567 ? -65.718 -17.382 2.841 1.00 37.81 567 GLU A C 1
ATOM 4482 O O . GLU A 1 567 ? -65.830 -16.178 3.074 1.00 37.81 567 GLU A O 1
ATOM 4487 N N . ILE A 1 568 ? -64.716 -17.906 2.143 1.00 44.03 568 ILE A N 1
ATOM 4488 C CA . ILE A 1 568 ? -63.681 -17.169 1.430 1.00 44.03 568 ILE A CA 1
ATOM 4489 C C . ILE A 1 568 ? -64.346 -16.487 0.234 1.00 44.03 568 ILE A C 1
ATOM 4491 O O . ILE A 1 568 ? -64.863 -17.168 -0.650 1.00 44.03 568 ILE A O 1
ATOM 4495 N N . ILE A 1 569 ? -64.304 -15.157 0.191 1.00 38.00 569 ILE A N 1
ATOM 4496 C CA . ILE A 1 569 ? -64.552 -14.402 -1.036 1.00 38.00 569 ILE A CA 1
ATOM 4497 C C . ILE A 1 569 ? -63.182 -13.968 -1.556 1.00 38.00 569 ILE A C 1
ATOM 4499 O O . ILE A 1 569 ? -62.580 -13.028 -1.041 1.00 38.00 569 ILE A O 1
ATOM 4503 N N . GLU A 1 570 ? -62.677 -14.691 -2.553 1.00 41.38 570 GLU A N 1
ATOM 4504 C CA . GLU A 1 570 ? -61.621 -14.189 -3.427 1.00 41.38 570 GLU A CA 1
ATOM 4505 C C . GLU A 1 570 ? -62.246 -13.134 -4.345 1.00 41.38 570 GLU A C 1
ATOM 4507 O O . GLU A 1 570 ? -63.142 -13.441 -5.132 1.00 41.38 570 GLU A O 1
ATOM 4512 N N . ILE A 1 571 ? -61.795 -11.887 -4.219 1.00 35.84 571 ILE A N 1
ATOM 4513 C CA . ILE A 1 571 ? -62.027 -10.843 -5.217 1.00 35.84 571 ILE A CA 1
ATOM 4514 C C . ILE A 1 571 ? -60.665 -10.556 -5.840 1.00 35.84 571 ILE A C 1
ATOM 4516 O O . ILE A 1 571 ? -59.769 -10.039 -5.169 1.00 35.84 571 ILE A O 1
ATOM 4520 N N . SER A 1 572 ? -60.506 -10.978 -7.093 1.00 36.41 572 SER A N 1
ATOM 4521 C CA . SER A 1 572 ? -59.495 -10.455 -8.007 1.00 36.41 572 SER A CA 1
ATOM 4522 C C . SER A 1 572 ? -60.014 -9.187 -8.692 1.00 36.41 572 SER A C 1
ATOM 4524 O O . SER A 1 572 ? -61.204 -8.886 -8.598 1.00 36.41 572 SER A O 1
ATOM 4526 N N . ASP A 1 573 ? -59.102 -8.542 -9.423 1.00 34.19 573 ASP A N 1
ATOM 4527 C CA . ASP A 1 573 ? -59.288 -7.458 -10.406 1.00 34.19 573 ASP A CA 1
ATOM 4528 C C . ASP A 1 573 ? -59.011 -6.073 -9.792 1.00 34.19 573 ASP A C 1
ATOM 4530 O O . ASP A 1 573 ? -59.627 -5.681 -8.805 1.00 34.19 573 ASP A O 1
ATOM 4534 N N . GLU A 1 574 ? -57.862 -5.462 -10.107 1.00 41.56 574 GLU A N 1
ATOM 4535 C CA . GLU A 1 574 ? -57.532 -4.677 -11.323 1.00 41.56 574 GLU A CA 1
ATOM 4536 C C . GLU A 1 574 ? -58.000 -3.210 -11.201 1.00 41.56 574 GLU A C 1
ATOM 4538 O O . GLU A 1 574 ? -58.978 -2.924 -10.519 1.00 41.56 574 GLU A O 1
ATOM 4543 N N . ASP A 1 575 ? -57.240 -2.320 -11.855 1.00 36.94 575 ASP A N 1
ATOM 4544 C CA . ASP A 1 575 ? -57.372 -0.852 -11.995 1.00 36.94 575 ASP A CA 1
ATOM 4545 C C . ASP A 1 575 ? -56.604 -0.030 -10.932 1.00 36.94 575 ASP A C 1
ATOM 4547 O O . ASP A 1 575 ? -56.873 -0.093 -9.736 1.00 36.94 575 ASP A O 1
ATOM 4551 N N . GLU A 1 576 ? -55.432 0.534 -11.251 1.00 39.47 576 GLU A N 1
ATOM 4552 C CA . GLU A 1 576 ? -55.132 1.755 -12.035 1.00 39.47 576 GLU A CA 1
ATOM 4553 C C . GLU A 1 576 ? -55.268 3.081 -11.252 1.00 39.47 576 GLU A C 1
ATOM 4555 O O . GLU A 1 576 ? -56.288 3.377 -10.644 1.00 39.47 576 GLU A O 1
ATOM 4560 N N . GLU A 1 577 ? -54.186 3.864 -11.378 1.00 34.53 577 GLU A N 1
ATOM 4561 C CA . GLU A 1 577 ? -54.032 5.323 -11.235 1.00 34.53 577 GLU A CA 1
ATOM 4562 C C . GLU A 1 577 ? -53.876 5.976 -9.840 1.00 34.53 577 GLU A C 1
ATOM 4564 O O . GLU A 1 577 ? -54.780 6.053 -9.014 1.00 34.53 577 GLU A O 1
ATOM 4569 N N . ASP A 1 578 ? -52.633 6.444 -9.637 1.00 39.41 578 ASP A N 1
ATOM 4570 C CA . ASP A 1 578 ? -52.169 7.739 -9.114 1.00 39.41 578 ASP A CA 1
ATOM 4571 C C . ASP A 1 578 ? -53.161 8.640 -8.352 1.00 39.41 578 ASP A C 1
ATOM 4573 O O . ASP A 1 578 ? -54.168 9.079 -8.894 1.00 39.41 578 ASP A O 1
ATOM 4577 N N . ASP A 1 579 ? -52.757 9.080 -7.154 1.00 33.81 579 ASP A N 1
ATOM 4578 C CA . ASP A 1 579 ? -52.623 10.521 -6.902 1.00 33.81 579 ASP A CA 1
ATOM 4579 C C . ASP A 1 579 ? -51.798 10.817 -5.636 1.00 33.81 579 ASP A C 1
ATOM 4581 O O . ASP A 1 579 ? -51.998 10.266 -4.550 1.00 33.81 579 ASP A O 1
ATOM 4585 N N . ASP A 1 580 ? -50.846 11.728 -5.819 1.00 37.53 580 ASP A N 1
ATOM 4586 C CA . ASP A 1 580 ? -50.069 12.402 -4.789 1.00 37.53 580 ASP A CA 1
ATOM 4587 C C . ASP A 1 580 ? -50.973 13.231 -3.860 1.00 37.53 580 ASP A C 1
ATOM 4589 O O . ASP A 1 580 ? -51.851 13.947 -4.331 1.00 37.53 580 ASP A O 1
ATOM 4593 N N . ALA A 1 581 ? -50.673 13.265 -2.557 1.00 33.84 581 ALA A N 1
ATOM 4594 C CA . ALA A 1 581 ? -50.482 14.521 -1.817 1.00 33.84 581 ALA A CA 1
ATOM 4595 C C . ALA A 1 581 ? -50.257 14.273 -0.322 1.00 33.84 581 ALA A C 1
ATOM 4597 O O . ALA A 1 581 ? -51.029 13.615 0.371 1.00 33.84 581 ALA A O 1
ATOM 4598 N N . ALA A 1 582 ? -49.195 14.901 0.175 1.00 44.69 582 ALA A N 1
ATOM 4599 C CA . ALA A 1 582 ? -49.004 15.236 1.574 1.00 44.69 582 ALA A CA 1
ATOM 4600 C C . ALA A 1 582 ? -50.216 15.986 2.141 1.00 44.69 582 ALA A C 1
ATOM 4602 O O . ALA A 1 582 ? -50.758 16.828 1.439 1.00 44.69 582 ALA A O 1
ATOM 4603 N N . PHE A 1 583 ? -50.539 15.791 3.418 1.00 28.70 583 PHE A N 1
ATOM 4604 C CA . PHE A 1 583 ? -50.827 16.901 4.327 1.00 28.70 583 PHE A CA 1
ATOM 4605 C C . PHE A 1 583 ? -50.712 16.435 5.782 1.00 28.70 583 PHE A C 1
ATOM 4607 O O . PHE A 1 583 ? -51.083 15.317 6.136 1.00 28.70 583 PHE A O 1
ATOM 4614 N N . GLU A 1 584 ? -50.101 17.310 6.574 1.00 44.94 584 GLU A N 1
ATOM 4615 C CA . GLU A 1 584 ? -50.078 17.311 8.032 1.00 44.94 584 GLU A CA 1
ATOM 4616 C C . GLU A 1 584 ? -51.507 17.291 8.588 1.00 44.94 584 GLU A C 1
ATOM 4618 O O . GLU A 1 584 ? -52.399 17.869 7.974 1.00 44.94 584 GLU A O 1
ATOM 4623 N N . ASP A 1 585 ? -51.694 16.717 9.777 1.00 32.06 585 ASP A N 1
ATOM 4624 C CA . ASP A 1 585 ? -52.675 17.271 10.704 1.00 32.06 585 ASP A CA 1
ATOM 4625 C C . ASP A 1 585 ? -52.193 17.116 12.153 1.00 32.06 585 ASP A C 1
ATOM 4627 O O . ASP A 1 585 ? -51.990 16.030 12.703 1.00 32.06 585 ASP A O 1
ATOM 4631 N N . GLU A 1 586 ? -51.939 18.295 12.702 1.00 40.28 586 GLU A N 1
ATOM 4632 C CA . GLU A 1 586 ? -52.109 18.730 14.078 1.00 40.28 586 GLU A CA 1
ATOM 4633 C C . GLU A 1 586 ? -53.446 18.219 14.654 1.00 40.28 586 GLU A C 1
ATOM 4635 O O . GLU A 1 586 ? -54.400 18.048 13.903 1.00 40.28 586 GLU A O 1
ATOM 4640 N N . LEU A 1 587 ? -53.538 17.983 15.969 1.00 32.62 587 LEU A N 1
ATOM 4641 C CA . LEU A 1 587 ? -54.665 18.449 16.792 1.00 32.62 587 LEU A CA 1
ATOM 4642 C C . LEU A 1 587 ? -54.470 18.123 18.284 1.00 32.62 587 LEU A C 1
ATOM 4644 O O . LEU A 1 587 ? -54.162 16.999 18.686 1.00 32.62 587 LEU A O 1
ATOM 4648 N N . ASP A 1 588 ? -54.685 19.183 19.060 1.00 31.97 588 ASP A N 1
ATOM 4649 C CA . ASP A 1 588 ? -54.785 19.324 20.511 1.00 31.97 588 ASP A CA 1
ATOM 4650 C C . ASP A 1 588 ? -55.846 18.428 21.184 1.00 31.97 588 ASP A C 1
ATOM 4652 O O . ASP A 1 588 ? -56.847 18.065 20.566 1.00 31.97 588 ASP A O 1
ATOM 4656 N N . LEU A 1 589 ? -55.694 18.188 22.499 1.00 32.75 589 LEU A N 1
ATOM 4657 C CA . LEU A 1 589 ? -56.545 18.791 23.556 1.00 32.75 589 LEU A CA 1
ATOM 4658 C C . LEU A 1 589 ? -56.355 18.124 24.940 1.00 32.75 589 LEU A C 1
ATOM 4660 O O . LEU A 1 589 ? -56.593 16.931 25.109 1.00 32.75 589 LEU A O 1
ATOM 4664 N N . ASP A 1 590 ? -55.928 18.954 25.903 1.00 31.06 590 ASP A N 1
ATOM 4665 C CA . ASP A 1 590 ? -56.418 19.161 27.286 1.00 31.06 590 ASP A CA 1
ATOM 4666 C C . ASP A 1 590 ? -56.932 17.952 28.109 1.00 31.06 590 ASP A C 1
ATOM 4668 O O . ASP A 1 590 ? -57.892 17.282 27.751 1.00 31.06 590 ASP A O 1
ATOM 4672 N N . ALA A 1 591 ? -56.261 17.559 29.201 1.00 36.06 591 ALA A N 1
ATOM 4673 C CA . ALA A 1 591 ? -56.246 18.142 30.560 1.00 36.06 591 ALA A CA 1
ATOM 4674 C C . ALA A 1 591 ? -57.333 17.563 31.487 1.00 36.06 591 ALA A C 1
ATOM 4676 O O . ALA A 1 591 ? -58.495 17.890 31.315 1.00 36.06 591 ALA A O 1
ATOM 4677 N N . GLU A 1 592 ? -56.933 16.808 32.525 1.00 34.94 592 GLU A N 1
ATOM 4678 C CA . GLU A 1 592 ? -57.568 16.814 33.858 1.00 34.94 592 GLU A CA 1
ATOM 4679 C C . GLU A 1 592 ? -56.552 16.439 34.959 1.00 34.94 592 GLU A C 1
ATOM 4681 O O . GLU A 1 592 ? -55.698 15.565 34.796 1.00 34.94 592 GLU A O 1
ATOM 4686 N N . GLU A 1 593 ? -56.646 17.166 36.074 1.00 37.16 593 GLU A N 1
ATOM 4687 C CA . GLU A 1 593 ? -55.855 17.076 37.303 1.00 37.16 593 GLU A CA 1
ATOM 4688 C C . GLU A 1 593 ? -56.238 15.870 38.180 1.00 37.16 593 GLU A C 1
ATOM 4690 O O . GLU A 1 593 ? -57.416 15.575 38.361 1.00 37.16 593 GLU A O 1
ATOM 4695 N N . SER A 1 594 ? -55.264 15.302 38.902 1.00 32.16 594 SER A N 1
ATOM 4696 C CA . SER A 1 594 ? -55.484 14.930 40.308 1.00 32.16 594 SER A CA 1
ATOM 4697 C C . SER A 1 594 ? -54.168 14.877 41.089 1.00 32.16 594 SER A C 1
ATOM 4699 O O . SER A 1 594 ? -53.212 14.211 40.696 1.00 32.16 594 SER A O 1
ATOM 4701 N N . SER A 1 595 ? -54.173 15.594 42.206 1.00 33.53 595 SER A N 1
ATOM 4702 C CA . SER A 1 595 ? -53.186 15.697 43.279 1.00 33.53 595 SER A CA 1
ATOM 4703 C C . SER A 1 595 ? -52.680 14.363 43.842 1.00 33.53 595 SER A C 1
ATOM 4705 O O . SER A 1 595 ? -53.492 13.489 44.121 1.00 33.53 595 SER A O 1
ATOM 4707 N N . ASP A 1 596 ? -51.384 14.284 44.165 1.00 31.67 596 ASP A N 1
ATOM 4708 C CA . ASP A 1 596 ? -50.967 13.927 45.529 1.00 31.67 596 ASP A CA 1
ATOM 4709 C C . ASP A 1 596 ? -49.498 14.286 45.817 1.00 31.67 596 ASP A C 1
ATOM 4711 O O . ASP A 1 596 ? -48.591 14.135 44.997 1.00 31.67 596 ASP A O 1
ATOM 4715 N N . GLU A 1 597 ? -49.301 14.825 47.017 1.00 35.94 597 GLU A N 1
ATOM 4716 C CA . GLU A 1 597 ? -48.056 15.318 47.590 1.00 35.94 597 GLU A CA 1
ATOM 4717 C C . GLU A 1 597 ? -47.075 14.185 47.930 1.00 35.94 597 GLU A C 1
ATOM 4719 O O . GLU A 1 597 ? -47.463 13.183 48.519 1.00 35.94 597 GLU A O 1
ATOM 4724 N N . CYS A 1 598 ? -45.771 14.403 47.717 1.00 33.28 598 CYS A N 1
ATOM 4725 C CA . CYS A 1 598 ? -44.751 14.001 48.696 1.00 33.28 598 CYS A CA 1
ATOM 4726 C C . CYS A 1 598 ? -43.405 14.694 48.420 1.00 33.28 598 CYS A C 1
ATOM 4728 O O . CYS A 1 598 ? -42.667 14.364 47.492 1.00 33.28 598 CYS A O 1
ATOM 4730 N N . ARG A 1 599 ? -43.076 15.667 49.275 1.00 32.22 599 ARG A N 1
ATOM 4731 C CA . ARG A 1 599 ? -41.765 16.325 49.375 1.00 32.22 599 ARG A CA 1
ATOM 4732 C C . ARG A 1 599 ? -40.678 15.333 49.812 1.00 32.22 599 ARG A C 1
ATOM 4734 O O . ARG A 1 599 ? -40.886 14.568 50.748 1.00 32.22 599 ARG A O 1
ATOM 4741 N N . SER A 1 600 ? -39.483 15.450 49.226 1.00 34.19 600 SER A N 1
ATOM 4742 C CA . SER A 1 600 ? -38.232 14.906 49.774 1.00 34.19 600 SER A CA 1
ATOM 4743 C C . SER A 1 600 ? -37.197 16.021 49.943 1.00 34.19 600 SER A C 1
ATOM 4745 O O . SER A 1 600 ? -37.143 16.981 49.177 1.00 34.19 600 SER A O 1
ATOM 4747 N N . SER A 1 601 ? -36.421 15.903 51.013 1.00 41.97 601 SER A N 1
ATOM 4748 C CA . SER A 1 601 ? -35.863 16.980 51.819 1.00 41.97 601 SER A CA 1
ATOM 4749 C C . SER A 1 601 ? -34.334 16.956 51.844 1.00 41.97 601 SER A C 1
ATOM 4751 O O . SER A 1 601 ? -33.772 16.680 52.901 1.00 41.97 601 SER A O 1
ATOM 4753 N N . TYR A 1 602 ? -33.635 17.203 50.728 1.00 39.31 602 TYR A N 1
ATOM 4754 C CA . TYR A 1 602 ? -32.163 17.142 50.787 1.00 39.31 602 TYR A CA 1
ATOM 4755 C C . TYR A 1 602 ? -31.327 18.109 49.947 1.00 39.31 602 TYR A C 1
ATOM 4757 O O . TYR A 1 602 ? -30.109 18.049 50.068 1.00 39.31 602 TYR A O 1
ATOM 4765 N N . PHE A 1 603 ? -31.899 19.058 49.201 1.00 39.50 603 PHE A N 1
ATOM 4766 C CA . PHE A 1 603 ? -31.078 20.093 48.556 1.00 39.50 603 PHE A CA 1
ATOM 4767 C C . PHE A 1 603 ? -31.790 21.446 48.545 1.00 39.50 603 PHE A C 1
ATOM 4769 O O . PHE A 1 603 ? -32.702 21.671 47.760 1.00 39.50 603 PHE A O 1
ATOM 4776 N N . ASN A 1 604 ? -31.361 22.337 49.440 1.00 38.00 604 ASN A N 1
ATOM 4777 C CA . ASN A 1 604 ? -31.705 23.754 49.419 1.00 38.00 604 ASN A CA 1
ATOM 4778 C C . ASN A 1 604 ? -30.449 24.522 48.960 1.00 38.00 604 ASN A C 1
ATOM 4780 O O . ASN A 1 604 ? -29.435 24.445 49.657 1.00 38.00 604 ASN A O 1
ATOM 4784 N N . PRO A 1 605 ? -30.457 25.219 47.813 1.00 39.56 605 PRO A N 1
ATOM 4785 C CA . PRO A 1 605 ? -29.412 26.170 47.463 1.00 39.56 605 PRO A CA 1
ATOM 4786 C C . PRO A 1 605 ? -29.790 27.557 48.005 1.00 39.56 605 PRO A C 1
ATOM 4788 O O . PRO A 1 605 ? -30.756 28.161 47.547 1.00 39.56 605 PRO A O 1
ATOM 4791 N N . GLN A 1 606 ? -29.043 28.060 48.991 1.00 36.25 606 GLN A N 1
ATOM 4792 C CA . GLN A 1 606 ? -29.126 29.461 49.417 1.00 36.25 606 GLN A CA 1
ATOM 4793 C C . GLN A 1 606 ? -28.220 30.340 48.540 1.00 36.25 606 GLN A C 1
ATOM 4795 O O . GLN A 1 606 ? -27.015 30.113 48.454 1.00 36.25 606 GLN A O 1
ATOM 4800 N N . GLU A 1 607 ? -28.879 31.281 47.857 1.00 37.19 607 GLU A N 1
ATOM 4801 C CA . GLU A 1 607 ? -28.555 32.706 47.632 1.00 37.19 607 GLU A CA 1
ATOM 4802 C C . GLU A 1 607 ? -27.160 33.162 48.118 1.00 37.19 607 GLU A C 1
ATOM 4804 O O . GLU A 1 607 ? -26.791 32.964 49.269 1.00 37.19 607 GLU A O 1
ATOM 4809 N N . ALA A 1 608 ? -26.270 33.664 47.256 1.00 35.75 608 ALA A N 1
ATOM 4810 C CA . ALA A 1 608 ? -26.274 35.011 46.667 1.00 35.75 608 ALA A CA 1
ATOM 4811 C C . ALA A 1 608 ? -26.309 36.135 47.724 1.00 35.75 608 ALA A C 1
ATOM 4813 O O . ALA A 1 608 ? -27.377 36.511 48.191 1.00 35.75 608 ALA A O 1
ATOM 4814 N N . ASP A 1 609 ? -25.139 36.709 48.024 1.00 39.91 609 ASP A N 1
ATOM 4815 C CA . ASP A 1 609 ? -24.997 38.040 48.632 1.00 39.91 609 ASP A CA 1
ATOM 4816 C C . ASP A 1 609 ? -23.968 38.850 47.804 1.00 39.91 609 ASP A C 1
ATOM 4818 O O . ASP A 1 609 ? -22.959 38.266 47.379 1.00 39.91 609 ASP A O 1
ATOM 4822 N N . PRO A 1 610 ? -24.212 40.141 47.493 1.00 52.22 610 PRO A N 1
ATOM 4823 C CA . PRO A 1 610 ? -23.374 40.965 46.631 1.00 52.22 610 PRO A CA 1
ATOM 4824 C C . PRO A 1 610 ? -22.394 41.867 47.413 1.00 52.22 610 PRO A C 1
ATOM 4826 O O . PRO A 1 610 ? -22.575 42.145 48.590 1.00 52.22 610 PRO A O 1
ATOM 4829 N N . ASP A 1 611 ? -21.397 42.389 46.687 1.00 48.94 611 ASP A N 1
ATOM 4830 C CA . ASP A 1 611 ? -20.545 43.552 47.009 1.00 48.94 611 ASP A CA 1
ATOM 4831 C C . ASP A 1 611 ? -19.622 43.515 48.252 1.00 48.94 611 ASP A C 1
ATOM 4833 O O . ASP A 1 611 ? -20.064 43.572 49.393 1.00 48.94 611 ASP A O 1
ATOM 4837 N N . ARG A 1 612 ? -18.293 43.619 48.033 1.00 38.50 612 ARG A N 1
ATOM 4838 C CA . ARG A 1 612 ? -17.491 44.876 48.110 1.00 38.50 612 ARG A CA 1
ATOM 4839 C C . ARG A 1 612 ? -16.006 44.653 48.490 1.00 38.50 612 ARG A C 1
ATOM 4841 O O . ARG A 1 612 ? -15.701 44.059 49.511 1.00 38.50 612 ARG A O 1
ATOM 4848 N N . HIS A 1 613 ? -15.127 45.288 47.704 1.00 43.56 613 HIS A N 1
ATOM 4849 C CA . HIS A 1 613 ? -13.795 45.852 48.022 1.00 43.56 613 HIS A CA 1
ATOM 4850 C C . HIS A 1 613 ? -12.797 45.076 48.914 1.00 43.56 613 HIS A C 1
ATOM 4852 O O . HIS A 1 613 ? -12.878 45.153 50.136 1.00 43.56 613 HIS A O 1
ATOM 4858 N N . GLN A 1 614 ? -11.708 44.577 48.317 1.00 37.44 614 GLN A N 1
ATOM 4859 C CA . GLN A 1 614 ? -10.375 45.219 48.276 1.00 37.44 614 GLN A CA 1
ATOM 4860 C C . GLN A 1 614 ? -9.407 44.407 47.415 1.00 37.44 614 GLN A C 1
ATOM 4862 O O . GLN A 1 614 ? -9.503 43.162 47.449 1.00 37.44 614 GLN A O 1
#

Solvent-accessible surface area (backbone atoms only — not comparable to full-atom values): 38571 Å² total; per-residue (Å²): 140,88,87,81,95,82,64,39,69,69,53,48,54,49,50,38,58,76,67,66,60,77,90,72,86,83,86,85,76,81,88,77,60,89,36,49,32,44,36,77,41,78,56,66,58,75,71,53,45,56,52,52,54,52,46,50,40,58,75,77,38,63,94,46,32,31,41,34,36,30,86,39,65,73,53,13,48,52,51,15,50,47,38,31,75,78,65,70,40,52,41,37,56,43,44,82,89,54,56,70,67,58,50,55,50,52,51,49,36,38,72,74,54,73,28,28,31,41,19,15,27,79,74,68,56,81,92,74,84,58,45,71,20,39,31,28,33,27,67,40,76,58,70,24,55,66,55,44,51,59,60,46,60,48,31,23,63,69,61,44,76,16,42,33,40,34,31,44,49,79,71,55,52,57,58,54,51,48,50,50,70,71,41,92,61,55,74,68,52,36,55,48,50,54,50,34,35,48,53,34,52,48,58,68,68,52,66,61,60,37,57,65,38,59,58,36,45,72,54,76,37,91,61,62,67,82,80,47,77,53,41,22,48,38,61,59,48,90,72,66,54,46,75,42,82,36,29,70,57,48,19,43,52,50,53,41,45,67,74,48,33,89,72,69,33,35,64,66,57,52,43,38,36,28,40,49,55,88,49,68,68,37,58,78,71,52,45,71,77,41,90,42,37,34,72,38,53,90,47,55,70,67,59,45,49,50,50,56,52,50,34,39,78,65,33,27,27,32,81,46,76,43,70,43,100,86,74,47,75,45,67,24,38,39,75,21,91,39,29,66,43,35,58,66,56,74,49,84,39,72,45,65,40,84,60,69,83,73,76,74,78,72,87,76,77,90,76,85,90,79,92,83,83,88,79,96,78,85,80,90,74,98,69,80,85,77,84,84,85,82,86,87,81,94,80,85,88,78,92,81,88,86,84,89,79,90,79,88,83,84,89,86,90,85,84,90,77,86,77,83,83,77,83,68,77,84,86,65,91,78,76,80,83,80,82,81,86,77,89,77,84,90,77,91,80,82,92,76,84,88,78,83,84,76,81,85,91,68,78,57,67,65,56,72,73,45,54,72,74,54,45,54,52,31,53,53,47,36,57,50,50,49,53,51,32,49,53,50,23,66,76,67,71,49,96,58,65,65,63,53,72,68,37,42,42,50,41,55,75,66,53,43,87,46,68,71,51,49,50,67,41,79,87,43,48,63,67,40,42,71,76,47,29,75,64,51,38,55,51,35,51,54,52,50,53,49,50,53,52,54,54,54,50,58,58,60,62,72,70,58,79,78,71,93,80,77,77,84,80,86,79,82,83,86,86,86,83,88,81,90,77,89,78,88,80,87,82,88,81,86,90,86,89,81,90,83,91,79,91,82,93,84,85,81,86,80,79,89,82,82,90,82,90,136

pLDDT: mean 72.53, std 24.62, range [23.36, 98.12]

Organism: NCBI:txid420778

Secondary structure (DSSP, 8-state):
----S---HHHHHHHHHHTT--S----------TTEEEEEEEP--HHHHHHHHHHHHHHHSTT-EEEEE-SSHHHHHHHHHHHHHHH---EEEE-TTS-HHHHHHHHHHHHTTSSSEEEE-TTTTTT---TTEEEEEESS--SSHHHHHHHHTTTTTTS--EEEEEEE-TTHHHHHHHHHHHSS--HHHHHHHHHHHHHHHHHHH--SS-HHHHHHHHTT----GGGGTT-BTTTT----EEEEE-HHHHHHHHHHHHHHGGG---HHHHHHHHHT---HHHHHTTGGGSTTTTTTTTS-HHHHHHHHHHHHHTTSEEEEEEE-TTS-EEEEEEE-TTHHHHHTT-S--EEEEE---------------------------S-PPPP-------------------------------------------PPPPPPPPP---------PPPPP-----THHHHHTS-HHHHHHHHHHHHHHHHHHHHHHHHHT-SS-SS-HHHHHHHHHH---SHHHHHTSTT--HHHHHHHHHHHHHHHHHHHHHHHHHHHHHHHHHTS---TT-------------------------------------------------

Radius of gyration: 35.02 Å; Cα contacts (8 Å, |Δi|>4): 653; chains: 1; bounding box: 115×90×88 Å

InterPro domains:
  IPR001650 Helicase, C-terminal domain-like [PF00271] (52-159)
  IPR001650 Helicase, C-terminal domain-like [PS51194] (48-201)
  IPR001650 Helicase, C-terminal domain-like [SM00490] (77-159)
  IPR002121 HRDC domain [PF00570] (499-540)
  IPR002121 HRDC domain [PS50967] (467-550)
  IPR004589 DNA helicase, ATP-dependent, RecQ type [TIGR00614] (1-297)
  IPR010997 HRDC-like superfamily [SSF47819] (499-544)
  IPR018982 RQC domain [PF09382] (241-358)
  IPR018982 RQC domain [SM00956] (245-355)
  IPR027417 P-loop containing nucleoside triphosphate hydrolase [G3DSA:3.40.50.300] (33-238)
  IPR027417 P-loop containing nucleoside triphosphate hydrolase [SSF52540] (31-288)
  IPR032284 ATP-dependent DNA helicase RecQ, zinc-binding domain [PF16124] (170-236)
  IPR036388 Winged helix-like DNA-binding domain superfamily [G3DSA:1.10.10.10] (242-354)
  IPR044876 HRDC domain superfamily [G3DSA:1.10.150.80] (491-551)

Sequence (614 aa):
MALTATATENVKVDTIHNLGIEGCEVFAQSFNRPNLYYDVRTKGKREDILQNIADIIKTNYRGQSGIVYCLARKKCELIAEQLRVKHGISAQHYHAGMEPAQKSETQKAWQSGTYKVIVATIAFGMGIDKPDVRFVIHHSIPKSLEGYYQETGRAGRDGKRSGCHLFYGYQDTAILKKMIDEGEGSRQQKERQYAMLRNVVQFCENKADCRRVQVLAYFNEAFKADECDAECDNCNSTITFENRDFTDLAAAAINLVGRIQTQNVTLLHCVDVFRGSSSKKIKELGHDSLTEYGSGSELDRGDAERLFQRLVSEDALAEDNHINRAGFTSQYIKLGRNCRIFQARKKPVQIHVRVSPRQSKGKKTKNAATKRKGTGVAAARDEYPFSTNVSSPLQMASRASRKARVVDMEDDDDGFGEPVDAEAEDESEAFEAPPQPRSRIVAKSSKHPRQKLGAPITTDEKMVALDELHQDVVEEFVREGRSECQKILIGRNLRSHPFTDTVLREMAISFPETQKELMNIPGADAQMVTLYGERFLRLVKRYKNNFESMTGQHLQQADKVKDPNHEIIEISDEDEEDDDAAFEDELDLDAEESSDECRSSYFNPQEADPDRHQ

Nearest PDB structures (foldseek):
  8yrs-assembly1_A  TM=6.591E-01  e=6.162E-26  Homo sapiens
  6jtz-assembly1_A  TM=6.498E-01  e=6.162E-26  Homo sapiens
  8yrs-assembly1_B  TM=6.588E-01  e=2.379E-25  Homo sapiens
  6jtz-assembly1_B  TM=6.456E-01  e=1.036E-25  Homo sapiens
  4u7d-assembly2_D  TM=6.651E-01  e=8.281E-25  Homo sapiens